Protein AF-A0A6P7KYB2-F1 (afdb_monomer)

Mean predicted aligned error: 14.58 Å

Foldseek 3Di:
DPLQLLLCVLLVNNVCSVVVVVQVDDDLCCLQVRDDPVSCVVSVDDPSSVVSSVVSNVLSVLLAADDPPPDDDDDPPDPPPWFKEWEDEFLRQDTDIDTHDDQQQHFLVSVFSNVCSVVVPHPQKTKWKAFLLQFTQPQFQQRRNGGNVLLVPDGHGYMYIYMAGPLLHDHDDDQDDLPDPPDQAPFWEWEQEFVQGIDIDGDHQVQDAVLNVLSRCCNRVVPHSQFWDWQDDDDPDGGNVSVVHGRHYYTYTYGGNDDPPPPLLLPLLEPPGQEPQAAALLLSQLQSQLLVLQLFPDALQLQLLLLLLLCQAAVQSNLSQLSNCVRNVVDRDGSVSSSSVRHSVLLLLVLQDDDPPPPQPDDHADSRCSSVCVLLVVLVSSVVSVPDDSVQSAWDKAFQAAPVRGGARFWWDAAQDPHTHRLVVVVVCLVVVHDDPRRPDPRDDSVRIHGPSVSSSSSSRDDPSDRIRTGRDRSVPHDHPSNPDDDPDHSVVSVVSSVVPQQSDADQLPLQLDPPPQGKHWYAQAPSHIWIFHHADPPASQWTWIQTSHHRDIDIDGSLVSNVRHVVFVPPLDDDDPDQAQAEEEEEEEQAPQQQDDPDPPPPDRNLNVVLVVLVVVLVVCVRVVHRYWYWYWYDAVHIGGPGATDPNSVVVSVSSVPRHHHHAGAPVVNVVVLVVSVVVSCVVRVNHHYYYHYDDPPDHPDDDDDD

Structure (mmCIF, N/CA/C/O backbone):
data_AF-A0A6P7KYB2-F1
#
_entry.id   AF-A0A6P7KYB2-F1
#
loop_
_atom_site.group_PDB
_atom_site.id
_atom_site.type_symbol
_atom_site.label_atom_id
_atom_site.label_alt_id
_atom_site.label_comp_id
_atom_site.label_asym_id
_atom_site.label_entity_id
_atom_site.label_seq_id
_atom_site.pdbx_PDB_ins_code
_atom_site.Cartn_x
_atom_site.Cartn_y
_atom_site.Cartn_z
_atom_site.occupancy
_atom_site.B_iso_or_equiv
_atom_site.auth_seq_id
_atom_site.auth_comp_id
_atom_site.auth_asym_id
_atom_site.auth_atom_id
_atom_site.pdbx_PDB_model_num
ATOM 1 N N . MET A 1 1 ? 13.653 31.242 23.064 1.00 48.50 1 MET A N 1
ATOM 2 C CA . MET A 1 1 ? 13.164 32.145 22.000 1.00 48.50 1 MET A CA 1
ATOM 3 C C . MET A 1 1 ? 12.998 31.349 20.702 1.00 48.50 1 MET A C 1
ATOM 5 O O . MET A 1 1 ? 13.745 31.553 19.761 1.00 48.50 1 MET A O 1
ATOM 9 N N . GLY A 1 2 ? 12.095 30.361 20.674 1.00 64.75 2 GLY A N 1
ATOM 10 C CA . GLY A 1 2 ? 12.049 29.424 19.543 1.00 64.75 2 GLY A CA 1
ATOM 11 C C . GLY A 1 2 ? 10.769 28.605 19.387 1.00 64.75 2 GLY A C 1
ATOM 12 O O . GLY A 1 2 ? 10.452 28.268 18.260 1.00 64.75 2 GLY A O 1
ATOM 13 N N . GLU A 1 3 ? 10.014 28.311 20.450 1.00 71.81 3 GLU A N 1
ATOM 14 C CA . GLU A 1 3 ? 8.760 27.534 20.333 1.00 71.81 3 GLU A CA 1
ATOM 15 C C . GLU A 1 3 ? 7.553 28.432 20.030 1.00 71.81 3 GLU A C 1
ATOM 17 O O . GLU A 1 3 ? 6.882 28.224 19.025 1.00 71.81 3 GLU A O 1
ATOM 22 N N . VAL A 1 4 ? 7.379 29.525 20.785 1.00 82.19 4 VAL A N 1
ATOM 23 C CA . VAL A 1 4 ? 6.331 30.542 20.550 1.00 82.19 4 VAL A CA 1
ATOM 24 C C . VAL A 1 4 ? 6.372 31.106 19.123 1.00 82.19 4 VAL A C 1
ATOM 26 O O . VAL A 1 4 ? 5.339 31.199 18.467 1.00 82.19 4 VAL A O 1
ATOM 29 N N . LEU A 1 5 ? 7.562 31.445 18.609 1.00 82.12 5 LEU A N 1
ATOM 30 C CA . LEU A 1 5 ? 7.705 31.971 17.246 1.00 82.12 5 LEU A CA 1
ATOM 31 C C . LEU A 1 5 ? 7.325 30.920 16.191 1.00 82.12 5 LEU A C 1
ATOM 33 O O . LEU A 1 5 ? 6.531 31.215 15.305 1.00 82.12 5 LEU A O 1
ATOM 37 N N . LYS A 1 6 ? 7.808 29.676 16.323 1.00 80.88 6 LYS A N 1
ATOM 38 C CA . LYS A 1 6 ? 7.452 28.572 15.412 1.00 80.88 6 LYS A CA 1
ATOM 39 C C . LYS A 1 6 ? 5.954 28.268 15.418 1.00 80.88 6 LYS A C 1
ATOM 41 O O . LYS A 1 6 ? 5.384 27.937 14.378 1.00 80.88 6 LYS A O 1
ATOM 46 N N . LEU A 1 7 ? 5.315 28.355 16.585 1.00 83.12 7 LEU A N 1
ATOM 47 C CA . LEU A 1 7 ? 3.875 28.174 16.728 1.00 83.12 7 LEU A CA 1
ATOM 48 C C . LEU A 1 7 ? 3.109 29.262 15.961 1.00 83.12 7 LEU A C 1
ATOM 50 O O . LEU A 1 7 ? 2.205 28.948 15.186 1.00 83.12 7 LEU A O 1
ATOM 54 N N . LEU A 1 8 ? 3.511 30.526 16.110 1.00 85.50 8 LEU A N 1
ATOM 55 C CA . LEU A 1 8 ? 2.918 31.641 15.372 1.00 85.50 8 LEU A CA 1
ATOM 56 C C . LEU A 1 8 ? 3.157 31.533 13.858 1.00 85.50 8 LEU A C 1
ATOM 58 O O . LEU A 1 8 ? 2.211 31.707 13.089 1.00 85.50 8 LEU A O 1
ATOM 62 N N . GLU A 1 9 ? 4.366 31.174 13.416 1.00 84.31 9 GLU A N 1
ATOM 63 C CA . GLU A 1 9 ? 4.691 30.931 11.999 1.00 84.31 9 GLU A CA 1
ATOM 64 C C . GLU A 1 9 ? 3.794 29.840 11.395 1.00 84.31 9 GLU A C 1
ATOM 66 O O . GLU A 1 9 ? 3.234 30.007 10.308 1.00 84.31 9 GLU A O 1
ATOM 71 N N . ARG A 1 10 ? 3.576 28.735 12.125 1.00 80.50 10 ARG A N 1
ATOM 72 C CA . ARG A 1 10 ? 2.696 27.635 11.694 1.00 80.50 10 ARG A CA 1
ATOM 73 C C . ARG A 1 10 ? 1.270 28.106 11.413 1.00 80.50 10 ARG A C 1
ATOM 75 O O . ARG A 1 10 ? 0.632 27.599 10.489 1.00 80.50 10 ARG A O 1
ATOM 82 N N . HIS A 1 11 ? 0.779 29.061 12.195 1.00 85.94 11 HIS A N 1
ATOM 83 C CA . HIS A 1 11 ? -0.564 29.618 12.062 1.00 85.94 11 HIS A CA 1
ATOM 84 C C . HIS A 1 11 ? -0.608 30.930 11.264 1.00 85.94 11 HIS A C 1
ATOM 86 O O . HIS A 1 11 ? -1.689 31.501 11.120 1.00 85.94 11 HIS A O 1
ATOM 92 N N . ARG A 1 12 ? 0.517 31.368 10.673 1.00 85.44 12 ARG A N 1
ATOM 93 C CA . ARG A 1 12 ? 0.649 32.630 9.917 1.00 85.44 12 ARG A CA 1
ATOM 94 C C . ARG A 1 12 ? 0.234 33.851 10.748 1.00 85.44 12 ARG A C 1
ATOM 96 O O . ARG A 1 12 ? -0.585 34.660 10.301 1.00 85.44 12 ARG A O 1
ATOM 103 N N . LEU A 1 13 ? 0.746 33.907 11.976 1.00 89.00 13 LEU A N 1
ATOM 104 C CA . LEU A 1 13 ? 0.563 34.974 12.968 1.00 89.00 13 LEU A CA 1
ATOM 105 C C . LEU A 1 13 ? 1.914 35.518 13.478 1.00 89.00 13 LEU A C 1
ATOM 107 O O . LEU A 1 13 ? 1.961 36.254 14.460 1.00 89.00 13 LEU A O 1
ATOM 111 N N . ASP A 1 14 ? 3.014 35.162 12.820 1.00 88.69 14 ASP A N 1
ATOM 112 C CA . ASP A 1 14 ? 4.394 35.530 13.153 1.00 88.69 14 ASP A CA 1
ATOM 113 C C . ASP A 1 14 ? 4.634 37.044 13.167 1.00 88.69 14 ASP A C 1
ATOM 115 O O . ASP A 1 14 ? 5.345 37.542 14.037 1.00 88.69 14 ASP A O 1
ATOM 119 N N . ASN A 1 15 ? 3.931 37.794 12.313 1.00 88.88 15 ASN A N 1
ATOM 120 C CA . ASN A 1 15 ? 3.949 39.262 12.311 1.00 88.88 15 ASN A CA 1
ATOM 121 C C . ASN A 1 15 ? 3.529 39.893 13.657 1.00 88.88 15 ASN A C 1
ATOM 123 O O . ASN A 1 15 ? 3.835 41.055 13.914 1.00 88.88 15 ASN A O 1
ATOM 127 N N . TYR A 1 16 ? 2.834 39.144 14.520 1.00 88.75 16 TYR A N 1
ATOM 128 C CA . TYR A 1 16 ? 2.371 39.604 15.831 1.00 88.75 16 TYR A CA 1
ATOM 129 C C . TYR A 1 16 ? 3.270 39.144 16.989 1.00 88.75 16 TYR A C 1
ATOM 131 O O . TYR A 1 16 ? 2.943 39.408 18.145 1.00 88.75 16 TYR A O 1
ATOM 139 N N . TYR A 1 17 ? 4.398 38.477 16.717 1.00 88.81 17 TYR A N 1
ATOM 140 C CA . TYR A 1 17 ? 5.265 37.899 17.751 1.00 88.81 17 TYR A CA 1
ATOM 141 C C . TYR A 1 17 ? 5.683 38.914 18.822 1.00 88.81 17 TYR A C 1
ATOM 143 O O . TYR A 1 17 ? 5.450 38.678 20.008 1.00 88.81 17 TYR A O 1
ATOM 151 N N . ASP A 1 18 ? 6.217 40.069 18.418 1.00 86.44 18 ASP A N 1
ATOM 152 C CA . ASP A 1 18 ? 6.671 41.093 19.368 1.00 86.44 18 ASP A CA 1
ATOM 153 C C . ASP A 1 18 ? 5.524 41.628 20.235 1.00 86.44 18 ASP A C 1
ATOM 155 O O . ASP A 1 18 ? 5.715 41.917 21.416 1.00 86.44 18 ASP A O 1
ATOM 159 N N . HIS A 1 19 ? 4.314 41.702 19.677 1.00 88.12 19 HIS A N 1
ATOM 160 C CA . HIS A 1 19 ? 3.132 4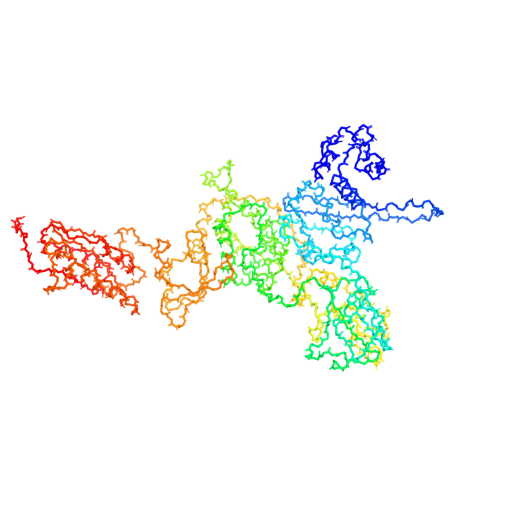2.158 20.397 1.00 88.12 19 HIS A CA 1
ATOM 161 C C . HIS A 1 19 ? 2.667 41.131 21.438 1.00 88.12 19 HIS A C 1
ATOM 163 O O . HIS A 1 19 ? 2.340 41.500 22.563 1.00 88.12 19 HIS A O 1
ATOM 169 N N . PHE A 1 20 ? 2.695 39.835 21.113 1.00 88.81 20 PHE A N 1
ATOM 170 C CA . PHE A 1 20 ? 2.373 38.786 22.084 1.00 88.81 20 PHE A CA 1
ATOM 171 C C . PHE A 1 20 ? 3.405 38.705 23.215 1.00 88.81 20 PHE A C 1
ATOM 173 O O . PHE A 1 20 ? 3.033 38.528 24.374 1.00 88.81 20 PHE A O 1
ATOM 180 N N . VAL A 1 21 ? 4.689 38.919 22.916 1.00 86.12 21 VAL A N 1
ATOM 181 C CA . VAL A 1 21 ? 5.733 39.019 23.949 1.00 86.12 21 VAL A CA 1
ATOM 182 C C . VAL A 1 21 ? 5.485 40.224 24.867 1.00 86.12 21 VAL A C 1
ATOM 184 O O . VAL A 1 21 ? 5.644 40.106 26.083 1.00 86.12 21 VAL A O 1
ATOM 187 N N . GLN A 1 22 ? 5.041 41.364 24.322 1.00 86.62 22 GLN A N 1
ATOM 188 C CA . GLN A 1 22 ? 4.652 42.539 25.116 1.00 86.62 22 GLN A CA 1
ATOM 189 C C . GLN A 1 22 ? 3.418 42.286 25.997 1.00 86.62 22 GLN A C 1
ATOM 191 O O . GLN A 1 22 ? 3.357 42.814 27.106 1.00 86.62 22 GLN A O 1
ATOM 196 N N . LEU A 1 23 ? 2.486 41.436 25.554 1.00 84.88 23 LEU A N 1
ATOM 197 C CA . LEU A 1 23 ? 1.347 40.957 26.352 1.00 84.88 23 LEU A CA 1
ATOM 198 C C . LEU A 1 23 ? 1.738 39.925 27.428 1.00 84.88 23 LEU A C 1
ATOM 200 O O . LEU A 1 23 ? 0.885 39.455 28.175 1.00 84.88 23 LEU A O 1
ATOM 204 N N . GLY A 1 24 ? 3.024 39.586 27.545 1.00 83.94 24 GLY A N 1
ATOM 205 C CA . GLY A 1 24 ? 3.538 38.710 28.594 1.00 83.94 24 GLY A CA 1
ATOM 206 C C . GLY A 1 24 ? 3.529 37.221 28.250 1.00 83.94 24 GLY A C 1
ATOM 207 O O . GLY A 1 24 ? 3.796 36.420 29.144 1.00 83.94 24 GLY A O 1
ATOM 208 N N . VAL A 1 25 ? 3.285 36.853 26.986 1.00 85.94 25 VAL A N 1
ATOM 209 C CA . VAL A 1 25 ? 3.372 35.465 26.505 1.00 85.94 25 VAL A CA 1
ATOM 210 C C . VAL A 1 25 ? 4.829 34.999 26.546 1.00 85.94 25 VAL A C 1
ATOM 212 O O . VAL A 1 25 ? 5.697 35.543 25.857 1.00 85.94 25 VAL A O 1
ATOM 215 N N . LYS A 1 26 ? 5.106 33.980 27.360 1.00 82.38 26 LYS A N 1
ATOM 216 C CA . LYS A 1 26 ? 6.426 33.362 27.544 1.00 82.38 26 LYS A CA 1
ATOM 217 C C . LYS A 1 26 ? 6.470 31.946 26.984 1.00 82.38 26 LYS A C 1
ATOM 219 O O . LYS A 1 26 ? 7.512 31.552 26.453 1.00 82.38 26 LYS A O 1
ATOM 224 N N . ASP A 1 27 ? 5.368 31.209 27.077 1.00 83.19 27 ASP A N 1
ATOM 225 C CA . ASP A 1 27 ? 5.225 29.860 26.534 1.00 83.19 27 ASP A CA 1
ATOM 226 C C . ASP A 1 27 ? 3.886 29.650 25.803 1.00 83.19 27 ASP A C 1
ATOM 228 O O . ASP A 1 27 ? 3.055 30.551 25.702 1.00 83.19 27 ASP A O 1
ATOM 232 N N . GLU A 1 28 ? 3.699 28.467 25.208 1.00 82.75 28 GLU A N 1
ATOM 233 C CA . GLU A 1 28 ? 2.516 28.169 24.394 1.00 82.75 28 GLU A CA 1
ATOM 234 C C . GLU A 1 28 ? 1.206 28.194 25.202 1.00 82.75 28 GLU A C 1
ATOM 236 O O . GLU A 1 28 ? 0.157 28.508 24.642 1.00 82.75 28 GLU A O 1
ATOM 241 N N . ARG A 1 29 ? 1.238 27.894 26.509 1.00 80.38 29 ARG A N 1
ATOM 242 C CA . ARG A 1 29 ? 0.029 27.867 27.350 1.00 80.38 29 ARG A CA 1
ATOM 243 C C . ARG A 1 29 ? -0.488 29.264 27.654 1.00 80.38 29 ARG A C 1
ATOM 245 O O . ARG A 1 29 ? -1.700 29.441 27.762 1.00 80.38 29 ARG A O 1
ATOM 252 N N . ASP A 1 30 ? 0.389 30.264 27.680 1.00 82.69 30 ASP A N 1
ATOM 253 C CA . ASP A 1 30 ? -0.009 31.658 27.890 1.00 82.69 30 ASP A CA 1
ATOM 254 C C . ASP A 1 30 ? -1.004 32.154 26.819 1.00 82.69 30 ASP A C 1
ATOM 256 O O . ASP A 1 30 ? -1.856 32.992 27.109 1.00 82.69 30 ASP A O 1
ATOM 260 N N . PHE A 1 31 ? -0.985 31.601 25.598 1.00 84.88 31 PHE A N 1
ATOM 261 C CA . PHE A 1 31 ? -2.000 31.913 24.577 1.00 84.88 31 PHE A CA 1
ATOM 262 C C . PHE A 1 31 ? -3.407 31.416 24.939 1.00 84.88 31 PHE A C 1
ATOM 264 O O . PHE A 1 31 ? -4.409 31.969 24.476 1.00 84.88 31 PHE A O 1
ATOM 271 N N . VAL A 1 32 ? -3.501 30.343 25.725 1.00 82.31 32 VAL A N 1
ATOM 272 C CA . VAL A 1 32 ? -4.777 29.780 26.176 1.00 82.31 32 VAL A CA 1
ATOM 273 C C . VAL A 1 32 ? -5.265 30.516 27.418 1.00 82.31 32 VAL A C 1
ATOM 275 O O . VAL A 1 32 ? -6.440 30.894 27.461 1.00 82.31 32 VAL A O 1
ATOM 278 N N . ASP A 1 33 ? -4.364 30.743 28.371 1.00 80.75 33 ASP A N 1
ATOM 279 C CA . ASP A 1 33 ? -4.704 31.196 29.720 1.00 80.75 33 ASP A CA 1
ATOM 280 C C . ASP A 1 33 ? -4.743 32.726 29.852 1.00 80.75 33 ASP A C 1
ATOM 282 O O . ASP A 1 33 ? -5.553 33.251 30.616 1.00 80.75 33 ASP A O 1
ATOM 286 N N . SER A 1 34 ? -3.908 33.443 29.092 1.00 81.50 34 SER A N 1
ATOM 287 C CA . SER A 1 34 ? -3.636 34.871 29.318 1.00 81.50 34 SER A CA 1
ATOM 288 C C . SER A 1 34 ? -4.122 35.792 28.195 1.00 81.50 34 SER A C 1
ATOM 290 O O . SER A 1 34 ? -4.308 36.978 28.439 1.00 81.50 34 SER A O 1
ATOM 292 N N . VAL A 1 35 ? -4.342 35.279 26.977 1.00 84.62 35 VAL A N 1
ATOM 293 C CA . VAL A 1 35 ? -4.788 36.093 25.829 1.00 84.62 35 VAL A CA 1
ATOM 294 C C . VAL A 1 35 ? -6.308 36.020 25.665 1.00 84.62 35 VAL A C 1
ATOM 296 O O . VAL A 1 35 ? -6.878 34.954 25.393 1.00 84.62 35 VAL A O 1
ATOM 299 N N . THR A 1 36 ? -6.965 37.172 25.802 1.00 85.00 36 THR A N 1
ATOM 300 C CA . THR A 1 36 ? -8.421 37.341 25.707 1.00 85.00 36 THR A CA 1
ATOM 301 C C . THR A 1 36 ? -8.862 37.855 24.334 1.00 85.00 36 THR A C 1
ATOM 303 O O . THR A 1 36 ? -8.058 38.305 23.520 1.00 85.00 36 THR A O 1
ATOM 306 N N . GLU A 1 37 ? -10.167 37.809 24.049 1.00 82.31 37 GLU A N 1
ATOM 307 C CA . GLU A 1 37 ? -10.718 38.367 22.805 1.00 82.31 37 GLU A CA 1
ATOM 308 C C . GLU A 1 37 ? -10.528 39.894 22.713 1.00 82.31 37 GLU A C 1
ATOM 310 O O . GLU A 1 37 ? -10.336 40.435 21.623 1.00 82.31 37 GLU A O 1
ATOM 315 N N . GLU A 1 38 ? -10.506 40.587 23.855 1.00 83.38 38 GLU A N 1
ATOM 316 C CA . GLU A 1 38 ? -10.223 42.023 23.949 1.00 83.38 38 GLU A CA 1
ATOM 317 C C . GLU A 1 38 ? -8.779 42.342 23.539 1.00 83.38 38 GLU A C 1
ATOM 319 O O . GLU A 1 38 ? -8.549 43.297 22.792 1.00 83.38 38 GLU A O 1
ATOM 324 N N . ASP A 1 39 ? -7.820 41.491 23.915 1.00 85.88 39 ASP A N 1
ATOM 325 C CA . ASP A 1 39 ? -6.424 41.611 23.483 1.00 85.88 39 ASP A CA 1
ATOM 326 C C . ASP A 1 39 ? -6.296 41.428 21.965 1.00 85.88 39 ASP A C 1
ATOM 328 O O . ASP A 1 39 ? -5.641 42.214 21.287 1.00 85.88 39 ASP A O 1
ATOM 332 N N . LEU A 1 40 ? -6.997 40.451 21.380 1.00 86.62 40 LEU A N 1
ATOM 333 C CA . LEU A 1 40 ? -6.993 40.247 19.923 1.00 86.62 40 LEU A CA 1
ATOM 334 C C . LEU A 1 40 ? -7.617 41.427 19.164 1.00 86.62 40 LEU A C 1
ATOM 336 O O . LEU A 1 40 ? -7.211 41.731 18.039 1.00 86.62 40 LEU A O 1
ATOM 340 N N . ASN A 1 41 ? -8.616 42.083 19.761 1.00 84.75 41 ASN A N 1
ATOM 341 C CA . ASN A 1 41 ? -9.220 43.296 19.217 1.00 84.75 41 ASN A CA 1
ATOM 342 C C . ASN A 1 41 ? -8.251 44.487 19.289 1.00 84.75 41 ASN A C 1
ATOM 344 O O . ASN A 1 41 ? -8.150 45.231 18.314 1.00 84.75 41 ASN A O 1
ATOM 348 N N . SER A 1 42 ? -7.524 44.650 20.400 1.00 85.50 42 SER A N 1
ATOM 349 C CA . SER A 1 42 ? -6.571 45.754 20.592 1.00 85.50 42 SER A CA 1
ATOM 350 C C . SER A 1 42 ? -5.334 45.639 19.694 1.00 85.50 42 SER A C 1
ATOM 352 O O . SER A 1 42 ? -4.823 46.650 19.216 1.00 85.50 42 SER A O 1
ATOM 354 N N . LEU A 1 43 ? -4.924 44.411 19.367 1.00 85.75 43 LEU A N 1
ATOM 355 C CA . LEU A 1 43 ? -3.872 44.107 18.393 1.00 85.75 43 LEU A CA 1
ATOM 356 C C . LEU A 1 43 ? -4.284 44.342 16.927 1.00 85.75 43 LEU A C 1
ATOM 358 O O . LEU A 1 43 ? -3.453 44.224 16.026 1.00 85.75 43 LEU A O 1
ATOM 362 N N . GLY A 1 44 ? -5.558 44.649 16.662 1.00 85.31 44 GLY A N 1
ATOM 363 C CA . GLY A 1 44 ? -6.052 44.948 15.318 1.00 85.31 44 GLY A CA 1
ATOM 364 C C . GLY A 1 44 ? -6.134 43.739 14.381 1.00 85.31 44 GLY A C 1
ATOM 365 O O . GLY A 1 44 ? -6.113 43.924 13.164 1.00 85.31 44 GLY A O 1
ATOM 366 N N . LEU A 1 45 ? -6.230 42.510 14.908 1.00 87.81 45 LEU A N 1
ATOM 367 C CA . LEU A 1 45 ? -6.356 41.311 14.071 1.00 87.81 45 LEU A CA 1
ATOM 368 C C . LEU A 1 45 ? -7.651 41.360 13.246 1.00 87.81 45 LEU A C 1
ATOM 370 O O . LEU A 1 45 ? -8.746 41.618 13.762 1.00 87.81 45 LEU A O 1
ATOM 374 N N . SER A 1 46 ? -7.543 41.030 11.961 1.00 88.19 46 SER A N 1
ATOM 375 C CA . SER A 1 46 ? -8.696 40.815 11.090 1.00 88.19 46 SER A CA 1
ATOM 376 C C . SER A 1 46 ? -9.522 39.606 11.540 1.00 88.19 46 SER A C 1
ATOM 378 O O . SER A 1 46 ? -9.067 38.746 12.296 1.00 88.19 46 SER A O 1
ATOM 380 N N . HIS A 1 47 ? -10.745 39.479 11.021 1.00 84.12 47 HIS A N 1
ATOM 381 C CA . HIS A 1 47 ? -11.581 38.304 11.288 1.00 84.12 47 HIS A CA 1
ATOM 382 C C . HIS A 1 47 ? -10.893 36.985 10.879 1.00 84.12 47 HIS A C 1
ATOM 384 O O . HIS A 1 47 ? -10.991 35.982 11.582 1.00 84.12 47 HIS A O 1
ATOM 390 N N . VAL A 1 48 ? -10.127 36.994 9.782 1.00 84.50 48 VAL A N 1
ATOM 391 C CA . VAL A 1 48 ? -9.368 35.822 9.317 1.00 84.50 48 VAL A CA 1
ATOM 392 C C . VAL A 1 48 ? -8.232 35.476 10.282 1.00 84.50 48 VAL A C 1
ATOM 394 O O . VAL A 1 48 ? -8.010 34.302 10.569 1.00 84.50 48 VAL A O 1
ATOM 397 N N . GLU A 1 49 ? -7.525 36.473 10.808 1.00 88.50 49 GLU A N 1
ATOM 398 C CA . GLU A 1 49 ? -6.438 36.264 11.774 1.00 88.50 49 GLU A CA 1
ATOM 399 C C . GLU A 1 49 ? -6.961 35.822 13.139 1.00 88.50 49 GLU A C 1
ATOM 401 O O . GLU A 1 49 ? -6.365 34.940 13.751 1.00 88.50 49 GLU A O 1
ATOM 406 N N . LYS A 1 50 ? -8.121 36.323 13.575 1.00 85.81 50 LYS A N 1
ATOM 407 C CA . LYS A 1 50 ? -8.808 35.808 14.770 1.00 85.81 50 LYS A CA 1
ATOM 408 C C . LYS A 1 50 ? -9.197 34.345 14.609 1.00 85.81 50 LYS A C 1
ATOM 410 O O . LYS A 1 50 ? -8.941 33.556 15.508 1.00 85.81 50 LYS A O 1
ATOM 415 N N . ASN A 1 51 ? -9.701 33.947 13.440 1.00 83.69 51 ASN A N 1
ATOM 416 C CA . ASN A 1 51 ? -9.982 32.537 13.160 1.00 83.69 51 ASN A CA 1
ATOM 417 C C . ASN A 1 51 ? -8.701 31.679 13.192 1.00 83.69 51 ASN A C 1
ATOM 419 O O . ASN A 1 51 ? -8.719 30.568 13.723 1.00 83.69 51 ASN A O 1
ATOM 423 N N . ARG A 1 52 ? -7.567 32.194 12.687 1.00 87.81 52 ARG A N 1
ATOM 424 C CA . ARG A 1 52 ? -6.253 31.527 12.811 1.00 87.81 52 ARG A CA 1
ATOM 425 C C . ARG A 1 52 ? -5.806 31.418 14.268 1.00 87.81 52 ARG A C 1
ATOM 427 O O . ARG A 1 52 ? -5.297 30.368 14.653 1.00 87.81 52 ARG A O 1
ATOM 434 N N . PHE A 1 53 ? -6.032 32.456 15.073 1.00 88.25 53 PHE A N 1
ATOM 435 C CA . PHE A 1 53 ? -5.724 32.455 16.501 1.00 88.25 53 PHE A CA 1
ATOM 436 C C . PHE A 1 53 ? -6.597 31.450 17.261 1.00 88.25 53 PHE A C 1
ATOM 438 O O . PHE A 1 53 ? -6.078 30.653 18.034 1.00 88.25 53 PHE A O 1
ATOM 445 N N . SER A 1 54 ? -7.904 31.398 16.992 1.00 85.12 54 SER A N 1
ATOM 446 C CA . SER A 1 54 ? -8.798 30.380 17.556 1.00 85.12 54 SER A CA 1
ATOM 447 C C . SER A 1 54 ? -8.366 28.964 17.168 1.00 85.12 54 SER A C 1
ATOM 449 O O . SER A 1 54 ? -8.359 28.073 18.016 1.00 85.12 54 SER A O 1
ATOM 451 N N . ALA A 1 55 ? -7.941 28.754 15.916 1.00 82.88 55 ALA A N 1
ATOM 452 C CA . ALA A 1 55 ? -7.384 27.477 15.474 1.00 82.88 55 ALA A CA 1
ATOM 453 C C . ALA A 1 55 ? -6.075 27.130 16.208 1.00 82.88 55 ALA A C 1
ATOM 455 O O . ALA A 1 55 ? -5.874 25.976 16.580 1.00 82.88 55 ALA A O 1
ATOM 456 N N . MET A 1 56 ? -5.211 28.117 16.463 1.00 87.38 56 MET A N 1
ATOM 457 C CA . MET A 1 56 ? -3.992 27.953 17.262 1.00 87.38 56 MET A CA 1
ATOM 458 C C . MET A 1 56 ? -4.310 27.616 18.725 1.00 87.38 56 MET A C 1
ATOM 460 O O . MET A 1 56 ? -3.739 26.679 19.273 1.00 87.38 56 MET A O 1
ATOM 464 N N . LYS A 1 57 ? -5.272 28.308 19.347 1.00 85.25 57 LYS A N 1
ATOM 465 C CA . LYS A 1 57 ? -5.723 28.037 20.722 1.00 85.25 57 LYS A CA 1
ATOM 466 C C . LYS A 1 57 ? -6.295 26.625 20.854 1.00 85.25 57 LYS A C 1
ATOM 468 O O . LYS A 1 57 ? -5.938 25.896 21.774 1.00 85.25 57 LYS A O 1
ATOM 473 N N . SER A 1 58 ? -7.127 26.207 19.897 1.00 82.69 58 SER A N 1
ATOM 474 C CA . SER A 1 58 ? -7.635 24.832 19.817 1.00 82.69 58 SER A CA 1
ATOM 475 C C . SER A 1 58 ? -6.502 23.815 19.648 1.00 82.69 58 SER A C 1
ATOM 477 O O . SER A 1 58 ? -6.504 22.783 20.315 1.00 82.69 58 SER A O 1
ATOM 479 N N . PHE A 1 59 ? -5.503 24.118 18.817 1.00 82.62 59 PHE A N 1
ATOM 480 C CA . PHE A 1 59 ? -4.323 23.275 18.640 1.00 82.62 59 PHE A CA 1
ATOM 481 C C . PHE A 1 59 ? -3.531 23.101 19.947 1.00 82.62 59 PHE A C 1
ATOM 483 O O . PHE A 1 59 ? -3.232 21.968 20.312 1.00 82.62 59 PHE A O 1
ATOM 490 N N . ILE A 1 60 ? -3.262 24.180 20.688 1.00 82.38 60 ILE A N 1
ATOM 491 C CA . ILE A 1 60 ? -2.552 24.122 21.979 1.00 82.38 60 ILE A CA 1
ATOM 492 C C . ILE A 1 60 ? -3.343 23.299 23.001 1.00 82.38 60 ILE A C 1
ATOM 494 O O . ILE A 1 60 ? -2.775 22.441 23.676 1.00 82.38 60 ILE A O 1
ATOM 498 N N . LEU A 1 61 ? -4.663 23.500 23.074 1.00 80.69 61 LEU A N 1
ATOM 499 C CA . LEU A 1 61 ? -5.539 22.714 23.947 1.00 80.69 61 LEU A CA 1
ATOM 500 C C . LEU A 1 61 ? -5.460 21.213 23.639 1.00 80.69 61 LEU A C 1
ATOM 502 O O . LEU A 1 61 ? -5.395 20.407 24.561 1.00 80.69 61 LEU A O 1
ATOM 506 N N . ARG A 1 62 ? -5.401 20.833 22.355 1.00 78.38 62 ARG A N 1
ATOM 507 C CA . ARG A 1 62 ? -5.248 19.431 21.925 1.00 78.38 62 ARG A CA 1
ATOM 508 C C . ARG A 1 62 ? -3.864 18.841 22.235 1.00 78.38 62 ARG A C 1
ATOM 510 O O . ARG A 1 62 ? -3.739 17.622 22.319 1.00 78.38 62 ARG A O 1
ATOM 517 N N . LEU A 1 63 ? -2.826 19.667 22.405 1.00 78.56 63 LEU A N 1
ATOM 518 C CA . LEU A 1 63 ? -1.484 19.207 22.789 1.00 78.56 63 LEU A CA 1
ATOM 519 C C . LEU A 1 63 ? -1.353 18.906 24.292 1.00 78.56 63 LEU A C 1
ATOM 521 O O . LEU A 1 63 ? -0.444 18.165 24.671 1.00 78.56 63 LEU A O 1
ATOM 525 N N . GLY A 1 64 ? -2.216 19.472 25.141 1.00 65.25 64 GLY A N 1
ATOM 526 C CA . GLY A 1 64 ? -2.195 19.292 26.595 1.00 65.25 64 GLY A CA 1
ATOM 527 C C . GLY A 1 64 ? -3.206 18.263 27.115 1.00 65.25 64 GLY A C 1
ATOM 528 O O . GLY A 1 64 ? -4.178 17.920 26.445 1.00 65.25 64 GLY A O 1
ATOM 529 N N . ALA A 1 65 ? -3.000 17.790 28.348 1.00 54.84 65 ALA A N 1
ATOM 530 C CA . ALA A 1 65 ? -4.068 17.159 29.122 1.00 54.84 65 ALA A CA 1
ATOM 531 C C . ALA A 1 65 ? -5.015 18.261 29.641 1.00 54.84 65 ALA A C 1
ATOM 533 O O . ALA A 1 65 ? -4.517 19.274 30.142 1.00 54.84 65 ALA A O 1
ATOM 534 N N . PRO A 1 66 ? -6.349 18.111 29.543 1.00 48.72 66 PRO A N 1
ATOM 535 C CA . PRO A 1 66 ? -7.265 19.064 30.153 1.00 48.72 66 PRO A CA 1
ATOM 536 C C . PRO A 1 66 ? -7.113 19.011 31.679 1.00 48.72 66 PRO A C 1
ATOM 538 O O . PRO A 1 66 ? -7.414 17.995 32.305 1.00 48.72 66 PRO A O 1
ATOM 541 N N . ASP A 1 67 ? -6.646 20.100 32.290 1.00 44.47 67 ASP A N 1
ATOM 542 C CA . ASP A 1 67 ? -6.605 20.204 33.747 1.00 44.47 67 ASP A CA 1
ATOM 543 C C . ASP A 1 67 ? -8.040 20.356 34.275 1.00 44.47 67 ASP A C 1
ATOM 545 O O . ASP A 1 67 ? -8.739 21.336 33.999 1.00 44.47 67 ASP A O 1
ATOM 549 N N . GLN A 1 68 ? -8.477 19.391 35.088 1.00 39.97 68 GLN A N 1
ATOM 550 C CA . GLN A 1 68 ? -9.586 19.570 36.020 1.00 39.97 68 GLN A CA 1
ATOM 551 C C . GLN A 1 68 ? -9.197 20.643 37.044 1.00 39.97 68 GLN A C 1
ATOM 553 O O . GLN A 1 68 ? -8.732 20.353 38.145 1.00 39.97 68 GLN A O 1
ATOM 558 N N . ARG A 1 69 ? -9.417 21.908 36.696 1.00 36.00 69 ARG A N 1
ATOM 559 C CA . ARG A 1 69 ? -9.524 23.003 37.663 1.00 36.00 69 ARG A CA 1
ATOM 560 C C . ARG A 1 69 ? -10.806 23.782 37.430 1.00 36.00 69 ARG A C 1
ATOM 562 O O . ARG A 1 69 ? -10.799 24.987 37.220 1.00 36.00 69 ARG A O 1
ATOM 569 N N . VAL A 1 70 ? -11.932 23.083 37.550 1.00 32.28 70 VAL A N 1
ATOM 570 C CA . VAL A 1 70 ? -13.132 23.734 38.073 1.00 32.28 70 VAL A CA 1
ATOM 571 C C . VAL A 1 70 ? -13.024 23.642 39.588 1.00 32.28 70 VAL A C 1
ATOM 573 O O . VAL A 1 70 ? -13.099 22.563 40.173 1.00 32.28 70 VAL A O 1
ATOM 576 N N . HIS A 1 71 ? -12.764 24.780 40.223 1.00 36.16 71 HIS A N 1
ATOM 577 C CA . HIS A 1 71 ? -12.848 24.933 41.667 1.00 36.16 71 HIS A CA 1
ATOM 578 C C . HIS A 1 71 ? -14.214 24.442 42.160 1.00 36.16 71 HIS A C 1
ATOM 580 O O . HIS A 1 71 ? -15.201 25.140 41.961 1.00 36.16 71 HIS A O 1
ATOM 586 N N . THR A 1 72 ? -14.284 23.271 42.803 1.00 31.80 72 THR A N 1
ATOM 587 C CA . THR A 1 72 ? -14.908 23.056 44.126 1.00 31.80 72 THR A CA 1
ATOM 588 C C . THR A 1 72 ? -14.907 21.569 44.535 1.00 31.80 72 THR A C 1
ATOM 590 O O . THR A 1 72 ? -15.313 20.694 43.785 1.00 31.80 72 THR A O 1
ATOM 593 N N . VAL A 1 73 ? -14.509 21.343 45.796 1.00 32.41 73 VAL A N 1
ATOM 594 C CA . VAL A 1 73 ? -14.647 20.135 46.647 1.00 32.41 73 VAL A CA 1
ATOM 595 C C . VAL A 1 73 ? -13.580 19.018 46.545 1.00 32.41 73 VAL A C 1
ATOM 597 O O . VAL A 1 73 ? -13.639 18.128 45.712 1.00 32.41 73 VAL A O 1
ATOM 600 N N . MET A 1 74 ? -12.677 19.073 47.539 1.00 31.19 74 MET A N 1
ATOM 601 C CA . MET A 1 74 ? -11.853 18.045 48.215 1.00 31.19 74 MET A CA 1
ATOM 602 C C . MET A 1 74 ? -10.995 17.039 47.407 1.00 31.19 74 MET A C 1
ATOM 604 O O . MET A 1 74 ? -11.503 16.296 46.573 1.00 31.19 74 MET A O 1
ATOM 608 N N . PRO A 1 75 ? -9.691 16.900 47.741 1.00 33.38 75 PRO A N 1
ATOM 609 C CA . PRO A 1 75 ? -8.787 16.002 47.036 1.00 33.38 75 PRO A CA 1
ATOM 610 C C . PRO A 1 75 ? -8.955 14.562 47.535 1.00 33.38 75 PRO A C 1
ATOM 612 O O . PRO A 1 75 ? -8.500 14.206 48.622 1.00 33.38 75 PRO A O 1
ATOM 615 N N . VAL A 1 76 ? -9.558 13.700 46.717 1.00 32.12 76 VAL A N 1
ATOM 616 C CA . VAL A 1 76 ? -9.308 12.260 46.827 1.00 32.12 76 VAL A CA 1
ATOM 617 C C . VAL A 1 76 ? -7.968 11.997 46.156 1.00 32.12 76 VAL A C 1
ATOM 619 O O . VAL A 1 76 ? -7.811 12.151 44.948 1.00 32.12 76 VAL A O 1
ATOM 622 N N . GLN A 1 77 ? -6.996 11.618 46.976 1.00 36.69 77 GLN A N 1
ATOM 623 C CA . GLN A 1 77 ? -5.638 11.246 46.608 1.00 36.69 77 GLN A CA 1
ATOM 624 C C . GLN A 1 77 ? -5.655 9.940 45.788 1.00 36.69 77 GLN A C 1
ATOM 626 O O . GLN A 1 77 ? -5.315 8.872 46.285 1.00 36.69 77 GLN A O 1
ATOM 631 N N . LYS A 1 78 ? -6.095 9.995 44.525 1.00 36.47 78 LYS A N 1
ATOM 632 C CA . LYS A 1 78 ? -5.801 8.949 43.540 1.00 36.47 78 LYS A CA 1
ATOM 633 C C . LYS A 1 78 ? -4.439 9.263 42.942 1.00 36.47 78 LYS A C 1
ATOM 635 O O . LYS A 1 78 ? -4.259 10.304 42.317 1.00 36.47 78 LYS A O 1
ATOM 640 N N . SER A 1 79 ? -3.480 8.365 43.145 1.00 36.47 79 SER A N 1
ATOM 641 C CA . SER A 1 79 ? -2.236 8.344 42.385 1.00 36.47 79 SER A CA 1
ATOM 642 C C . SER A 1 79 ? -2.586 8.235 40.897 1.00 36.47 79 SER A C 1
ATOM 644 O O . SER A 1 79 ? -2.934 7.155 40.422 1.00 36.47 79 SER A O 1
ATOM 646 N N . LEU A 1 80 ? -2.573 9.359 40.180 1.00 48.72 80 LEU A N 1
ATOM 647 C CA . LEU A 1 80 ? -2.674 9.381 38.725 1.00 48.72 80 LEU A CA 1
ATOM 648 C C . LEU A 1 80 ? -1.421 8.689 38.188 1.00 48.72 80 LEU A C 1
ATOM 650 O O . LEU A 1 80 ? -0.336 9.267 38.185 1.00 48.72 80 LEU A O 1
ATOM 654 N N . GLU A 1 81 ? -1.547 7.420 37.802 1.00 55.75 81 GLU A N 1
ATOM 655 C CA . GLU A 1 81 ? -0.539 6.776 36.968 1.00 55.75 81 GLU A CA 1
ATOM 656 C C . GLU A 1 81 ? -0.362 7.644 35.720 1.00 55.75 81 GLU A C 1
ATOM 658 O O . GLU A 1 81 ? -1.285 7.799 34.921 1.00 55.75 81 GLU A O 1
ATOM 663 N N . PHE A 1 82 ? 0.809 8.266 35.580 1.00 76.94 82 PHE A N 1
ATOM 664 C CA . PHE A 1 82 ? 1.116 9.081 34.414 1.00 76.94 82 PHE A CA 1
ATOM 665 C C . PHE A 1 82 ? 1.092 8.188 33.170 1.00 76.94 82 PHE A C 1
ATOM 667 O O . PHE A 1 82 ? 1.917 7.281 33.022 1.00 76.94 82 PHE A O 1
ATOM 674 N N . PHE A 1 83 ? 0.138 8.440 32.277 1.00 85.62 83 PHE A N 1
ATOM 675 C CA . PHE A 1 83 ? 0.086 7.772 30.988 1.00 85.62 83 PHE A CA 1
ATOM 676 C C . PHE A 1 83 ? 1.216 8.300 30.098 1.00 85.62 83 PHE A C 1
ATOM 678 O O . PHE A 1 83 ? 1.447 9.506 29.982 1.00 85.62 83 PHE A O 1
ATOM 685 N N . SER A 1 84 ? 1.953 7.382 29.486 1.00 90.00 84 SER A N 1
ATOM 686 C CA . SER A 1 84 ? 3.086 7.688 28.625 1.00 90.00 84 SER A CA 1
ATOM 687 C C . SER A 1 84 ? 3.144 6.723 27.452 1.00 90.00 84 SER A C 1
ATOM 689 O O . SER A 1 84 ? 2.798 5.549 27.568 1.00 90.00 84 SER A O 1
ATOM 691 N N . LEU A 1 85 ? 3.603 7.214 26.309 1.00 93.31 85 LEU A N 1
ATOM 692 C CA . LEU A 1 85 ? 3.782 6.425 25.096 1.00 93.31 85 LEU A CA 1
ATOM 693 C C . LEU A 1 85 ? 5.166 6.682 24.534 1.00 93.31 85 LEU A C 1
ATOM 695 O O . LEU A 1 85 ? 5.726 7.762 24.705 1.00 93.31 85 LEU A O 1
ATOM 699 N N . LYS A 1 86 ? 5.718 5.708 23.824 1.00 95.06 86 LYS A N 1
ATOM 700 C CA . LYS A 1 86 ? 6.922 5.913 23.025 1.00 95.06 86 LYS A CA 1
ATOM 701 C C . LYS A 1 86 ? 6.559 5.846 21.555 1.00 95.06 86 LYS A C 1
ATOM 703 O O . LYS A 1 86 ? 5.710 5.051 21.165 1.00 95.06 86 LYS A O 1
ATOM 708 N N . TYR A 1 87 ? 7.240 6.624 20.732 1.00 95.31 87 TYR A N 1
ATOM 709 C CA . TYR A 1 87 ? 7.184 6.453 19.289 1.00 95.31 87 TYR A CA 1
ATOM 710 C C . TYR A 1 87 ? 8.578 6.408 18.683 1.00 95.31 87 TYR A C 1
ATOM 712 O O . TYR A 1 87 ? 9.535 6.970 19.210 1.00 95.31 87 TYR A O 1
ATOM 720 N N . THR A 1 88 ? 8.693 5.710 17.568 1.00 93.94 88 THR A N 1
ATOM 721 C CA . THR A 1 88 ? 9.872 5.708 16.705 1.00 93.94 88 THR A CA 1
ATOM 722 C C . THR A 1 88 ? 9.416 5.935 15.269 1.00 93.94 88 THR A C 1
ATOM 724 O O . THR A 1 88 ? 8.229 5.859 14.966 1.00 93.94 88 THR A O 1
ATOM 727 N N . TYR A 1 89 ? 10.347 6.247 14.388 1.00 93.50 89 TYR A N 1
ATOM 728 C CA . TYR A 1 89 ? 10.111 6.466 12.970 1.00 93.50 89 TYR A CA 1
ATOM 729 C C . TYR A 1 89 ? 11.389 6.096 12.207 1.00 93.50 89 TYR A C 1
ATOM 731 O O . TYR A 1 89 ? 12.448 5.938 12.830 1.00 93.50 89 TYR A O 1
ATOM 739 N N . PRO A 1 90 ? 11.337 5.937 10.875 1.00 92.00 90 PRO A N 1
ATOM 740 C CA . PRO A 1 90 ? 12.518 5.591 10.097 1.00 92.00 90 PRO A CA 1
ATOM 741 C C . PRO A 1 90 ? 13.692 6.540 10.374 1.00 92.00 90 PRO A C 1
ATOM 743 O O . PRO A 1 90 ? 13.516 7.757 10.381 1.00 92.00 90 PRO A O 1
ATOM 746 N N . LYS A 1 91 ? 14.890 5.987 10.604 1.00 88.56 91 LYS A N 1
ATOM 747 C CA . LYS A 1 91 ? 16.110 6.724 10.997 1.00 88.56 91 LYS A CA 1
ATOM 748 C C . LYS A 1 91 ? 16.064 7.372 12.393 1.00 88.56 91 LYS A C 1
ATOM 750 O O . LYS A 1 91 ? 16.956 8.145 12.729 1.00 88.56 91 LYS A O 1
ATOM 755 N N . CYS A 1 92 ? 15.112 6.999 13.257 1.00 88.69 92 CYS A N 1
ATOM 756 C CA . CYS A 1 92 ? 15.078 7.387 14.675 1.00 88.69 92 CYS A CA 1
ATOM 757 C C . CYS A 1 92 ? 15.581 6.252 15.596 1.00 88.69 92 CYS A C 1
ATOM 759 O O . CYS A 1 92 ? 14.809 5.355 15.938 1.00 88.69 92 CYS A O 1
ATOM 761 N N . PRO A 1 93 ? 16.877 6.213 15.967 1.00 75.19 93 PRO A N 1
ATOM 762 C CA . PRO A 1 93 ? 17.471 5.044 16.628 1.00 75.19 93 PRO A CA 1
ATOM 763 C C . PRO A 1 93 ? 16.976 4.823 18.059 1.00 75.19 93 PRO A C 1
ATOM 765 O O . PRO A 1 93 ? 16.997 3.694 18.542 1.00 75.19 93 PRO A O 1
ATOM 768 N N . GLN A 1 94 ? 16.532 5.880 18.741 1.00 86.56 94 GLN A N 1
ATOM 769 C CA . GLN A 1 94 ? 15.991 5.801 20.093 1.00 86.56 94 GLN A CA 1
ATOM 770 C C . GLN A 1 94 ? 14.530 6.253 20.083 1.00 86.56 94 GLN A C 1
ATOM 772 O O . GLN A 1 94 ? 14.264 7.378 19.656 1.00 86.56 94 GLN A O 1
ATOM 777 N N . PRO A 1 95 ? 13.584 5.417 20.554 1.00 90.94 95 PRO A N 1
ATOM 778 C CA . PRO A 1 95 ? 12.193 5.824 20.678 1.00 90.94 95 PRO A CA 1
ATOM 779 C C . PRO A 1 95 ? 12.055 7.069 21.558 1.00 90.94 95 PRO A C 1
ATOM 781 O O . PRO A 1 95 ? 12.610 7.133 22.657 1.00 90.94 95 PRO A O 1
ATOM 784 N N . LYS A 1 96 ? 11.287 8.044 21.081 1.00 94.06 96 LYS A N 1
ATOM 785 C CA . LYS A 1 96 ? 10.988 9.292 21.779 1.00 94.06 96 LYS A CA 1
ATOM 786 C C . LYS A 1 96 ? 9.750 9.128 22.648 1.00 94.06 96 LYS A C 1
ATOM 788 O O . LYS A 1 96 ? 8.856 8.351 22.328 1.00 94.06 96 LYS A O 1
ATOM 793 N N . LEU A 1 97 ? 9.716 9.847 23.764 1.00 93.12 97 LEU A N 1
ATOM 794 C CA . LEU A 1 97 ? 8.668 9.741 24.775 1.00 93.12 97 LEU A CA 1
ATOM 795 C C . LEU A 1 97 ? 7.613 10.836 24.578 1.00 93.12 97 LEU A C 1
ATOM 797 O O . LEU A 1 97 ? 7.956 12.007 24.446 1.00 93.12 97 LEU A O 1
ATOM 801 N N . VAL A 1 98 ? 6.341 10.450 24.618 1.00 91.00 98 VAL A N 1
ATOM 802 C CA . VAL A 1 98 ? 5.175 11.335 24.705 1.00 91.00 98 VAL A CA 1
ATOM 803 C C . VAL A 1 98 ? 4.604 11.198 26.111 1.00 91.00 98 VAL A C 1
ATOM 805 O O . VAL A 1 98 ? 4.311 10.090 26.566 1.00 91.00 98 VAL A O 1
ATOM 808 N N . LYS A 1 99 ? 4.494 12.326 26.808 1.00 86.38 99 LYS A N 1
ATOM 809 C CA . LYS A 1 99 ? 3.915 12.446 28.153 1.00 86.38 99 LYS A CA 1
ATOM 810 C C . LYS A 1 99 ? 2.666 13.322 28.101 1.00 86.38 99 LYS A C 1
ATOM 812 O O . LYS A 1 99 ? 2.339 13.838 27.042 1.00 86.38 99 LYS A O 1
ATOM 817 N N . ASP A 1 100 ? 2.014 13.508 29.244 1.00 82.38 100 ASP A N 1
ATOM 818 C CA . ASP A 1 100 ? 0.918 14.464 29.451 1.00 82.38 100 ASP A CA 1
ATOM 819 C C . ASP A 1 100 ? -0.256 14.264 28.486 1.00 82.38 100 ASP A C 1
ATOM 821 O O . ASP A 1 100 ? -0.769 15.224 27.913 1.00 82.38 100 ASP A O 1
ATOM 825 N N . MET A 1 101 ? -0.639 13.007 28.260 1.00 83.75 101 MET A N 1
ATOM 826 C CA . MET A 1 101 ? -1.871 12.653 27.560 1.00 83.75 101 MET A CA 1
ATOM 827 C C . MET A 1 101 ? -2.829 11.986 28.542 1.00 83.75 101 MET A C 1
ATOM 829 O O . MET A 1 101 ? -2.419 11.110 29.301 1.00 83.75 101 MET A O 1
ATOM 833 N N . ASP A 1 102 ? -4.099 12.368 28.504 1.00 86.62 102 ASP A N 1
ATOM 834 C CA . ASP A 1 102 ? -5.181 11.630 29.141 1.00 86.62 102 ASP A CA 1
ATOM 835 C C . ASP A 1 102 ? -5.714 10.593 28.139 1.00 86.62 102 ASP A C 1
ATOM 837 O O . ASP A 1 102 ? -6.323 10.974 27.136 1.00 86.62 102 ASP A O 1
ATOM 841 N N . PRO A 1 103 ? -5.524 9.282 28.373 1.00 90.06 103 PRO A N 1
ATOM 842 C CA . PRO A 1 103 ? -5.960 8.262 27.429 1.00 90.06 103 PRO A CA 1
ATOM 843 C C . PRO A 1 103 ? -7.484 8.194 27.255 1.00 90.06 103 PRO A C 1
ATOM 845 O O . PRO A 1 103 ? -7.941 7.608 26.279 1.00 90.06 103 PRO A O 1
ATOM 848 N N . GLY A 1 104 ? -8.275 8.740 28.185 1.00 87.69 104 GLY A N 1
ATOM 849 C CA . GLY A 1 104 ? -9.732 8.803 28.078 1.00 87.69 104 GLY A CA 1
ATOM 850 C C . GLY A 1 104 ? -10.257 10.012 27.300 1.00 87.69 104 GLY A C 1
ATOM 851 O O . GLY A 1 104 ? -11.404 9.972 26.868 1.00 87.69 104 GLY A O 1
ATOM 852 N N . GLN A 1 105 ? -9.447 11.059 27.122 1.00 87.38 105 GLN A N 1
ATOM 853 C CA . GLN A 1 105 ? -9.844 12.296 26.433 1.00 87.38 105 GLN A CA 1
ATOM 854 C C . GLN A 1 105 ? -9.087 12.495 25.124 1.00 87.38 105 GLN A C 1
ATOM 856 O O . GLN A 1 105 ? -9.689 12.810 24.102 1.00 87.38 105 GLN A O 1
ATOM 861 N N . ASN A 1 106 ? -7.768 12.301 25.136 1.00 91.56 106 ASN A N 1
ATOM 862 C CA . ASN A 1 106 ? -6.963 12.473 23.942 1.00 91.56 106 ASN A CA 1
ATOM 863 C C . ASN A 1 106 ? -7.211 11.336 22.953 1.00 91.56 106 ASN A C 1
ATOM 865 O O . ASN A 1 106 ? -7.262 10.155 23.309 1.00 91.56 106 ASN A O 1
ATOM 869 N N . THR A 1 107 ? -7.328 11.728 21.695 1.00 93.50 107 THR A N 1
ATOM 870 C CA . THR A 1 107 ? -7.659 10.876 20.558 1.00 93.50 107 THR A CA 1
ATOM 871 C C . THR A 1 107 ? -6.410 10.410 19.812 1.00 93.50 107 THR A C 1
ATOM 873 O O . THR A 1 107 ? -5.291 10.877 20.057 1.00 93.50 107 THR A O 1
ATOM 876 N N . MET A 1 108 ? -6.583 9.489 18.863 1.00 93.69 108 MET A N 1
ATOM 877 C CA . MET A 1 108 ? -5.497 9.113 17.951 1.00 93.69 108 MET A CA 1
ATOM 878 C C . MET A 1 108 ? -5.054 10.289 17.071 1.00 93.69 108 MET A C 1
ATOM 880 O O . MET A 1 108 ? -3.859 10.424 16.808 1.00 93.69 108 MET A O 1
ATOM 884 N N . GLU A 1 109 ? -5.967 11.179 16.672 1.00 92.38 109 GLU A N 1
ATOM 885 C CA . GLU A 1 109 ? -5.601 12.424 15.988 1.00 92.38 109 GLU A CA 1
ATOM 886 C C . GLU A 1 109 ? -4.754 13.349 16.865 1.00 92.38 109 GLU A C 1
ATOM 888 O O . GLU A 1 109 ? -3.791 13.938 16.377 1.00 92.38 109 GLU A O 1
ATOM 893 N N . ASP A 1 110 ? -5.064 13.465 18.160 1.00 91.25 110 ASP A N 1
ATOM 894 C CA . ASP A 1 110 ? -4.262 14.283 19.080 1.00 91.25 110 ASP A CA 1
ATOM 895 C C . ASP A 1 110 ? -2.843 13.730 19.200 1.00 91.25 110 ASP A C 1
ATOM 897 O O . ASP A 1 110 ? -1.869 14.485 19.178 1.00 91.25 110 ASP A O 1
ATOM 901 N N . LEU A 1 111 ? -2.704 12.400 19.240 1.00 93.81 111 LEU A N 1
ATOM 902 C CA . LEU A 1 111 ? -1.401 11.744 19.203 1.00 93.81 111 LEU A CA 1
ATOM 903 C C . LEU A 1 111 ? -0.648 12.045 17.896 1.00 93.81 111 LEU A C 1
ATOM 905 O O . LEU A 1 111 ? 0.540 12.373 17.941 1.00 93.81 111 LEU A O 1
ATOM 909 N N . MET A 1 112 ? -1.319 11.970 16.741 1.00 93.56 112 MET A N 1
ATOM 910 C CA . MET A 1 112 ? -0.730 12.326 15.441 1.00 93.56 112 MET A CA 1
ATOM 911 C C . MET A 1 112 ? -0.262 13.788 15.423 1.00 93.56 112 MET A C 1
ATOM 913 O O . MET A 1 112 ? 0.876 14.070 15.043 1.00 93.56 112 MET A O 1
ATOM 917 N N . LEU A 1 113 ? -1.110 14.718 15.874 1.00 90.06 113 LEU A N 1
ATOM 918 C CA . LEU A 1 113 ? -0.796 16.146 15.960 1.00 90.06 113 LEU A CA 1
ATOM 919 C C . LEU A 1 113 ? 0.403 16.407 16.867 1.00 90.06 113 LEU A C 1
ATOM 921 O O . LEU A 1 113 ? 1.280 17.198 16.509 1.00 90.06 113 LEU A O 1
ATOM 925 N N . ARG A 1 114 ? 0.465 15.715 18.006 1.00 90.94 114 ARG A N 1
ATOM 926 C CA . ARG A 1 114 ? 1.548 15.849 18.974 1.00 90.94 114 ARG A CA 1
ATOM 927 C C . ARG A 1 114 ? 2.868 15.310 18.446 1.00 90.94 114 ARG A C 1
ATOM 929 O O . ARG A 1 114 ? 3.884 15.980 18.595 1.00 90.94 114 ARG A O 1
ATOM 936 N N . ILE A 1 115 ? 2.865 14.160 17.773 1.00 93.44 115 ILE A N 1
ATOM 937 C CA . ILE A 1 115 ? 4.062 13.628 17.103 1.00 93.44 115 ILE A CA 1
ATOM 938 C C . ILE A 1 115 ? 4.544 14.606 16.022 1.00 93.44 115 ILE A C 1
ATOM 940 O O . ILE A 1 115 ? 5.724 14.948 15.991 1.00 93.44 115 ILE A O 1
ATOM 944 N N . CYS A 1 116 ? 3.641 15.127 15.186 1.00 90.69 116 CYS A N 1
ATOM 945 C CA . CYS A 1 116 ? 3.994 16.133 14.181 1.00 90.69 116 CYS A CA 1
ATOM 946 C C . CYS A 1 116 ? 4.570 17.412 14.807 1.00 90.69 116 CYS A C 1
ATOM 948 O O . CYS A 1 116 ? 5.518 17.982 14.272 1.00 90.69 116 CYS A O 1
ATOM 950 N N . HIS A 1 117 ? 4.017 17.866 15.935 1.00 87.12 117 HIS A N 1
ATOM 951 C CA . HIS A 1 117 ? 4.524 19.026 16.666 1.00 87.12 117 HIS A CA 1
ATOM 952 C C . HIS A 1 117 ? 5.931 18.776 17.233 1.00 87.12 117 HIS A C 1
ATOM 954 O O . HIS A 1 117 ? 6.839 19.559 16.960 1.00 87.12 117 HIS A O 1
ATOM 960 N N . LEU A 1 118 ? 6.140 17.653 17.931 1.00 89.19 118 LEU A N 1
ATOM 961 C CA . LEU A 1 118 ? 7.437 17.278 18.514 1.00 89.19 118 LEU A CA 1
ATOM 962 C C . LEU A 1 118 ? 8.545 17.140 17.457 1.00 89.19 118 LEU A C 1
ATOM 964 O O . LEU A 1 118 ? 9.698 17.482 17.716 1.00 89.19 118 LEU A O 1
ATOM 968 N N . GLU A 1 119 ? 8.199 16.676 16.257 1.00 90.56 119 GLU A N 1
ATOM 969 C CA . GLU A 1 119 ? 9.136 16.537 15.138 1.00 90.56 119 GLU A CA 1
ATOM 970 C C . GLU A 1 119 ? 9.257 17.795 14.260 1.00 90.56 119 GLU A C 1
ATOM 972 O O . GLU A 1 119 ? 9.955 17.766 13.249 1.00 90.56 119 GLU A O 1
ATOM 977 N N . ASN A 1 120 ? 8.622 18.915 14.636 1.00 85.50 120 ASN A N 1
ATOM 978 C CA . ASN A 1 120 ? 8.581 20.156 13.848 1.00 85.50 120 ASN A CA 1
ATOM 979 C C . ASN A 1 120 ? 8.162 19.915 12.379 1.00 85.50 120 ASN A C 1
ATOM 981 O O . ASN A 1 120 ? 8.722 20.488 11.441 1.00 85.50 120 ASN A O 1
ATOM 985 N N . VAL A 1 121 ? 7.183 19.036 12.167 1.00 83.75 121 VAL A N 1
ATOM 986 C CA . VAL A 1 121 ? 6.694 18.674 10.834 1.00 83.75 121 VAL A CA 1
ATOM 987 C C . VAL A 1 121 ? 5.839 19.814 10.284 1.00 83.75 121 VAL A C 1
ATOM 989 O O . VAL A 1 121 ? 4.873 20.247 10.914 1.00 83.75 121 VAL A O 1
ATOM 992 N N . GLY A 1 122 ? 6.201 20.316 9.101 1.00 75.75 122 GLY A N 1
ATOM 993 C CA . GLY A 1 122 ? 5.476 21.400 8.436 1.00 75.75 122 GLY A CA 1
ATOM 994 C C . GLY A 1 122 ? 4.029 21.033 8.076 1.00 75.75 122 GLY A C 1
ATOM 995 O O . GLY A 1 122 ? 3.686 19.864 7.933 1.00 75.75 122 GLY A O 1
ATOM 996 N N . HIS A 1 123 ? 3.188 22.048 7.858 1.00 78.38 123 HIS A N 1
ATOM 997 C CA . HIS A 1 123 ? 1.738 21.907 7.628 1.00 78.38 123 HIS A CA 1
ATOM 998 C C . HIS A 1 123 ? 1.332 21.052 6.408 1.00 78.38 123 HIS A C 1
ATOM 1000 O O . HIS A 1 123 ? 0.196 20.588 6.343 1.00 78.38 123 HIS A O 1
ATOM 1006 N N . MET A 1 124 ? 2.244 20.835 5.455 1.00 85.19 124 MET A N 1
ATOM 1007 C CA . MET A 1 124 ? 2.023 20.019 4.251 1.00 85.19 124 MET A CA 1
ATOM 1008 C C . MET A 1 124 ? 2.267 18.518 4.471 1.00 85.19 124 MET A C 1
ATOM 1010 O O . MET A 1 124 ? 2.046 17.716 3.565 1.00 85.19 124 MET A O 1
ATOM 1014 N N . LYS A 1 125 ? 2.744 18.119 5.654 1.00 89.81 125 LYS A N 1
ATOM 1015 C CA . LYS A 1 125 ? 3.021 16.727 6.011 1.00 89.81 125 LYS A CA 1
ATOM 1016 C C . LYS A 1 125 ? 2.178 16.313 7.212 1.00 89.81 125 LYS A C 1
ATOM 1018 O O . LYS A 1 125 ? 1.858 17.119 8.081 1.00 89.81 125 LYS A O 1
ATOM 1023 N N . GLY A 1 126 ? 1.834 15.036 7.254 1.00 93.06 126 GLY A N 1
ATOM 1024 C CA . GLY A 1 126 ? 1.215 14.388 8.400 1.00 93.06 126 GLY A CA 1
ATOM 1025 C C . GLY A 1 126 ? 1.936 13.091 8.737 1.00 93.06 126 GLY A C 1
ATOM 1026 O O . GLY A 1 126 ? 3.063 12.856 8.294 1.00 93.06 126 GLY A O 1
ATOM 1027 N N . VAL A 1 127 ? 1.287 12.247 9.533 1.00 96.00 127 VAL A N 1
ATOM 1028 C CA . VAL A 1 127 ? 1.875 11.009 10.042 1.00 96.00 127 VAL A CA 1
ATOM 1029 C C . VAL A 1 127 ? 0.849 9.883 10.032 1.00 96.00 127 VAL A C 1
ATOM 1031 O O . VAL A 1 127 ? -0.282 10.075 10.457 1.00 96.00 127 VAL A O 1
ATOM 1034 N N . CYS A 1 128 ? 1.253 8.707 9.560 1.00 96.31 128 CYS A N 1
ATOM 1035 C CA . CYS A 1 128 ? 0.526 7.456 9.757 1.00 96.31 128 CYS A CA 1
ATOM 1036 C C . CYS A 1 128 ? 1.108 6.729 10.967 1.00 96.31 128 CYS A C 1
ATOM 1038 O O . CYS A 1 128 ? 2.335 6.656 11.106 1.00 96.31 128 CYS A O 1
ATOM 1040 N N . LEU A 1 129 ? 0.250 6.166 11.815 1.00 97.06 129 LEU A N 1
ATOM 1041 C CA . LEU A 1 129 ? 0.676 5.430 13.002 1.00 97.06 129 LEU A CA 1
ATOM 1042 C C . LEU A 1 129 ? 0.450 3.932 12.823 1.00 97.06 129 LEU A C 1
ATOM 1044 O O . LEU A 1 129 ? -0.532 3.500 12.221 1.00 97.06 129 LEU A O 1
ATOM 1048 N N . TYR A 1 130 ? 1.361 3.146 13.384 1.00 96.50 130 TYR A N 1
ATOM 1049 C CA . TYR A 1 130 ? 1.344 1.691 13.345 1.00 96.50 130 TYR A CA 1
ATOM 1050 C C . TYR A 1 130 ? 1.749 1.131 14.703 1.00 96.50 130 TYR A C 1
ATOM 1052 O O . TYR A 1 130 ? 2.463 1.770 15.479 1.00 96.50 130 TYR A O 1
ATOM 1060 N N . THR A 1 131 ? 1.337 -0.092 14.990 1.00 94.00 131 THR A N 1
ATOM 1061 C CA . THR A 1 131 ? 1.853 -0.841 16.133 1.00 94.00 131 THR A CA 1
ATOM 1062 C C . THR A 1 131 ? 3.304 -1.271 15.907 1.00 94.00 131 THR A C 1
ATOM 1064 O O . THR A 1 131 ? 3.829 -1.235 14.789 1.00 94.00 131 THR A O 1
ATOM 1067 N N . VAL A 1 132 ? 3.962 -1.726 16.976 1.00 90.50 132 VAL A N 1
ATOM 1068 C CA . VAL A 1 132 ? 5.334 -2.249 16.907 1.00 90.50 132 VAL A CA 1
ATOM 1069 C C . VAL A 1 132 ? 5.463 -3.457 15.975 1.00 90.50 132 VAL A C 1
ATOM 1071 O O . VAL A 1 132 ? 6.504 -3.630 15.354 1.00 90.50 132 VAL A O 1
ATOM 1074 N N . ASP A 1 133 ? 4.423 -4.274 15.829 1.00 90.81 133 ASP A N 1
ATOM 1075 C CA . ASP A 1 133 ? 4.382 -5.432 14.931 1.00 90.81 133 ASP A CA 1
ATOM 1076 C C . ASP A 1 133 ? 4.079 -5.061 13.466 1.00 90.81 133 ASP A C 1
ATOM 1078 O O . ASP A 1 133 ? 4.303 -5.876 12.571 1.00 90.81 133 ASP A O 1
ATOM 1082 N N . GLY A 1 134 ? 3.686 -3.810 13.200 1.00 92.75 134 GLY A N 1
ATOM 1083 C CA . GLY A 1 134 ? 3.493 -3.267 11.854 1.00 92.75 134 GLY A CA 1
ATOM 1084 C C . GLY A 1 134 ? 2.039 -3.143 11.397 1.00 92.75 134 GLY A C 1
ATOM 1085 O O . GLY A 1 134 ? 1.811 -2.859 10.223 1.00 92.75 134 GLY A O 1
ATOM 1086 N N . MET A 1 135 ? 1.064 -3.335 12.290 1.00 93.25 135 MET A N 1
ATOM 1087 C CA . MET A 1 135 ? -0.358 -3.138 12.000 1.00 93.25 135 MET A CA 1
ATOM 1088 C C . MET A 1 135 ? -0.700 -1.646 11.916 1.00 93.25 135 MET A C 1
ATOM 1090 O O . MET A 1 135 ? -0.319 -0.897 12.819 1.00 93.25 135 MET A O 1
ATOM 1094 N N . PRO A 1 136 ? -1.433 -1.188 10.886 1.00 94.00 136 PRO A N 1
ATOM 1095 C CA . PRO A 1 136 ? -1.873 0.201 10.809 1.00 94.00 136 PRO A CA 1
ATOM 1096 C C . PRO A 1 136 ? -2.837 0.548 11.953 1.00 94.00 136 PRO A C 1
ATOM 1098 O O . PRO A 1 136 ? -3.677 -0.251 12.364 1.00 94.00 136 PRO A O 1
ATOM 1101 N N . LEU A 1 137 ? -2.705 1.760 12.490 1.00 94.62 137 LEU A N 1
ATOM 1102 C CA . LEU A 1 137 ? -3.589 2.319 13.516 1.00 94.62 137 LEU A CA 1
ATOM 1103 C C . LEU A 1 137 ? -4.458 3.457 12.984 1.00 94.62 137 LEU A C 1
ATOM 1105 O O . LEU A 1 137 ? -5.437 3.804 13.623 1.00 94.62 137 LEU A O 1
ATOM 1109 N N . THR A 1 138 ? -4.125 4.062 11.849 1.00 92.19 138 THR A N 1
ATOM 1110 C CA . THR A 1 138 ? -4.780 5.304 11.405 1.00 92.19 138 THR A CA 1
ATOM 1111 C C . THR A 1 138 ? -5.418 5.196 10.025 1.00 92.19 138 THR A C 1
ATOM 1113 O O . THR A 1 138 ? -5.470 6.193 9.313 1.00 92.19 138 THR A O 1
ATOM 1116 N N . ASP A 1 139 ? -5.814 3.992 9.595 1.00 87.69 139 ASP A N 1
ATOM 1117 C CA . ASP A 1 139 ? -6.405 3.777 8.260 1.00 87.69 139 ASP A CA 1
ATOM 1118 C C . ASP A 1 139 ? -7.814 4.362 8.141 1.00 87.69 139 ASP A C 1
ATOM 1120 O O . ASP A 1 139 ? -8.123 4.995 7.136 1.00 87.69 139 ASP A O 1
ATOM 1124 N N . ASP A 1 140 ? -8.655 4.182 9.162 1.00 88.06 140 ASP A N 1
ATOM 1125 C CA . ASP A 1 140 ? -9.998 4.757 9.178 1.00 88.06 140 ASP A CA 1
ATOM 1126 C C . ASP A 1 140 ? -9.991 6.096 9.937 1.00 88.06 140 ASP A C 1
ATOM 1128 O O . ASP A 1 140 ? -9.715 6.122 11.145 1.00 88.06 140 ASP A O 1
ATOM 1132 N N . PRO A 1 141 ? -10.280 7.223 9.263 1.00 87.81 141 PRO A N 1
ATOM 1133 C CA . PRO A 1 141 ? -10.210 8.530 9.891 1.00 87.81 141 PRO A CA 1
ATOM 1134 C C . PRO A 1 141 ? -11.320 8.752 10.929 1.00 87.81 141 PRO A C 1
ATOM 1136 O O . PRO A 1 141 ? -11.091 9.483 11.889 1.00 87.81 141 PRO A O 1
ATOM 1139 N N . PHE A 1 142 ? -12.473 8.077 10.834 1.00 89.56 142 PHE A N 1
ATOM 1140 C CA . PHE A 1 142 ? -13.504 8.154 11.873 1.00 89.56 142 PHE A CA 1
ATOM 1141 C C . PHE A 1 142 ? -12.993 7.597 13.201 1.00 89.56 142 PHE A C 1
ATOM 1143 O O . PHE A 1 142 ? -13.095 8.263 14.232 1.00 89.56 142 PHE A O 1
ATOM 1150 N N . PHE A 1 143 ? -12.360 6.421 13.193 1.00 91.62 143 PHE A N 1
ATOM 1151 C CA . PHE A 1 143 ? -11.798 5.858 14.421 1.00 91.62 143 PHE A CA 1
ATOM 1152 C C . PHE A 1 143 ? -10.606 6.661 14.952 1.00 91.62 143 PHE A C 1
ATOM 1154 O O . PHE A 1 143 ? -10.253 6.520 16.124 1.00 91.62 143 PHE A O 1
ATOM 1161 N N . ASN A 1 144 ? -9.981 7.532 14.154 1.00 91.81 144 ASN A N 1
ATOM 1162 C CA . ASN A 1 144 ? -8.915 8.403 14.656 1.00 91.81 144 ASN A CA 1
ATOM 1163 C C . ASN A 1 144 ? -9.429 9.455 15.654 1.00 91.81 144 ASN A C 1
ATOM 1165 O O . ASN A 1 144 ? -8.667 9.902 16.513 1.00 91.81 144 ASN A O 1
ATOM 1169 N N . THR A 1 145 ? -10.726 9.772 15.605 1.00 90.19 145 THR A N 1
ATOM 1170 C CA . THR A 1 145 ? -11.406 10.663 16.561 1.00 90.19 145 THR A CA 1
ATOM 1171 C C . THR A 1 145 ? -11.706 10.003 17.910 1.00 90.19 145 THR A C 1
ATOM 1173 O O . THR A 1 145 ? -12.146 10.674 18.838 1.00 90.19 145 THR A O 1
ATOM 1176 N N . TRP A 1 146 ? -11.482 8.692 18.047 1.00 92.06 146 TRP A N 1
ATOM 1177 C CA . TRP A 1 146 ? -11.714 7.979 19.303 1.00 92.06 146 TRP A CA 1
ATOM 1178 C C . TRP A 1 146 ? -10.522 8.121 20.245 1.00 92.06 146 TRP A C 1
ATOM 1180 O O . TRP A 1 146 ? -9.369 8.241 19.812 1.00 92.06 146 TRP A O 1
ATOM 1190 N N . SER A 1 147 ? -10.808 8.072 21.546 1.00 93.44 147 SER A N 1
ATOM 1191 C CA . SER A 1 147 ? -9.802 8.186 22.601 1.00 93.44 147 SER A CA 1
ATOM 1192 C C . SER A 1 147 ? -8.792 7.034 22.556 1.00 93.44 147 SER A C 1
ATOM 1194 O O . SER A 1 147 ? -9.098 5.922 22.113 1.00 93.44 147 SER A O 1
ATOM 1196 N N . LEU A 1 148 ? -7.580 7.256 23.067 1.00 93.69 148 LEU A N 1
ATOM 1197 C CA . LEU A 1 148 ? -6.548 6.211 23.139 1.00 93.69 148 LEU A CA 1
ATOM 1198 C C . LEU A 1 148 ? -7.024 4.965 23.911 1.00 93.69 148 LEU A C 1
ATOM 1200 O O . LEU A 1 148 ? -6.651 3.840 23.569 1.00 93.69 148 LEU A O 1
ATOM 1204 N N . LYS A 1 149 ? -7.872 5.156 24.928 1.00 92.75 149 LYS A N 1
ATOM 1205 C CA . LYS A 1 149 ? -8.484 4.083 25.715 1.00 92.75 149 LYS A CA 1
ATOM 1206 C C . LYS A 1 149 ? -9.470 3.264 24.885 1.00 92.75 149 LYS A C 1
ATOM 1208 O O . LYS A 1 149 ? -9.398 2.040 24.922 1.00 92.75 149 LYS A O 1
ATOM 1213 N N . GLU A 1 150 ? -10.356 3.911 24.130 1.00 92.44 150 GLU A N 1
ATOM 1214 C CA . GLU A 1 150 ? -11.294 3.224 23.226 1.00 92.44 150 GLU A CA 1
ATOM 1215 C C . GLU A 1 150 ? -10.573 2.511 22.078 1.00 92.44 150 GLU A C 1
ATOM 1217 O O . GLU A 1 150 ? -11.038 1.488 21.586 1.00 92.44 150 GLU A O 1
ATOM 1222 N N . ARG A 1 151 ? -9.404 3.020 21.676 1.00 93.81 151 ARG A N 1
ATOM 1223 C CA . ARG A 1 151 ? -8.533 2.418 20.658 1.00 93.81 151 ARG A CA 1
ATOM 1224 C C . ARG A 1 151 ? -7.611 1.322 21.201 1.00 93.81 151 ARG A C 1
ATOM 1226 O O . ARG A 1 151 ? -6.748 0.837 20.466 1.00 93.81 151 ARG A O 1
ATOM 1233 N N . HIS A 1 152 ? -7.776 0.916 22.464 1.00 94.06 152 HIS A N 1
ATOM 1234 C CA . HIS A 1 152 ? -6.975 -0.128 23.115 1.00 94.06 152 HIS A CA 1
ATOM 1235 C C . HIS A 1 152 ? -5.462 0.131 22.997 1.00 94.06 152 HIS A C 1
ATOM 1237 O O . HIS A 1 152 ? -4.671 -0.746 22.616 1.00 94.06 152 HIS A O 1
ATOM 1243 N N . ILE A 1 153 ? -5.048 1.370 23.281 1.00 93.81 153 ILE A N 1
ATOM 1244 C CA . ILE A 1 153 ? -3.640 1.775 23.345 1.00 93.81 153 ILE A CA 1
ATOM 1245 C C . ILE A 1 153 ? -3.178 1.748 24.812 1.00 93.81 153 ILE A C 1
ATOM 1247 O O . ILE A 1 153 ? -3.502 2.661 25.574 1.00 93.81 153 ILE A O 1
ATOM 1251 N N . PRO A 1 154 ? -2.433 0.711 25.247 1.00 91.69 154 PRO A N 1
ATOM 1252 C CA . PRO A 1 154 ? -2.002 0.607 26.636 1.00 91.69 154 PRO A CA 1
ATOM 1253 C C . PRO A 1 154 ? -0.893 1.608 26.983 1.00 91.69 154 PRO A C 1
ATOM 1255 O O . PRO A 1 154 ? -0.105 2.021 26.125 1.00 91.69 154 PRO A O 1
ATOM 1258 N N . ASN A 1 155 ? -0.798 1.948 28.271 1.00 92.44 155 ASN A N 1
ATOM 1259 C CA . ASN A 1 155 ? 0.305 2.741 28.811 1.00 92.44 155 ASN A CA 1
ATOM 1260 C C . ASN A 1 155 ? 1.652 2.055 28.518 1.00 92.44 155 ASN A C 1
ATOM 1262 O O . ASN A 1 155 ? 1.778 0.837 28.634 1.00 92.44 155 ASN A O 1
ATOM 1266 N N . GLY A 1 156 ? 2.658 2.833 28.130 1.00 90.94 156 GLY A N 1
ATOM 1267 C CA . GLY A 1 156 ? 3.993 2.349 27.783 1.00 90.94 156 GLY A CA 1
ATOM 1268 C C . GLY A 1 156 ? 4.125 1.760 26.375 1.00 90.94 156 GLY A C 1
ATOM 1269 O O . GLY A 1 156 ? 5.216 1.303 26.029 1.00 90.94 156 GLY A O 1
ATOM 1270 N N . SER A 1 157 ? 3.065 1.781 25.554 1.00 92.31 157 SER A N 1
ATOM 1271 C CA . SER A 1 157 ? 3.123 1.277 24.174 1.00 92.31 157 SER A CA 1
ATOM 1272 C C . SER A 1 157 ? 4.205 1.968 23.349 1.00 92.31 157 SER A C 1
ATOM 1274 O O . SER A 1 157 ? 4.445 3.170 23.490 1.00 92.31 157 SER A O 1
ATOM 1276 N N . VAL A 1 158 ? 4.804 1.207 22.431 1.00 92.94 158 VAL A N 1
ATOM 1277 C CA . VAL A 1 158 ? 5.693 1.727 21.389 1.00 92.94 158 VAL A CA 1
ATOM 1278 C C . VAL A 1 158 ? 4.935 1.766 20.065 1.00 92.94 158 VAL A C 1
ATOM 1280 O O . VAL A 1 158 ? 4.427 0.744 19.603 1.00 92.94 158 VAL A O 1
ATOM 1283 N N . ILE A 1 159 ? 4.869 2.947 19.462 1.00 94.81 159 ILE A N 1
ATOM 1284 C CA . ILE A 1 159 ? 4.170 3.212 18.204 1.00 94.81 159 ILE A CA 1
ATOM 1285 C C . ILE A 1 159 ? 5.198 3.516 17.115 1.00 94.81 159 ILE A C 1
ATOM 1287 O O . ILE A 1 159 ? 6.201 4.190 17.348 1.00 94.81 159 ILE A O 1
ATOM 1291 N N . TYR A 1 160 ? 4.960 3.013 15.913 1.00 95.06 160 TYR A N 1
ATOM 1292 C CA . TYR A 1 160 ? 5.745 3.375 14.744 1.00 95.06 160 TYR A CA 1
ATOM 1293 C C . TYR A 1 160 ? 5.046 4.515 14.002 1.00 95.06 160 TYR A C 1
ATOM 1295 O O . TYR A 1 160 ? 3.855 4.431 13.718 1.00 95.06 160 TYR A O 1
ATOM 1303 N N . ALA A 1 161 ? 5.783 5.569 13.681 1.00 96.62 161 ALA A N 1
ATOM 1304 C CA . ALA A 1 161 ? 5.313 6.726 12.936 1.00 96.62 161 ALA A CA 1
ATOM 1305 C C . ALA A 1 161 ? 5.980 6.756 11.556 1.00 96.62 161 ALA A C 1
ATOM 1307 O O . ALA A 1 161 ? 7.195 6.591 11.439 1.00 96.62 161 ALA A O 1
ATOM 1308 N N . ILE A 1 162 ? 5.193 6.970 10.503 1.00 97.06 162 ILE A N 1
ATOM 1309 C CA . ILE A 1 162 ? 5.701 7.198 9.144 1.00 97.06 162 ILE A CA 1
ATOM 1310 C C . ILE A 1 162 ? 5.128 8.518 8.649 1.00 97.06 162 ILE A C 1
ATOM 1312 O O . ILE A 1 162 ? 3.913 8.661 8.511 1.00 97.06 162 ILE A O 1
ATOM 1316 N N . PHE A 1 163 ? 6.009 9.489 8.417 1.00 96.25 163 PHE A N 1
ATOM 1317 C CA . PHE A 1 163 ? 5.634 10.794 7.886 1.00 96.25 163 PHE A CA 1
ATOM 1318 C C . PHE A 1 163 ? 5.359 10.705 6.388 1.00 96.25 163 PHE A C 1
ATOM 1320 O O . PHE A 1 163 ? 6.037 9.974 5.674 1.00 96.25 163 PHE A O 1
ATOM 1327 N N . THR A 1 164 ? 4.362 11.454 5.934 1.00 96.06 164 THR A N 1
ATOM 1328 C CA . THR A 1 164 ? 3.860 11.416 4.556 1.00 96.06 164 THR A CA 1
ATOM 1329 C C . THR A 1 164 ? 3.268 12.778 4.184 1.00 96.06 164 THR A C 1
ATOM 1331 O O . THR A 1 164 ? 2.832 13.504 5.087 1.00 96.06 164 THR A O 1
ATOM 1334 N N . PRO A 1 165 ? 3.203 13.164 2.896 1.00 95.38 165 PRO A N 1
ATOM 1335 C CA . PRO A 1 165 ? 2.412 14.313 2.464 1.00 95.38 165 PRO A CA 1
ATOM 1336 C C . PRO A 1 165 ? 0.967 14.225 2.963 1.00 95.38 165 PRO A C 1
ATOM 1338 O O . PRO A 1 165 ? 0.378 13.140 2.987 1.00 95.38 165 PRO A O 1
ATOM 1341 N N . LYS A 1 166 ? 0.396 15.368 3.361 1.00 91.00 166 LYS A N 1
ATOM 1342 C CA . LYS A 1 166 ? -0.967 15.444 3.908 1.00 91.00 166 LYS A CA 1
ATOM 1343 C C . LYS A 1 166 ? -2.022 14.993 2.890 1.00 91.00 166 LYS A C 1
ATOM 1345 O O . LYS A 1 166 ? -3.015 14.403 3.282 1.00 91.00 166 LYS A O 1
ATOM 1350 N N . GLU A 1 167 ? -1.759 15.182 1.599 1.00 91.19 167 GLU A N 1
ATOM 1351 C CA . GLU A 1 167 ? -2.600 14.726 0.477 1.00 91.19 167 GLU A CA 1
ATOM 1352 C C . GLU A 1 167 ? -2.810 13.202 0.449 1.00 91.19 167 GLU A C 1
ATOM 1354 O O . GLU A 1 167 ? -3.785 12.711 -0.117 1.00 91.19 167 GLU A O 1
ATOM 1359 N N . ASN A 1 168 ? -1.916 12.432 1.078 1.00 91.31 168 ASN A N 1
ATOM 1360 C CA . ASN A 1 168 ? -2.095 10.989 1.200 1.00 91.31 168 ASN A CA 1
ATOM 1361 C C . ASN A 1 168 ? -3.050 10.597 2.334 1.00 91.31 168 ASN A C 1
ATOM 1363 O O . ASN A 1 168 ? -3.482 9.447 2.361 1.00 91.31 168 ASN A O 1
ATOM 1367 N N . LEU A 1 169 ? -3.354 11.499 3.268 1.00 89.12 169 LEU A N 1
ATOM 1368 C CA . LEU A 1 169 ? -4.175 11.216 4.441 1.00 89.12 169 LEU A CA 1
ATOM 1369 C C . LEU A 1 169 ? -5.635 11.573 4.164 1.00 89.12 169 LEU A C 1
ATOM 1371 O O . LEU A 1 169 ? -5.934 12.665 3.686 1.00 89.12 169 LEU A O 1
ATOM 1375 N N . ALA A 1 170 ? -6.546 10.662 4.503 1.00 78.69 170 ALA A N 1
ATOM 1376 C CA . ALA A 1 170 ? -7.969 10.965 4.528 1.00 78.69 170 ALA A CA 1
ATOM 1377 C C . ALA A 1 170 ? -8.297 11.763 5.798 1.00 78.69 170 ALA A C 1
ATOM 1379 O O . ALA A 1 170 ? -7.851 11.408 6.891 1.00 78.69 170 ALA A O 1
ATOM 1380 N N . GLU A 1 171 ? -9.066 12.839 5.658 1.00 73.06 171 GLU A N 1
ATOM 1381 C CA . GLU A 1 171 ? -9.581 13.584 6.808 1.00 73.06 171 GLU A CA 1
ATOM 1382 C C . GLU A 1 171 ? -10.867 12.935 7.323 1.00 73.06 171 GLU A C 1
ATOM 1384 O O . GLU A 1 171 ? -11.629 12.338 6.555 1.00 73.06 171 GLU A O 1
ATOM 1389 N N . ALA A 1 172 ? -11.100 13.041 8.633 1.00 67.44 172 ALA A N 1
ATOM 1390 C CA . ALA A 1 172 ? -12.343 12.575 9.216 1.00 67.44 172 ALA A CA 1
ATOM 1391 C C . ALA A 1 172 ? -13.499 13.378 8.610 1.00 67.44 172 ALA A C 1
ATOM 1393 O O . ALA A 1 172 ? -13.444 14.613 8.571 1.00 67.44 172 ALA A O 1
ATOM 1394 N N . PRO A 1 173 ? -14.539 12.704 8.111 1.00 64.69 173 PRO A N 1
ATOM 1395 C CA . PRO A 1 173 ? -15.701 13.395 7.589 1.00 64.69 173 PRO A CA 1
ATOM 1396 C C . PRO A 1 173 ? -16.332 14.264 8.690 1.00 64.69 173 PRO A C 1
ATOM 1398 O O . PRO A 1 173 ? -16.381 13.857 9.856 1.00 64.69 173 PRO A O 1
ATOM 1401 N N . PRO A 1 174 ? -16.799 15.479 8.353 1.00 60.53 174 PRO A N 1
ATOM 1402 C CA . PRO A 1 174 ? -17.340 16.393 9.345 1.00 60.53 174 PRO A CA 1
ATOM 1403 C C . PRO A 1 174 ? -18.564 15.774 10.019 1.00 60.53 174 PRO A C 1
ATOM 1405 O O . PRO A 1 174 ? -19.363 15.084 9.377 1.00 60.53 174 PRO A O 1
ATOM 1408 N N . ALA A 1 175 ? -18.737 16.060 11.311 1.00 58.44 175 ALA A N 1
ATOM 1409 C CA . ALA A 1 175 ? -19.961 15.710 12.016 1.00 58.44 175 ALA A CA 1
ATOM 1410 C C . ALA A 1 175 ? -21.157 16.281 11.237 1.00 58.44 175 ALA A C 1
ATOM 1412 O O . ALA A 1 175 ? -21.229 17.488 10.984 1.00 58.44 175 ALA A O 1
ATOM 1413 N N . SER A 1 176 ? -22.070 15.409 10.808 1.00 54.75 176 SER A N 1
ATOM 1414 C CA . SER A 1 176 ? -23.269 15.820 10.081 1.00 54.75 176 SER A CA 1
ATOM 1415 C C . SER A 1 176 ? -24.072 16.803 10.933 1.00 54.75 176 SER A C 1
ATOM 1417 O O . SER A 1 176 ? -24.260 16.583 12.133 1.00 54.75 176 SER A O 1
ATOM 1419 N N . ARG A 1 177 ? -24.565 17.887 10.316 1.00 50.59 177 ARG A N 1
ATOM 1420 C CA . ARG A 1 177 ? -25.575 18.741 10.958 1.00 50.59 177 ARG A CA 1
ATOM 1421 C C . ARG A 1 177 ? -26.751 17.849 11.351 1.00 50.59 177 ARG A C 1
ATOM 1423 O O . ARG A 1 177 ? -27.150 16.995 10.566 1.00 50.59 177 ARG A O 1
ATOM 1430 N N . ARG A 1 178 ? -27.264 18.026 12.572 1.00 53.50 178 ARG A N 1
ATOM 1431 C CA . ARG A 1 178 ? -28.439 17.299 13.066 1.00 53.50 178 ARG A CA 1
ATOM 1432 C C . ARG A 1 178 ? -29.631 17.624 12.164 1.00 53.50 178 ARG A C 1
ATOM 1434 O O . ARG A 1 178 ? -30.271 18.653 12.347 1.00 53.50 178 ARG A O 1
ATOM 1441 N N . GLU A 1 179 ? -29.896 16.774 11.182 1.00 49.75 179 GLU A N 1
ATOM 1442 C CA . GLU A 1 179 ? -31.159 16.765 10.454 1.00 49.75 179 GLU A CA 1
ATOM 1443 C C . GLU A 1 179 ? -32.119 15.887 11.254 1.00 49.75 179 GLU A C 1
ATOM 1445 O O . GLU A 1 179 ? -31.962 14.670 11.351 1.00 49.75 179 GLU A O 1
ATOM 1450 N N . SER A 1 180 ? -33.069 16.529 11.930 1.00 49.41 180 SER A N 1
ATOM 1451 C CA . SER A 1 180 ? -34.104 15.851 12.698 1.00 49.41 180 SER A CA 1
ATOM 1452 C C . SER A 1 180 ? -35.150 15.286 11.738 1.00 49.41 180 SER A C 1
ATOM 1454 O O . SER A 1 180 ? -36.085 15.984 11.345 1.00 49.41 180 SER A O 1
ATOM 1456 N N . ALA A 1 181 ? -35.006 14.019 11.357 1.00 51.38 181 ALA A N 1
ATOM 1457 C CA . ALA A 1 181 ? -36.112 13.253 10.797 1.00 51.38 181 ALA A CA 1
ATOM 1458 C C . ALA A 1 181 ? -37.051 12.837 11.945 1.00 51.38 181 ALA A C 1
ATOM 1460 O O . ALA A 1 181 ? -36.987 11.718 12.450 1.00 51.38 181 ALA A O 1
ATOM 1461 N N . GLU A 1 182 ? -37.885 13.768 12.411 1.00 53.69 182 GLU A N 1
ATOM 1462 C CA . GLU A 1 182 ? -38.975 13.474 13.347 1.00 53.69 182 GLU A CA 1
ATOM 1463 C C . GLU A 1 182 ? -40.143 12.830 12.584 1.00 53.69 182 GLU A C 1
ATOM 1465 O O . GLU A 1 182 ? -41.146 13.472 12.286 1.00 53.69 182 GLU A O 1
ATOM 1470 N N . THR A 1 183 ? -40.019 11.549 12.231 1.00 56.34 183 THR A N 1
ATOM 1471 C CA . THR A 1 183 ? -41.202 10.719 11.963 1.00 56.34 183 THR A CA 1
ATOM 1472 C C . THR A 1 183 ? -41.651 10.076 13.273 1.00 56.34 183 THR A C 1
ATOM 1474 O O . THR A 1 183 ? -40.906 9.301 13.878 1.00 56.34 183 THR A O 1
ATOM 1477 N N . LEU A 1 184 ? -42.864 10.424 13.721 1.00 63.03 184 LEU A N 1
ATOM 1478 C CA . LEU A 1 184 ? -43.562 9.804 14.852 1.00 63.03 184 LEU A CA 1
ATOM 1479 C C . LEU A 1 184 ? -43.894 8.349 14.490 1.00 63.03 184 LEU A C 1
ATOM 1481 O O . LEU A 1 184 ? -44.856 8.085 13.774 1.00 63.03 184 LEU A O 1
ATOM 1485 N N . GLY A 1 185 ? -43.044 7.427 14.930 1.00 69.50 185 GLY A N 1
ATOM 1486 C CA . GLY A 1 185 ? -43.298 5.990 14.890 1.00 69.50 185 GLY A CA 1
ATOM 1487 C C . GLY A 1 185 ? -43.866 5.499 16.218 1.00 69.50 185 GLY A C 1
ATOM 1488 O O . GLY A 1 185 ? -43.548 6.075 17.259 1.00 69.50 185 GLY A O 1
ATOM 1489 N N . GLU A 1 186 ? -44.687 4.450 16.184 1.00 82.75 186 GLU A N 1
ATOM 1490 C CA . GLU A 1 186 ? -45.229 3.789 17.383 1.00 82.75 186 GLU A CA 1
ATOM 1491 C C . GLU A 1 186 ? -44.519 2.459 17.685 1.00 82.75 186 GLU A C 1
ATOM 1493 O O . GLU A 1 186 ? -44.556 2.000 18.824 1.00 82.75 186 GLU A O 1
ATOM 1498 N N . ASP A 1 187 ? -43.800 1.892 16.711 1.00 89.31 187 ASP A N 1
ATOM 1499 C CA . ASP A 1 187 ? -43.107 0.615 16.859 1.00 89.31 187 ASP A CA 1
ATOM 1500 C C . ASP A 1 187 ? -41.697 0.815 17.427 1.00 89.31 187 ASP A C 1
ATOM 1502 O O . ASP A 1 187 ? -40.905 1.618 16.918 1.00 89.31 187 ASP A O 1
ATOM 1506 N N . LEU A 1 188 ? -41.350 0.049 18.463 1.00 91.38 188 LEU A N 1
ATOM 1507 C CA . LEU A 1 188 ? -40.019 0.069 19.065 1.00 91.38 188 LEU A CA 1
ATOM 1508 C C . LEU A 1 188 ? -39.115 -0.982 18.414 1.00 91.38 188 LEU A C 1
ATOM 1510 O O . LEU A 1 188 ? -39.391 -2.182 18.477 1.00 91.38 188 LEU A O 1
ATOM 1514 N N . ILE A 1 189 ? -37.986 -0.550 17.855 1.00 92.88 189 ILE A N 1
ATOM 1515 C CA . ILE A 1 189 ? -36.914 -1.446 17.400 1.00 92.88 189 ILE A CA 1
ATOM 1516 C C . ILE A 1 189 ? -35.627 -1.205 18.188 1.00 92.88 189 ILE A C 1
ATOM 1518 O O . ILE A 1 189 ? -35.374 -0.109 18.697 1.00 92.88 189 ILE A O 1
ATOM 1522 N N . ARG A 1 190 ? -34.774 -2.229 18.249 1.00 92.12 190 ARG A N 1
ATOM 1523 C CA . ARG A 1 190 ? -33.444 -2.145 18.852 1.00 92.12 190 ARG A CA 1
ATOM 1524 C C . ARG A 1 190 ? -32.382 -2.056 17.764 1.00 92.12 190 ARG A C 1
ATOM 1526 O O . ARG A 1 190 ? -32.363 -2.851 16.835 1.00 92.12 190 ARG A O 1
ATOM 1533 N N . CYS A 1 191 ? -31.469 -1.107 17.885 1.00 91.38 191 CYS A N 1
ATOM 1534 C CA . CYS A 1 191 ? -30.340 -0.923 16.985 1.00 91.38 191 CYS A CA 1
ATOM 1535 C C . CYS A 1 191 ? -29.039 -1.155 17.751 1.00 91.38 191 CYS A C 1
ATOM 1537 O O . CYS A 1 191 ? -28.657 -0.342 18.588 1.00 91.38 191 CYS A O 1
ATOM 1539 N N . HIS A 1 192 ? -28.355 -2.257 17.462 1.00 91.12 192 HIS A N 1
ATOM 1540 C CA . HIS A 1 192 ? -27.036 -2.545 18.007 1.00 91.12 192 HIS A CA 1
ATOM 1541 C C . HIS A 1 192 ? -25.960 -1.879 17.148 1.00 91.12 192 HIS A C 1
ATOM 1543 O O . HIS A 1 192 ? -25.833 -2.192 15.964 1.00 91.12 192 HIS A O 1
ATOM 1549 N N . ILE A 1 193 ? -25.168 -0.986 17.734 1.00 90.56 193 ILE A N 1
ATOM 1550 C CA . ILE A 1 193 ? -24.017 -0.369 17.075 1.00 90.56 193 ILE A CA 1
ATOM 1551 C C . ILE A 1 193 ? -22.741 -1.057 17.555 1.00 90.56 193 ILE A C 1
ATOM 1553 O O . ILE A 1 193 ? -22.455 -1.090 18.755 1.00 90.56 193 ILE A O 1
ATOM 1557 N N . MET A 1 194 ? -21.938 -1.528 16.599 1.00 89.69 194 MET A N 1
ATOM 1558 C CA . MET A 1 194 ? -20.604 -2.093 16.808 1.00 89.69 194 MET A CA 1
ATOM 1559 C C . MET A 1 194 ? -19.815 -1.323 17.882 1.00 89.69 194 MET A C 1
ATOM 1561 O O . MET A 1 194 ? -19.553 -0.127 17.742 1.00 89.69 194 MET A O 1
ATOM 1565 N N . LEU A 1 195 ? -19.432 -2.028 18.953 1.00 85.69 195 LEU A N 1
ATOM 1566 C CA . LEU A 1 195 ? -18.643 -1.529 20.095 1.00 85.69 195 LEU A CA 1
ATOM 1567 C C . LEU A 1 195 ? -19.255 -0.351 20.886 1.00 85.69 195 LEU A C 1
ATOM 1569 O O . LEU A 1 195 ? -18.616 0.171 21.804 1.00 85.69 195 LEU A O 1
ATOM 1573 N N . ARG A 1 196 ? -20.483 0.069 20.562 1.00 86.31 196 ARG A N 1
ATOM 1574 C CA . ARG A 1 196 ? -21.223 1.154 21.230 1.00 86.31 196 ARG A CA 1
ATOM 1575 C C . ARG A 1 196 ? -22.484 0.664 21.946 1.00 86.31 196 ARG A C 1
ATOM 1577 O O . ARG A 1 196 ? -22.943 1.348 22.854 1.00 86.31 196 ARG A O 1
ATOM 1584 N N . GLY A 1 197 ? -22.964 -0.536 21.618 1.00 86.62 197 GLY A N 1
ATOM 1585 C CA . GLY A 1 197 ? -24.076 -1.195 22.299 1.00 86.62 197 GLY A CA 1
ATOM 1586 C C . GLY A 1 197 ? -25.434 -0.898 21.667 1.00 86.62 197 GLY A C 1
ATOM 1587 O O . GLY A 1 197 ? -25.520 -0.496 20.506 1.00 86.62 197 GLY A O 1
ATOM 1588 N N . ASP A 1 198 ? -26.494 -1.136 22.436 1.00 90.38 198 ASP A N 1
ATOM 1589 C CA . ASP A 1 198 ? -27.876 -1.082 21.961 1.00 90.38 198 ASP A CA 1
ATOM 1590 C C . ASP A 1 198 ? -28.498 0.311 22.135 1.00 90.38 198 ASP A C 1
ATOM 1592 O O . ASP A 1 198 ? -28.355 0.950 23.177 1.00 90.38 198 ASP A O 1
ATOM 1596 N N . TYR A 1 199 ? -29.250 0.737 21.124 1.00 91.19 199 TYR A N 1
ATOM 1597 C CA . TYR A 1 199 ? -30.070 1.945 21.110 1.00 91.19 199 TYR A CA 1
ATOM 1598 C C . TYR A 1 199 ? -31.508 1.569 20.776 1.00 91.19 199 TYR A C 1
ATOM 1600 O O . TYR A 1 199 ? -31.752 0.742 19.901 1.00 91.19 199 TYR A O 1
ATOM 1608 N N . GLU A 1 200 ? -32.469 2.186 21.447 1.00 92.19 200 GLU A N 1
ATOM 1609 C CA . GLU A 1 200 ? -33.889 1.960 21.185 1.00 92.19 200 GLU A CA 1
ATOM 1610 C C . GLU A 1 200 ? -34.438 3.117 20.345 1.00 92.19 200 GLU A C 1
ATOM 1612 O O . GLU A 1 200 ? -34.211 4.285 20.668 1.00 92.19 200 GLU A O 1
ATOM 1617 N N . LEU A 1 201 ? -35.105 2.794 19.233 1.00 89.94 201 LEU A N 1
ATOM 1618 C CA . LEU A 1 201 ? -35.634 3.772 18.282 1.00 89.94 201 LEU A CA 1
ATOM 1619 C C . LEU A 1 201 ? -37.111 3.516 17.995 1.00 89.94 201 LEU A C 1
ATOM 1621 O O . LEU A 1 201 ? -37.516 2.377 17.771 1.00 89.94 201 LEU A O 1
ATOM 1625 N N . MET A 1 202 ? -37.875 4.606 17.922 1.00 89.50 202 MET A N 1
ATOM 1626 C CA . MET A 1 202 ? -39.264 4.597 17.465 1.00 89.50 202 MET A CA 1
ATOM 1627 C C . MET A 1 202 ? -39.314 4.721 15.939 1.00 89.50 202 MET A C 1
ATOM 1629 O O . MET A 1 202 ? -38.773 5.674 15.356 1.00 89.50 202 MET A O 1
ATOM 1633 N N . VAL A 1 203 ? -39.972 3.769 15.285 1.00 89.88 203 VAL A N 1
ATOM 1634 C CA . VAL A 1 203 ? -40.095 3.688 13.825 1.00 89.88 203 VAL A CA 1
ATOM 1635 C C . VAL A 1 203 ? -41.534 3.431 13.401 1.00 89.88 203 VAL A C 1
ATOM 1637 O O . VAL A 1 203 ? -42.372 3.027 14.200 1.00 89.88 203 VAL A O 1
ATOM 1640 N N . ASN A 1 204 ? -41.833 3.727 12.143 1.00 90.56 204 ASN A N 1
ATOM 1641 C CA . ASN A 1 204 ? -43.077 3.331 11.499 1.00 90.56 204 ASN A CA 1
ATOM 1642 C C . ASN A 1 204 ? -42.747 2.228 10.487 1.00 90.56 204 ASN A C 1
ATOM 1644 O O . ASN A 1 204 ? -42.127 2.513 9.465 1.00 90.56 204 ASN A O 1
ATOM 1648 N N . LEU A 1 205 ? -43.133 0.981 10.769 1.00 89.94 205 LEU A N 1
ATOM 1649 C CA . LEU A 1 205 ? -42.711 -0.170 9.959 1.00 89.94 205 LEU A CA 1
ATOM 1650 C C . LEU A 1 205 ? -43.151 -0.095 8.482 1.00 89.94 205 LEU A C 1
ATOM 1652 O O . LEU A 1 205 ? -42.441 -0.606 7.618 1.00 89.94 205 LEU A O 1
ATOM 1656 N N . GLU A 1 206 ? -44.274 0.568 8.189 1.00 88.75 206 GLU A N 1
ATOM 1657 C CA . GLU A 1 206 ? -44.859 0.676 6.841 1.00 88.75 206 GLU A CA 1
ATOM 1658 C C . GLU A 1 206 ? -44.223 1.777 5.976 1.00 88.75 206 GLU A C 1
ATOM 1660 O O . GLU A 1 206 ? -44.373 1.771 4.757 1.00 88.75 206 GLU A O 1
ATOM 1665 N N . SER A 1 207 ? -43.555 2.760 6.586 1.00 87.94 207 SER A N 1
ATOM 1666 C CA . SER A 1 207 ? -43.056 3.954 5.881 1.00 87.94 207 SER A CA 1
ATOM 1667 C C . SER A 1 207 ? -41.566 4.214 6.073 1.00 87.94 207 SER A C 1
ATOM 1669 O O . SER A 1 207 ? -40.920 4.770 5.181 1.00 87.94 207 SER A O 1
ATOM 1671 N N . ASP A 1 208 ? -41.002 3.821 7.218 1.00 89.75 208 ASP A N 1
ATOM 1672 C CA . ASP A 1 208 ? -39.573 3.937 7.451 1.00 89.75 208 ASP A CA 1
ATOM 1673 C C . ASP A 1 208 ? -38.811 2.934 6.577 1.00 89.75 208 ASP A C 1
ATOM 1675 O O . ASP A 1 208 ? -39.283 1.848 6.243 1.00 89.75 208 ASP A O 1
ATOM 1679 N N . THR A 1 209 ? -37.592 3.316 6.217 1.00 90.06 209 THR A N 1
ATOM 1680 C CA . THR A 1 209 ? -36.652 2.520 5.431 1.00 90.06 209 THR A CA 1
ATOM 1681 C C . THR A 1 209 ? -35.388 2.307 6.258 1.00 90.06 209 THR A C 1
ATOM 1683 O O . THR A 1 209 ? -35.148 3.004 7.248 1.00 90.06 209 THR A O 1
ATOM 1686 N N . ILE A 1 210 ? -34.492 1.415 5.831 1.00 89.50 210 ILE A N 1
ATOM 1687 C CA . ILE A 1 210 ? -33.173 1.284 6.477 1.00 89.50 210 ILE A CA 1
ATOM 1688 C C . ILE A 1 210 ? -32.426 2.629 6.503 1.00 89.50 210 ILE A C 1
ATOM 1690 O O . ILE A 1 210 ? -31.718 2.933 7.463 1.00 89.50 210 ILE A O 1
ATOM 1694 N N . ASN A 1 211 ? -32.611 3.479 5.489 1.00 88.69 211 ASN A N 1
ATOM 1695 C CA . ASN A 1 211 ? -31.990 4.797 5.460 1.00 88.69 211 ASN A CA 1
ATOM 1696 C C . ASN A 1 211 ? -32.601 5.762 6.492 1.00 88.69 211 ASN A C 1
ATOM 1698 O O . ASN A 1 211 ? -31.860 6.514 7.127 1.00 88.69 211 ASN A O 1
ATOM 1702 N N . SER A 1 212 ? -33.922 5.726 6.714 1.00 89.75 212 SER A N 1
ATOM 1703 C CA . SER A 1 212 ? -34.542 6.555 7.758 1.00 89.75 212 SER A CA 1
ATOM 1704 C C . SER A 1 212 ? -34.151 6.076 9.158 1.00 89.75 212 SER A C 1
ATOM 1706 O O . SER A 1 212 ? -33.859 6.904 10.022 1.00 89.75 212 SER A O 1
ATOM 1708 N N . VAL A 1 213 ? -33.999 4.761 9.362 1.00 90.44 213 VAL A N 1
ATOM 1709 C CA . VAL A 1 213 ? -33.430 4.204 10.601 1.00 90.44 213 VAL A CA 1
ATOM 1710 C C . VAL A 1 213 ? -32.000 4.689 10.819 1.00 90.44 213 VAL A C 1
ATOM 1712 O O . VAL A 1 213 ? -31.680 5.143 11.914 1.00 90.44 213 VAL A O 1
ATOM 1715 N N . ARG A 1 214 ? -31.140 4.665 9.791 1.00 90.88 214 ARG A N 1
ATOM 1716 C CA . ARG A 1 214 ? -29.766 5.189 9.889 1.00 90.88 214 ARG A CA 1
ATOM 1717 C C . ARG A 1 214 ? -29.740 6.672 10.274 1.00 90.88 214 ARG A C 1
ATOM 1719 O O . ARG A 1 214 ? -28.926 7.053 11.109 1.00 90.88 214 ARG A O 1
ATOM 1726 N N . LEU A 1 215 ? -30.636 7.494 9.719 1.00 88.62 215 LEU A N 1
ATOM 1727 C CA . LEU A 1 215 ? -30.777 8.917 10.069 1.00 88.62 215 LEU A CA 1
ATOM 1728 C C . LEU A 1 215 ? -31.197 9.116 11.531 1.00 88.62 215 LEU A C 1
ATOM 1730 O O . LEU A 1 215 ? -30.558 9.877 12.261 1.00 88.62 215 LEU A O 1
ATOM 1734 N N . LYS A 1 216 ? -32.227 8.391 11.981 1.00 89.75 216 LYS A N 1
ATOM 1735 C CA . LYS A 1 216 ? -32.682 8.410 13.380 1.00 89.75 216 LYS A CA 1
ATOM 1736 C C . LYS A 1 216 ? -31.582 7.944 14.335 1.00 89.75 216 LYS A C 1
ATOM 1738 O O . LYS A 1 216 ? -31.324 8.599 15.344 1.00 89.75 216 LYS A O 1
ATOM 1743 N N . LEU A 1 217 ? -30.886 6.863 13.985 1.00 90.62 217 LEU A N 1
ATOM 1744 C CA . LEU A 1 217 ? -29.789 6.304 14.768 1.00 90.62 217 LEU A CA 1
ATOM 1745 C C . LEU A 1 217 ? -28.600 7.261 14.847 1.00 90.62 217 LEU A C 1
ATOM 1747 O O . LEU A 1 217 ? -28.029 7.425 15.921 1.00 90.62 217 LEU A O 1
ATOM 1751 N N . ALA A 1 218 ? -28.249 7.931 13.748 1.00 88.75 218 ALA A N 1
ATOM 1752 C CA . ALA A 1 218 ? -27.207 8.954 13.729 1.00 88.75 218 ALA A CA 1
ATOM 1753 C C . ALA A 1 218 ? -27.538 10.116 14.680 1.00 88.75 218 ALA A C 1
ATOM 1755 O O . ALA A 1 218 ? -26.689 10.549 15.461 1.00 88.75 218 ALA A O 1
ATOM 1756 N N . SER A 1 219 ? -28.795 10.575 14.672 1.00 85.81 219 SER A N 1
ATOM 1757 C CA . SER A 1 219 ? -29.276 11.617 15.587 1.00 85.81 219 SER A CA 1
ATOM 1758 C C . SER A 1 219 ? -29.210 11.170 17.056 1.00 85.81 219 SER A C 1
ATOM 1760 O O . SER A 1 219 ? -28.678 11.896 17.897 1.00 85.81 219 SER A O 1
ATOM 1762 N N . ALA A 1 220 ? -29.683 9.955 17.358 1.00 87.25 220 ALA A N 1
ATOM 1763 C CA . ALA A 1 220 ? -29.750 9.420 18.719 1.00 87.25 220 ALA A CA 1
ATOM 1764 C C . ALA A 1 220 ? -28.374 9.061 19.311 1.00 87.25 220 ALA A C 1
ATOM 1766 O O . ALA A 1 220 ? -28.120 9.301 20.490 1.00 87.25 220 ALA A O 1
ATOM 1767 N N . SER A 1 221 ? -27.478 8.493 18.500 1.00 87.06 221 SER A N 1
ATOM 1768 C CA . SER A 1 221 ? -26.146 8.047 18.935 1.00 87.06 221 SER A CA 1
ATOM 1769 C C . SER A 1 221 ? -25.073 9.136 18.852 1.00 87.06 221 SER A C 1
ATOM 1771 O O . SER A 1 221 ? -24.029 9.016 19.491 1.00 87.06 221 SER A O 1
ATOM 1773 N N . GLY A 1 222 ? -25.298 10.188 18.057 1.00 83.88 222 GLY A N 1
ATOM 1774 C CA . GLY A 1 222 ? -24.284 11.194 17.733 1.00 83.88 222 GLY A CA 1
ATOM 1775 C C . GLY A 1 222 ? -23.221 10.711 16.739 1.00 83.88 222 GLY A C 1
ATOM 1776 O O . GLY A 1 222 ? -22.259 11.435 16.481 1.00 83.88 222 GLY A O 1
ATOM 1777 N N . ILE A 1 223 ? -23.374 9.507 16.181 1.00 87.25 223 ILE A N 1
ATOM 1778 C CA . ILE A 1 223 ? -22.459 8.942 15.190 1.00 87.25 223 ILE A CA 1
ATOM 1779 C C . ILE A 1 223 ? -22.848 9.447 13.793 1.00 87.25 223 ILE A C 1
ATOM 1781 O O . ILE A 1 223 ? -24.030 9.430 13.450 1.00 87.25 223 ILE A O 1
ATOM 1785 N N . PRO A 1 224 ? -21.889 9.878 12.953 1.00 86.62 224 PRO A N 1
ATOM 1786 C CA . PRO A 1 224 ? -22.203 10.364 11.616 1.00 86.62 224 PRO A CA 1
ATOM 1787 C C . PRO A 1 224 ? -22.907 9.321 10.736 1.00 86.62 224 PRO A C 1
ATOM 1789 O O . PRO A 1 224 ? -22.522 8.155 10.686 1.00 86.62 224 PRO A O 1
ATOM 1792 N N . LEU A 1 225 ? -23.905 9.761 9.965 1.00 86.38 225 LEU A N 1
ATOM 1793 C CA . LEU A 1 225 ? -24.720 8.881 9.116 1.00 86.38 225 LEU A CA 1
ATOM 1794 C C . LEU A 1 225 ? -23.894 8.011 8.155 1.00 86.38 225 LEU A C 1
ATOM 1796 O O . LEU A 1 225 ? -24.169 6.825 7.983 1.00 86.38 225 LEU A O 1
ATOM 1800 N N . HIS A 1 226 ? -22.889 8.606 7.513 1.00 84.69 226 HIS A N 1
ATOM 1801 C CA . HIS A 1 226 ? -22.096 7.950 6.473 1.00 84.69 226 HIS A CA 1
ATOM 1802 C C . HIS A 1 226 ? -21.156 6.867 7.023 1.00 84.69 226 HIS A C 1
ATOM 1804 O O . HIS A 1 226 ? -20.670 6.071 6.227 1.00 84.69 226 HIS A O 1
ATOM 1810 N N . VAL A 1 227 ? -20.911 6.819 8.344 1.00 87.56 227 VAL A N 1
ATOM 1811 C CA . VAL A 1 227 ? -20.139 5.727 8.960 1.00 87.56 227 VAL A CA 1
ATOM 1812 C C . VAL A 1 227 ? -21.004 4.597 9.500 1.00 87.56 227 VAL A C 1
ATOM 1814 O O . VAL A 1 227 ? -20.474 3.543 9.826 1.00 87.56 227 VAL A O 1
ATOM 1817 N N . LEU A 1 228 ? -22.314 4.813 9.633 1.00 88.81 228 LEU A N 1
ATOM 1818 C CA . LEU A 1 228 ? -23.261 3.809 10.106 1.00 88.81 228 LEU A CA 1
ATOM 1819 C C . LEU A 1 228 ? -23.731 2.966 8.934 1.00 88.81 228 LEU A C 1
ATOM 1821 O O . LEU A 1 228 ? -24.416 3.483 8.052 1.00 88.81 228 LEU A O 1
ATOM 1825 N N . HIS A 1 229 ? -23.455 1.669 8.960 1.00 87.75 229 HIS A N 1
ATOM 1826 C CA . HIS A 1 229 ? -23.856 0.760 7.890 1.00 87.75 229 HIS A CA 1
ATOM 1827 C C . HIS A 1 229 ? -24.593 -0.448 8.448 1.00 87.75 229 HIS A C 1
ATOM 1829 O O . HIS A 1 229 ? -24.160 -1.075 9.416 1.00 87.75 229 HIS A O 1
ATOM 1835 N N . TYR A 1 230 ? -25.730 -0.759 7.837 1.00 87.19 230 TYR A N 1
ATOM 1836 C CA . TYR A 1 230 ? -26.578 -1.876 8.230 1.00 87.19 230 TYR A CA 1
ATOM 1837 C C . TYR A 1 230 ? -25.963 -3.207 7.784 1.00 87.19 230 TYR A C 1
ATOM 1839 O O . TYR A 1 230 ? -25.516 -3.329 6.650 1.00 87.19 230 TYR A O 1
ATOM 1847 N N . THR A 1 231 ? -25.950 -4.201 8.673 1.00 81.50 231 THR A N 1
ATOM 1848 C CA . THR A 1 231 ? -25.300 -5.509 8.435 1.00 81.50 231 THR A CA 1
ATOM 1849 C C . THR A 1 231 ? -26.253 -6.626 8.013 1.00 81.50 231 THR A C 1
ATOM 1851 O O . THR A 1 231 ? -25.808 -7.751 7.778 1.00 81.50 231 THR A O 1
ATOM 1854 N N . GLY A 1 232 ? -27.559 -6.353 7.955 1.00 76.56 232 GLY A N 1
ATOM 1855 C CA . GLY A 1 232 ? -28.538 -7.331 7.489 1.00 76.56 232 GLY A CA 1
ATOM 1856 C C . GLY A 1 232 ? -28.511 -7.511 5.972 1.00 76.56 232 GLY A C 1
ATOM 1857 O O . GLY A 1 232 ? -27.862 -6.762 5.246 1.00 76.56 232 GLY A O 1
ATOM 1858 N N . GLU A 1 233 ? -29.225 -8.524 5.487 1.00 69.38 233 GLU A N 1
ATOM 1859 C CA . GLU A 1 233 ? -29.308 -8.803 4.053 1.00 69.38 233 GLU A CA 1
ATOM 1860 C C . GLU A 1 233 ? -30.004 -7.654 3.313 1.00 69.38 233 GLU A C 1
ATOM 1862 O O . GLU A 1 233 ? -31.071 -7.189 3.716 1.00 69.38 233 GLU A O 1
ATOM 1867 N N . HIS A 1 234 ? -29.394 -7.191 2.221 1.00 64.75 234 HIS A N 1
ATOM 1868 C CA . HIS A 1 234 ? -30.002 -6.216 1.322 1.00 64.75 234 HIS A CA 1
ATOM 1869 C C . HIS A 1 234 ? -31.050 -6.914 0.447 1.00 64.75 234 HIS A C 1
ATOM 1871 O O . HIS A 1 234 ? -30.729 -7.459 -0.609 1.00 64.75 234 HIS A O 1
ATOM 1877 N N . SER A 1 235 ? -32.311 -6.909 0.875 1.00 58.03 235 SER A N 1
ATOM 1878 C CA . SER A 1 235 ? -33.441 -7.143 -0.025 1.00 58.03 235 SER A CA 1
ATOM 1879 C C . SER A 1 235 ? -33.748 -5.855 -0.787 1.00 58.03 235 SER A C 1
ATOM 1881 O O . SER A 1 235 ? -33.665 -4.775 -0.218 1.00 58.03 235 SER A O 1
ATOM 1883 N N . GLY A 1 236 ? -34.148 -5.928 -2.059 1.00 61.59 236 GLY A N 1
ATOM 1884 C CA . GLY A 1 236 ? -34.644 -4.765 -2.825 1.00 61.59 236 GLY A CA 1
ATOM 1885 C C . GLY A 1 236 ? -36.002 -4.230 -2.338 1.00 61.59 236 GLY A C 1
ATOM 1886 O O . GLY A 1 236 ? -36.803 -3.785 -3.148 1.00 61.59 236 GLY A O 1
ATOM 1887 N N . ALA A 1 237 ? -36.275 -4.384 -1.046 1.00 70.06 237 ALA A N 1
ATOM 1888 C CA . ALA A 1 237 ? -37.442 -3.924 -0.322 1.00 70.06 237 ALA A CA 1
ATOM 1889 C C . ALA A 1 237 ? -37.313 -2.425 -0.027 1.00 70.06 237 ALA A C 1
ATOM 1891 O O . ALA A 1 237 ? -36.206 -1.935 0.213 1.00 70.06 237 ALA A O 1
ATOM 1892 N N . ASP A 1 238 ? -38.437 -1.713 -0.019 1.00 80.69 238 ASP A N 1
ATOM 1893 C CA . ASP A 1 238 ? -38.448 -0.265 0.193 1.00 80.69 238 ASP A CA 1
ATOM 1894 C C . ASP A 1 238 ? -38.673 0.091 1.672 1.00 80.69 238 ASP A C 1
ATOM 1896 O O . ASP A 1 238 ? -38.045 1.025 2.167 1.00 80.69 238 ASP A O 1
ATOM 1900 N N . THR A 1 239 ? -39.490 -0.675 2.408 1.00 88.56 239 THR A N 1
ATOM 1901 C CA . THR A 1 239 ? -39.906 -0.368 3.795 1.00 88.56 239 THR A CA 1
ATOM 1902 C C . THR A 1 239 ? -39.374 -1.377 4.820 1.00 88.56 239 THR A C 1
ATOM 1904 O O . THR A 1 239 ? -39.016 -2.500 4.468 1.00 88.56 239 THR A O 1
ATOM 1907 N N . LEU A 1 240 ? -39.324 -1.023 6.111 1.00 86.69 240 LEU A N 1
ATOM 1908 C CA . LEU A 1 240 ? -38.891 -1.952 7.171 1.00 86.69 240 LEU A CA 1
ATOM 1909 C C . LEU A 1 240 ? -39.748 -3.229 7.215 1.00 86.69 240 LEU A C 1
ATOM 1911 O O . LEU A 1 240 ? -39.205 -4.323 7.384 1.00 86.69 240 LEU A O 1
ATOM 1915 N N . GLN A 1 241 ? -41.062 -3.106 7.018 1.00 86.69 241 GLN A N 1
ATOM 1916 C CA . GLN A 1 241 ? -41.972 -4.249 6.967 1.00 86.69 241 GLN A CA 1
ATOM 1917 C C . GLN A 1 241 ? -41.657 -5.178 5.785 1.00 86.69 241 GLN A C 1
ATOM 1919 O O . GLN A 1 241 ? -41.638 -6.397 5.959 1.00 86.69 241 GLN A O 1
ATOM 1924 N N . ASP A 1 242 ? -41.327 -4.622 4.615 1.00 85.50 242 ASP A N 1
ATOM 1925 C CA . ASP A 1 242 ? -40.909 -5.401 3.439 1.00 85.50 242 ASP A CA 1
ATOM 1926 C C . ASP A 1 242 ? -39.570 -6.127 3.665 1.00 85.50 242 ASP A C 1
ATOM 1928 O O . ASP A 1 242 ? -39.326 -7.190 3.095 1.00 85.50 242 ASP A O 1
ATOM 1932 N N . TYR A 1 243 ? -38.716 -5.584 4.540 1.00 82.44 243 TYR A N 1
ATOM 1933 C CA . TYR A 1 243 ? -37.496 -6.238 5.028 1.00 82.44 243 TYR A CA 1
ATOM 1934 C C . TYR A 1 243 ? -37.764 -7.334 6.079 1.00 82.44 243 TYR A C 1
ATOM 1936 O O . TYR A 1 243 ? -36.820 -7.947 6.580 1.00 82.44 243 TYR A O 1
ATOM 1944 N N . GLY A 1 244 ? -39.027 -7.588 6.440 1.00 84.69 244 GLY A N 1
ATOM 1945 C CA . GLY A 1 244 ? -39.403 -8.551 7.476 1.00 84.69 244 GLY A CA 1
ATOM 1946 C C . GLY A 1 244 ? -39.056 -8.097 8.896 1.00 84.69 244 GLY A C 1
ATOM 1947 O O . GLY A 1 244 ? -38.971 -8.928 9.800 1.00 84.69 244 GLY A O 1
ATOM 1948 N N . ILE A 1 245 ? -38.829 -6.797 9.100 1.00 88.00 245 ILE A N 1
ATOM 1949 C CA . ILE A 1 245 ? -38.540 -6.219 10.413 1.00 88.00 24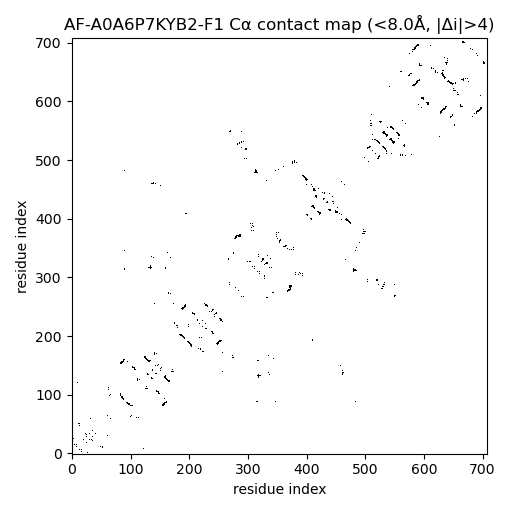5 ILE A CA 1
ATOM 1950 C C . ILE A 1 245 ? -39.870 -5.995 11.132 1.00 88.00 245 ILE A C 1
ATOM 1952 O O . ILE A 1 245 ? -40.780 -5.364 10.599 1.00 88.00 245 ILE A O 1
ATOM 1956 N N . SER A 1 246 ? -39.975 -6.508 12.354 1.00 90.25 246 SER A N 1
ATOM 1957 C CA . SER A 1 246 ? -41.131 -6.322 13.234 1.00 90.25 246 SER A CA 1
ATOM 1958 C C . SER A 1 246 ? -40.767 -5.525 14.484 1.00 90.25 246 SER A C 1
ATOM 1960 O O . SER A 1 246 ? -39.586 -5.363 14.808 1.00 90.25 246 SER A O 1
ATOM 1962 N N . GLU A 1 247 ? -41.774 -5.107 15.248 1.00 89.62 247 GLU A N 1
ATOM 1963 C CA . GLU A 1 247 ? -41.582 -4.592 16.605 1.00 89.62 247 GLU A CA 1
ATOM 1964 C C . GLU A 1 247 ? -40.697 -5.548 17.434 1.00 89.62 247 GLU A C 1
ATOM 1966 O O . GLU A 1 247 ? -40.797 -6.777 17.327 1.00 89.62 247 GLU A O 1
ATOM 1971 N N . GLY A 1 248 ? -39.770 -4.984 18.210 1.00 85.44 248 GLY A N 1
ATOM 1972 C CA . GLY A 1 248 ? -38.804 -5.722 19.026 1.00 85.44 248 GLY A CA 1
ATOM 1973 C C . GLY A 1 248 ? -37.627 -6.333 18.257 1.00 85.44 248 GLY A C 1
ATOM 1974 O O . GLY A 1 248 ? -36.756 -6.945 18.879 1.00 85.44 248 GLY A O 1
ATOM 1975 N N . SER A 1 249 ? -37.562 -6.169 16.932 1.00 88.69 249 SER A N 1
ATOM 1976 C CA . SER A 1 249 ? -36.422 -6.636 16.134 1.00 88.69 249 SER A CA 1
ATOM 1977 C C . SER A 1 249 ? -35.130 -5.914 16.510 1.00 88.69 249 SER A C 1
ATOM 1979 O O . SER A 1 249 ? -35.133 -4.711 16.785 1.00 88.69 249 SER A O 1
ATOM 1981 N N . THR A 1 250 ? -34.011 -6.642 16.448 1.00 88.75 250 THR A N 1
ATOM 1982 C CA . THR A 1 250 ? -32.669 -6.079 16.632 1.00 88.75 250 THR A CA 1
ATOM 1983 C C . THR A 1 250 ? -31.957 -5.947 15.291 1.00 88.75 250 THR A C 1
ATOM 1985 O O . THR A 1 250 ? -31.639 -6.946 14.648 1.00 88.75 250 THR A O 1
ATOM 1988 N N . LEU A 1 251 ? -31.660 -4.713 14.896 1.00 89.81 251 LEU A N 1
ATOM 1989 C CA . LEU A 1 251 ? -30.873 -4.376 13.715 1.00 89.81 251 LEU A CA 1
ATOM 1990 C C . LEU A 1 251 ? -29.424 -4.114 14.123 1.00 89.81 251 LEU A C 1
ATOM 1992 O O . LEU A 1 251 ? -29.170 -3.324 15.027 1.00 89.81 251 LEU A O 1
ATOM 1996 N N . ALA A 1 252 ? -28.465 -4.755 13.458 1.00 89.00 252 ALA A N 1
ATOM 1997 C CA . ALA A 1 252 ? -27.045 -4.575 13.748 1.00 89.00 252 ALA A CA 1
ATOM 1998 C C . ALA A 1 252 ? -26.376 -3.641 12.730 1.00 89.00 252 ALA A C 1
ATOM 2000 O O . ALA A 1 252 ? -26.548 -3.794 11.515 1.00 89.00 252 ALA A O 1
ATOM 2001 N N . PHE A 1 253 ? -25.576 -2.704 13.232 1.00 89.38 253 PHE A N 1
ATOM 2002 C CA . PHE A 1 253 ? -24.847 -1.710 12.455 1.00 89.38 253 PHE A CA 1
ATOM 2003 C C . PHE A 1 253 ? -23.349 -1.803 12.741 1.00 89.38 253 PHE A C 1
ATOM 2005 O O . PHE A 1 253 ? -22.937 -1.802 13.903 1.00 89.38 253 PHE A O 1
ATOM 2012 N N . SER A 1 254 ? -22.528 -1.838 11.692 1.00 89.00 254 SER A N 1
ATOM 2013 C CA . SER A 1 254 ? -21.073 -1.686 11.820 1.00 89.00 254 SER A CA 1
ATOM 2014 C C . SER A 1 254 ? -20.613 -0.295 11.388 1.00 89.00 254 SER A C 1
ATOM 2016 O O . SER A 1 254 ? -21.361 0.466 10.770 1.00 89.00 254 SER A O 1
ATOM 2018 N N . LEU A 1 255 ? -19.401 0.056 11.821 1.00 89.00 255 LEU A N 1
ATOM 2019 C CA . LEU A 1 255 ? -18.841 1.400 11.720 1.00 89.00 255 LEU A CA 1
ATOM 2020 C C . LEU A 1 255 ? -17.607 1.412 10.817 1.00 89.00 255 LEU A C 1
ATOM 2022 O O . LEU A 1 255 ? -16.665 0.670 11.093 1.00 89.00 255 LEU A O 1
ATOM 2026 N N . TRP A 1 256 ? -17.609 2.236 9.764 1.00 85.00 256 TRP A N 1
ATOM 2027 C CA . TRP A 1 256 ? -16.425 2.525 8.937 1.00 85.00 256 TRP A CA 1
ATOM 2028 C C . TRP A 1 256 ? -16.655 3.709 7.983 1.00 85.00 256 TRP A C 1
ATOM 2030 O O . TRP A 1 256 ? -17.781 3.968 7.566 1.00 85.00 256 TRP A O 1
ATOM 2040 N N . THR A 1 257 ? -15.592 4.421 7.597 1.00 81.81 257 THR A N 1
ATOM 2041 C CA . THR A 1 257 ? -15.703 5.666 6.801 1.00 81.81 257 THR A CA 1
ATOM 2042 C C . THR A 1 257 ? -16.001 5.462 5.304 1.00 81.81 257 THR A C 1
ATOM 2044 O O . THR A 1 257 ? -16.593 6.333 4.669 1.00 81.81 257 THR A O 1
ATOM 2047 N N . LEU A 1 258 ? -15.579 4.349 4.701 1.00 65.19 258 LEU A N 1
ATOM 2048 C CA . LEU A 1 258 ? -15.615 4.146 3.240 1.00 65.19 258 LEU A CA 1
ATOM 2049 C C . LEU A 1 258 ? -16.919 3.472 2.771 1.00 65.19 258 LEU A C 1
ATOM 2051 O O . LEU A 1 258 ? -17.375 2.536 3.395 1.00 65.19 258 LEU A O 1
ATOM 2055 N N . SER A 1 259 ? -17.538 3.880 1.664 1.00 51.94 259 SER A N 1
ATOM 2056 C CA . SER A 1 259 ? -18.737 3.189 1.144 1.00 51.94 259 SER A CA 1
ATOM 2057 C C . SER A 1 259 ? -18.405 1.805 0.566 1.00 51.94 259 SER A C 1
ATOM 2059 O O . SER A 1 259 ? -17.389 1.676 -0.114 1.00 51.94 259 SER A O 1
ATOM 2061 N N . ASP A 1 260 ? -19.296 0.818 0.714 1.00 46.50 260 ASP A N 1
ATOM 2062 C CA . ASP A 1 260 ? -19.198 -0.485 0.020 1.00 46.50 260 ASP A CA 1
ATOM 2063 C C . ASP A 1 260 ? -19.230 -0.361 -1.523 1.00 46.50 260 ASP A C 1
ATOM 2065 O O . ASP A 1 260 ? -18.764 -1.254 -2.234 1.00 46.50 260 ASP A O 1
ATOM 2069 N N . ASP A 1 261 ? -19.726 0.770 -2.043 1.00 39.84 261 ASP A N 1
ATOM 2070 C CA . ASP A 1 261 ? -19.924 1.041 -3.475 1.00 39.84 261 ASP A CA 1
ATOM 2071 C C . ASP A 1 261 ? -18.665 1.460 -4.242 1.00 39.84 261 ASP A C 1
ATOM 2073 O O . ASP A 1 261 ? -18.687 1.518 -5.475 1.00 39.84 261 ASP A O 1
ATOM 2077 N N . THR A 1 262 ? -17.545 1.748 -3.572 1.00 41.34 262 THR A N 1
ATOM 2078 C CA . THR A 1 262 ? -16.281 1.843 -4.302 1.00 41.34 262 THR A CA 1
ATOM 2079 C C . THR A 1 262 ? -15.862 0.416 -4.616 1.00 41.34 262 THR A C 1
ATOM 2081 O O . THR A 1 262 ? -15.521 -0.331 -3.695 1.00 41.34 262 THR A O 1
ATOM 2084 N N . PRO A 1 263 ? -15.850 -0.021 -5.895 1.00 40.47 263 PRO A N 1
ATOM 2085 C CA . PRO A 1 263 ? -15.240 -1.295 -6.210 1.00 40.47 263 PRO A CA 1
ATOM 2086 C C . PRO A 1 263 ? -13.802 -1.157 -5.732 1.00 40.47 263 PRO A C 1
ATOM 2088 O O . PRO A 1 263 ? -13.043 -0.391 -6.321 1.00 40.47 263 PRO A O 1
ATOM 2091 N N . TYR A 1 264 ? -13.461 -1.834 -4.630 1.00 45.44 264 TYR A N 1
ATOM 2092 C CA . TYR A 1 264 ? -12.123 -1.914 -4.054 1.00 45.44 264 TYR A CA 1
ATOM 2093 C C . TYR A 1 264 ? -11.217 -2.614 -5.081 1.00 45.44 264 TYR A C 1
ATOM 2095 O O . TYR A 1 264 ? -10.845 -3.784 -4.950 1.00 45.44 264 TYR A O 1
ATOM 2103 N N . LYS A 1 265 ? -10.922 -1.879 -6.150 1.00 45.31 265 LYS A N 1
ATOM 2104 C CA . LYS A 1 265 ? -9.859 -2.023 -7.129 1.00 45.31 265 LYS A CA 1
ATOM 2105 C C . LYS A 1 265 ? -8.666 -1.201 -6.639 1.00 45.31 265 LYS A C 1
ATOM 2107 O O . LYS A 1 265 ? -7.938 -0.646 -7.451 1.00 45.31 265 LYS A O 1
ATOM 2112 N N . GLU A 1 266 ? -8.460 -1.094 -5.323 1.00 51.47 266 GLU A N 1
ATOM 2113 C CA . GLU A 1 266 ? -7.185 -0.640 -4.770 1.00 51.47 266 GLU A CA 1
ATOM 2114 C C . GLU A 1 266 ? -6.145 -1.725 -5.064 1.00 51.47 266 GLU A C 1
ATOM 2116 O O . GLU A 1 266 ? -5.791 -2.585 -4.256 1.00 51.47 266 GLU A O 1
ATOM 2121 N N . THR A 1 267 ? -5.709 -1.750 -6.314 1.00 68.19 267 THR A N 1
ATOM 2122 C CA . THR A 1 267 ? -4.523 -2.455 -6.745 1.00 68.19 267 THR A CA 1
ATOM 2123 C C . THR A 1 267 ? -3.350 -1.666 -6.193 1.00 68.19 267 THR A C 1
ATOM 2125 O O . THR A 1 267 ? -3.143 -0.519 -6.570 1.00 68.19 267 THR A O 1
ATOM 2128 N N . PHE A 1 268 ? -2.556 -2.276 -5.311 1.00 84.62 268 PHE A N 1
ATOM 2129 C CA . PHE A 1 268 ? -1.331 -1.665 -4.779 1.00 84.62 268 PHE A CA 1
ATOM 2130 C C . PHE A 1 268 ? -0.468 -1.028 -5.889 1.00 84.62 268 PHE A C 1
ATOM 2132 O O . PHE A 1 268 ? 0.164 0.002 -5.688 1.00 84.62 268 PHE A O 1
ATOM 2139 N N . PHE A 1 269 ? -0.469 -1.622 -7.080 1.00 89.50 269 PHE A N 1
ATOM 2140 C CA . PHE A 1 269 ? 0.359 -1.256 -8.225 1.00 89.50 269 PHE A CA 1
ATOM 2141 C C . PHE A 1 269 ? -0.232 -0.117 -9.071 1.00 89.50 269 PHE A C 1
ATOM 2143 O O . PHE A 1 269 ? -0.397 -0.276 -10.276 1.00 89.50 269 PHE A O 1
ATOM 2150 N N . ILE A 1 270 ? -0.585 1.002 -8.438 1.00 89.69 270 ILE A N 1
ATOM 2151 C CA . ILE A 1 270 ? -1.067 2.230 -9.102 1.00 89.69 270 ILE A CA 1
ATOM 2152 C C . ILE A 1 270 ? -0.366 3.460 -8.528 1.00 89.69 270 ILE A C 1
ATOM 2154 O O . ILE A 1 270 ? 0.118 3.411 -7.398 1.00 89.69 270 ILE A O 1
ATOM 2158 N N . ASN A 1 271 ? -0.319 4.566 -9.262 1.00 90.81 271 ASN A N 1
ATOM 2159 C CA . ASN A 1 271 ? 0.263 5.814 -8.770 1.00 90.81 271 ASN A CA 1
ATOM 2160 C C . ASN A 1 271 ? -0.792 6.711 -8.092 1.00 90.81 271 ASN A C 1
ATOM 2162 O O . ASN A 1 271 ? -1.306 7.643 -8.702 1.00 90.81 271 ASN A O 1
ATOM 2166 N N . ASP A 1 272 ? -1.133 6.416 -6.838 1.00 89.12 272 ASP A N 1
ATOM 2167 C CA . ASP A 1 272 ? -2.140 7.145 -6.039 1.00 89.12 272 ASP A CA 1
ATOM 2168 C C . ASP A 1 272 ? -1.629 7.591 -4.652 1.00 89.12 272 ASP A C 1
ATOM 2170 O O . ASP A 1 272 ? -2.404 8.098 -3.835 1.00 89.12 272 ASP A O 1
ATOM 2174 N N . VAL A 1 273 ? -0.333 7.390 -4.384 1.00 91.81 273 VAL A N 1
ATOM 2175 C CA . VAL A 1 273 ? 0.370 7.806 -3.164 1.00 91.81 273 VAL A CA 1
ATOM 2176 C C . VAL A 1 273 ? 1.566 8.651 -3.574 1.00 91.81 273 VAL A C 1
ATOM 2178 O O . VAL A 1 273 ? 2.440 8.185 -4.304 1.00 91.81 273 VAL A O 1
ATOM 2181 N N . VAL A 1 274 ? 1.615 9.882 -3.073 1.00 93.50 274 VAL A N 1
ATOM 2182 C CA . VAL A 1 274 ? 2.687 10.842 -3.348 1.00 93.50 274 VAL A CA 1
ATOM 2183 C C . VAL A 1 274 ? 3.842 10.606 -2.366 1.00 93.50 274 VAL A C 1
ATOM 2185 O O . VAL A 1 274 ? 3.629 10.753 -1.164 1.00 93.50 274 VAL A O 1
ATOM 2188 N N . PRO A 1 275 ? 5.061 10.252 -2.804 1.00 95.19 275 PRO A N 1
ATOM 2189 C CA . PRO A 1 275 ? 6.184 10.086 -1.881 1.00 95.19 275 PRO A CA 1
ATOM 2190 C C . PRO A 1 275 ? 6.611 11.416 -1.236 1.00 95.19 275 PRO A C 1
ATOM 2192 O O . PRO A 1 275 ? 6.583 12.464 -1.882 1.00 95.19 275 PRO A O 1
ATOM 2195 N N . SER A 1 276 ? 7.086 11.380 0.015 1.00 94.44 276 SER A N 1
ATOM 2196 C CA . SER A 1 276 ? 7.596 12.563 0.732 1.00 94.44 276 SER A CA 1
ATOM 2197 C C . SER A 1 276 ? 8.779 13.244 0.052 1.00 94.44 276 SER A C 1
ATOM 2199 O O . SER A 1 276 ? 8.975 14.448 0.233 1.00 94.44 276 SER A O 1
ATOM 2201 N N . VAL A 1 277 ? 9.595 12.473 -0.668 1.00 94.94 277 VAL A N 1
ATOM 2202 C CA . VAL A 1 277 ? 10.645 12.997 -1.538 1.00 94.94 277 VAL A CA 1
ATOM 2203 C C . VAL A 1 277 ? 10.206 12.775 -2.970 1.00 94.94 277 VAL A C 1
ATOM 2205 O O . VAL A 1 277 ? 9.995 11.637 -3.380 1.00 94.94 277 VAL A O 1
ATOM 2208 N N . GLN A 1 278 ? 10.064 13.867 -3.718 1.00 95.19 278 GLN A N 1
ATOM 2209 C CA . GLN A 1 278 ? 9.607 13.829 -5.101 1.00 95.19 278 GLN A CA 1
ATOM 2210 C C . GLN A 1 278 ? 10.426 12.824 -5.919 1.00 95.19 278 GLN A C 1
ATOM 2212 O O . GLN A 1 278 ? 11.639 12.737 -5.761 1.00 95.19 278 GLN A O 1
ATOM 2217 N N . GLN A 1 279 ? 9.755 12.061 -6.777 1.00 96.38 279 GLN A N 1
ATOM 2218 C CA . GLN A 1 279 ? 10.372 11.109 -7.702 1.00 96.38 279 GLN A CA 1
ATOM 2219 C C . GLN A 1 279 ? 9.935 11.443 -9.122 1.00 96.38 279 GLN A C 1
ATOM 2221 O O . GLN A 1 279 ? 8.865 12.026 -9.326 1.00 96.38 279 GLN A O 1
ATOM 2226 N N . THR A 1 280 ? 10.738 11.057 -10.109 1.00 94.12 280 THR A N 1
ATOM 2227 C CA . THR A 1 280 ? 10.325 11.156 -11.511 1.00 94.12 280 THR A CA 1
ATOM 2228 C C . THR A 1 280 ? 9.155 10.208 -11.802 1.00 94.12 280 THR A C 1
ATOM 2230 O O . THR A 1 280 ? 8.971 9.179 -11.143 1.00 94.12 280 THR A O 1
ATOM 2233 N N . GLN A 1 281 ? 8.361 10.525 -12.829 1.00 93.88 281 GLN A N 1
ATOM 2234 C CA . GLN A 1 281 ? 7.287 9.642 -13.298 1.00 93.88 281 GLN A CA 1
ATOM 2235 C C . GLN A 1 281 ? 7.834 8.264 -13.705 1.00 93.88 281 GLN A C 1
ATOM 2237 O O . GLN A 1 281 ? 7.259 7.231 -13.353 1.00 93.88 281 GLN A O 1
ATOM 2242 N N . LYS A 1 282 ? 8.995 8.256 -14.366 1.00 93.38 282 LYS A N 1
ATOM 2243 C CA . LYS A 1 282 ? 9.751 7.048 -14.688 1.00 93.38 282 LYS A CA 1
ATOM 2244 C C . LYS A 1 282 ? 10.133 6.261 -13.442 1.00 93.38 282 LYS A C 1
ATOM 2246 O O . LYS A 1 282 ? 9.944 5.049 -13.412 1.00 93.38 282 LYS A O 1
ATOM 2251 N N . GLY A 1 283 ? 10.606 6.933 -12.395 1.00 95.31 283 GLY A N 1
ATOM 2252 C CA . GLY A 1 283 ? 10.956 6.305 -11.127 1.00 95.31 283 GLY A CA 1
ATOM 2253 C C . GLY A 1 283 ? 9.771 5.582 -10.504 1.00 95.31 283 GLY A C 1
ATOM 2254 O O . GLY A 1 283 ? 9.869 4.392 -10.209 1.00 95.31 283 GLY A O 1
ATOM 2255 N N . ILE A 1 284 ? 8.626 6.258 -10.382 1.00 96.75 284 ILE A N 1
ATOM 2256 C CA . ILE A 1 284 ? 7.391 5.655 -9.856 1.00 96.75 284 ILE A CA 1
ATOM 2257 C C . ILE A 1 284 ? 6.981 4.425 -10.672 1.00 96.75 284 ILE A C 1
ATOM 2259 O O . ILE A 1 284 ? 6.680 3.373 -10.104 1.00 96.75 284 ILE A O 1
ATOM 2263 N N . SER A 1 285 ? 7.017 4.542 -12.000 1.00 96.12 285 SER A N 1
ATOM 2264 C CA . SER A 1 285 ? 6.700 3.448 -12.914 1.00 96.12 285 SER A CA 1
ATOM 2265 C C . SER A 1 285 ? 7.631 2.240 -12.711 1.00 96.12 285 SER A C 1
ATOM 2267 O O . SER A 1 285 ? 7.165 1.119 -12.497 1.00 96.12 285 SER A O 1
ATOM 2269 N N . VAL A 1 286 ? 8.950 2.461 -12.661 1.00 96.62 286 VAL A N 1
ATOM 2270 C CA . VAL A 1 286 ? 9.951 1.406 -12.424 1.00 96.62 286 VAL A CA 1
ATOM 2271 C C . VAL A 1 286 ? 9.765 0.754 -11.051 1.00 96.62 286 VAL A C 1
ATOM 2273 O O . VAL A 1 286 ? 9.806 -0.474 -10.935 1.00 96.62 286 VAL A O 1
ATOM 2276 N N . PHE A 1 287 ? 9.526 1.547 -10.007 1.00 97.75 287 PHE A N 1
ATOM 2277 C CA . PHE A 1 287 ? 9.288 1.055 -8.651 1.00 97.75 287 PHE A CA 1
ATOM 2278 C C . PHE A 1 287 ? 8.068 0.129 -8.576 1.00 97.75 287 PHE A C 1
ATOM 2280 O O . PHE A 1 287 ? 8.196 -1.014 -8.127 1.00 97.75 287 PHE A O 1
ATOM 2287 N N . LEU A 1 288 ? 6.908 0.576 -9.062 1.00 95.94 288 LEU A N 1
ATOM 2288 C CA . LEU A 1 288 ? 5.668 -0.201 -9.001 1.00 95.94 288 LEU A CA 1
ATOM 2289 C C . LEU A 1 288 ? 5.738 -1.462 -9.873 1.00 95.94 288 LEU A C 1
ATOM 2291 O O . LEU A 1 288 ? 5.404 -2.551 -9.398 1.00 95.94 288 LEU A O 1
ATOM 2295 N N . SER A 1 289 ? 6.235 -1.342 -11.107 1.00 95.44 289 SER A N 1
ATOM 2296 C CA . SER A 1 289 ? 6.352 -2.469 -12.039 1.00 95.44 289 SER A CA 1
ATOM 2297 C C . SER A 1 289 ? 7.349 -3.515 -11.542 1.00 95.44 289 SER A C 1
ATOM 2299 O O . SER A 1 289 ? 7.065 -4.714 -11.588 1.00 95.44 289 SER A O 1
ATOM 2301 N N . SER A 1 290 ? 8.485 -3.091 -10.975 1.00 95.44 290 SER A N 1
ATOM 2302 C CA . SER A 1 290 ? 9.459 -4.020 -10.386 1.00 95.44 290 SER A CA 1
ATOM 2303 C C . SER A 1 290 ? 8.875 -4.816 -9.217 1.00 95.44 290 SER A C 1
ATOM 2305 O O . SER A 1 290 ? 9.041 -6.035 -9.157 1.00 95.44 290 SER A O 1
ATOM 2307 N N . LEU A 1 291 ? 8.119 -4.169 -8.325 1.00 94.44 291 LEU A N 1
ATOM 2308 C CA . LEU A 1 291 ? 7.457 -4.844 -7.211 1.00 94.44 291 LEU A CA 1
ATOM 2309 C C . LEU A 1 291 ? 6.362 -5.813 -7.693 1.00 94.44 291 LEU A C 1
ATOM 2311 O O . LEU A 1 291 ? 6.226 -6.908 -7.139 1.00 94.44 291 LEU A O 1
ATOM 2315 N N . TYR A 1 292 ? 5.622 -5.457 -8.750 1.00 92.75 292 TYR A N 1
ATOM 2316 C CA . TYR A 1 292 ? 4.654 -6.351 -9.396 1.00 92.75 292 TYR A CA 1
ATOM 2317 C C . TYR A 1 292 ? 5.342 -7.607 -9.949 1.00 92.75 292 TYR A C 1
ATOM 2319 O O . TYR A 1 292 ? 4.869 -8.734 -9.751 1.00 92.75 292 TYR A O 1
ATOM 2327 N N . ALA A 1 293 ? 6.487 -7.438 -10.616 1.00 91.75 293 ALA A N 1
ATOM 2328 C CA . ALA A 1 293 ? 7.259 -8.555 -11.147 1.00 91.75 293 ALA A CA 1
ATOM 2329 C C . ALA A 1 293 ? 7.732 -9.496 -10.026 1.00 91.75 293 ALA A C 1
ATOM 2331 O O . ALA A 1 293 ? 7.587 -10.713 -10.142 1.00 91.75 293 ALA A O 1
ATOM 2332 N N . LEU A 1 294 ? 8.205 -8.964 -8.893 1.00 91.06 294 LEU A N 1
ATOM 2333 C CA . LEU A 1 294 ? 8.605 -9.790 -7.746 1.00 91.06 294 LEU A CA 1
ATOM 2334 C C . LEU A 1 294 ? 7.465 -10.643 -7.193 1.00 91.06 294 LEU A C 1
ATOM 2336 O O . LEU A 1 294 ? 7.674 -11.826 -6.911 1.00 91.06 294 LEU A O 1
ATOM 2340 N N . LYS A 1 295 ? 6.269 -10.057 -7.078 1.00 89.06 295 LYS A N 1
ATOM 2341 C CA . LYS A 1 295 ? 5.061 -10.750 -6.615 1.00 89.06 295 LYS A CA 1
ATOM 2342 C C . LYS A 1 295 ? 4.722 -11.968 -7.478 1.00 89.06 295 LYS A C 1
ATOM 2344 O O . LYS A 1 295 ? 4.269 -12.978 -6.954 1.00 89.06 295 LYS A O 1
ATOM 2349 N N . SER A 1 296 ? 4.947 -11.876 -8.788 1.00 84.00 296 SER A N 1
ATOM 2350 C CA . SER A 1 296 ? 4.536 -12.913 -9.743 1.00 84.00 296 SER A CA 1
ATOM 2351 C C . SER A 1 296 ? 5.550 -14.055 -9.900 1.00 84.00 296 SER A C 1
ATOM 2353 O O . SER A 1 296 ? 5.183 -15.136 -10.347 1.00 84.00 296 SER A O 1
ATOM 2355 N N . HIS A 1 297 ? 6.826 -13.833 -9.563 1.00 83.50 297 HIS A N 1
ATOM 2356 C CA . HIS A 1 297 ? 7.919 -14.748 -9.942 1.00 83.50 297 HIS A CA 1
ATOM 2357 C C . HIS A 1 297 ? 8.485 -15.610 -8.828 1.00 83.50 297 HIS A C 1
ATOM 2359 O O . HIS A 1 297 ? 9.086 -16.651 -9.100 1.00 83.50 297 HIS A O 1
ATOM 2365 N N . TYR A 1 298 ? 8.364 -15.178 -7.577 1.00 85.31 298 TYR A N 1
ATOM 2366 C CA . TYR A 1 298 ? 9.062 -15.831 -6.480 1.00 85.31 298 TYR A CA 1
ATOM 2367 C C . TYR A 1 298 ? 8.133 -16.607 -5.561 1.00 85.31 298 TYR A C 1
ATOM 2369 O O . TYR A 1 298 ? 7.049 -16.167 -5.199 1.00 85.31 298 TYR A O 1
ATOM 2377 N N . SER A 1 299 ? 8.608 -17.776 -5.124 1.00 85.12 299 SER A N 1
ATOM 2378 C CA . SER A 1 299 ? 7.917 -18.553 -4.096 1.00 85.12 299 SER A CA 1
ATOM 2379 C C . SER A 1 299 ? 7.827 -17.775 -2.780 1.00 85.12 299 SER A C 1
ATOM 2381 O O . SER A 1 299 ? 8.766 -17.069 -2.392 1.00 85.12 299 SER A O 1
ATOM 2383 N N . SER A 1 300 ? 6.747 -18.011 -2.030 1.00 85.75 300 SER A N 1
ATOM 2384 C CA . SER A 1 300 ? 6.538 -17.446 -0.688 1.00 85.75 300 SER A CA 1
ATOM 2385 C C . SER A 1 300 ? 7.749 -17.657 0.237 1.00 85.75 300 SER A C 1
ATOM 2387 O O . SER A 1 300 ? 8.109 -16.773 1.009 1.00 85.75 300 SER A O 1
ATOM 2389 N N . ARG A 1 301 ? 8.470 -18.784 0.111 1.00 89.25 301 ARG A N 1
ATOM 2390 C CA . ARG A 1 301 ? 9.680 -19.059 0.905 1.00 89.25 301 ARG A CA 1
ATOM 2391 C C . ARG A 1 301 ? 10.804 -18.054 0.644 1.00 89.25 301 ARG A C 1
ATOM 2393 O O . ARG A 1 301 ? 11.443 -17.608 1.595 1.00 89.25 301 ARG A O 1
ATOM 2400 N N . LEU A 1 302 ? 11.083 -17.719 -0.618 1.00 91.06 302 LEU A N 1
ATOM 2401 C CA . LEU A 1 302 ? 12.132 -16.744 -0.927 1.00 91.06 302 LEU A CA 1
ATOM 2402 C C . LEU A 1 302 ? 11.691 -15.327 -0.555 1.00 91.06 302 LEU A C 1
ATOM 2404 O O . LEU A 1 302 ? 12.487 -14.572 -0.002 1.00 91.06 302 LEU A O 1
ATOM 2408 N N . LEU A 1 303 ? 10.424 -14.994 -0.799 1.00 92.94 303 LEU A N 1
ATOM 2409 C CA . LEU A 1 303 ? 9.856 -13.700 -0.429 1.00 92.94 303 LEU A CA 1
ATOM 2410 C C . LEU A 1 303 ? 9.912 -13.476 1.089 1.00 92.94 303 LEU A C 1
ATOM 2412 O O . LEU A 1 303 ? 10.325 -12.407 1.524 1.00 92.94 303 LEU A O 1
ATOM 2416 N N . LYS A 1 304 ? 9.647 -14.502 1.910 1.00 93.62 304 LYS A N 1
ATOM 2417 C CA . LYS A 1 304 ? 9.859 -14.433 3.367 1.00 93.62 304 LYS A CA 1
ATOM 2418 C C . LYS A 1 304 ? 11.310 -14.133 3.745 1.00 93.62 304 LYS A C 1
ATOM 2420 O O . LYS A 1 304 ? 11.542 -13.312 4.622 1.00 93.62 304 LYS A O 1
ATOM 2425 N N . LYS A 1 305 ? 12.301 -14.737 3.079 1.00 95.19 305 LYS A N 1
ATOM 2426 C CA . LYS A 1 305 ? 13.721 -14.397 3.309 1.00 95.19 305 LYS A CA 1
ATOM 2427 C C . LYS A 1 305 ? 14.036 -12.946 2.945 1.00 95.19 305 LYS A C 1
ATOM 2429 O O . LYS A 1 305 ? 14.782 -12.288 3.667 1.00 95.19 305 LYS A O 1
ATOM 2434 N N . LEU A 1 306 ? 13.470 -12.452 1.843 1.00 95.69 306 LEU A N 1
ATOM 2435 C CA . LEU A 1 306 ? 13.600 -11.055 1.427 1.00 95.69 306 LEU A CA 1
ATOM 2436 C C . LEU A 1 306 ? 13.000 -10.114 2.478 1.00 95.69 306 LEU A C 1
ATOM 2438 O O . LEU A 1 306 ? 13.676 -9.185 2.909 1.00 95.69 306 LEU A O 1
ATOM 2442 N N . ILE A 1 307 ? 11.785 -10.396 2.948 1.00 95.69 307 ILE A N 1
ATOM 2443 C CA . ILE A 1 307 ? 11.104 -9.608 3.984 1.00 95.69 307 ILE A CA 1
ATOM 2444 C C . ILE A 1 307 ? 11.891 -9.631 5.298 1.00 95.69 307 ILE A C 1
ATOM 2446 O O . ILE A 1 307 ? 12.134 -8.569 5.862 1.00 95.69 307 ILE A O 1
ATOM 2450 N N . ALA A 1 308 ? 12.382 -10.799 5.733 1.00 94.44 308 ALA A N 1
ATOM 2451 C CA . ALA A 1 308 ? 13.247 -10.918 6.912 1.00 94.44 308 ALA A CA 1
ATOM 2452 C C . ALA A 1 308 ? 14.481 -10.016 6.800 1.00 94.44 308 ALA A C 1
ATOM 2454 O O . ALA A 1 308 ? 14.893 -9.358 7.759 1.00 94.44 308 ALA A O 1
ATOM 2455 N N . TYR A 1 309 ? 15.089 -9.985 5.611 1.00 94.56 309 TYR A N 1
ATOM 2456 C CA . TYR A 1 309 ? 16.263 -9.167 5.369 1.00 94.56 309 TYR A CA 1
ATOM 2457 C C . TYR A 1 309 ? 15.928 -7.672 5.359 1.00 94.56 309 TYR A C 1
ATOM 2459 O O . TYR A 1 309 ? 16.612 -6.907 6.036 1.00 94.56 309 TYR A O 1
ATOM 2467 N N . ILE A 1 310 ? 14.843 -7.264 4.694 1.00 95.44 310 ILE A N 1
ATOM 2468 C CA . ILE A 1 310 ? 14.341 -5.881 4.714 1.00 95.44 310 ILE A CA 1
ATOM 2469 C C . ILE A 1 310 ? 14.032 -5.443 6.145 1.00 95.44 310 ILE A C 1
ATOM 2471 O O . ILE A 1 310 ? 14.462 -4.369 6.559 1.00 95.44 310 ILE A O 1
ATOM 2475 N N . ARG A 1 311 ? 13.358 -6.280 6.938 1.00 93.88 311 ARG A N 1
ATOM 2476 C CA . ARG A 1 311 ? 13.060 -6.006 8.348 1.00 93.88 311 ARG A CA 1
ATOM 2477 C C . ARG A 1 311 ? 14.337 -5.803 9.159 1.00 93.88 311 ARG A C 1
ATOM 2479 O O . ARG A 1 311 ? 14.435 -4.844 9.918 1.00 93.88 311 ARG A O 1
ATOM 2486 N N . LYS A 1 312 ? 15.350 -6.649 8.948 1.00 92.69 312 LYS A N 1
ATOM 2487 C CA . LYS A 1 312 ? 16.663 -6.502 9.591 1.00 92.69 312 LYS A CA 1
ATOM 2488 C C . LYS A 1 312 ? 17.355 -5.188 9.217 1.00 92.69 312 LYS A C 1
ATOM 2490 O O . LYS A 1 312 ? 17.924 -4.553 10.097 1.00 92.69 312 LYS A O 1
ATOM 2495 N N . LEU A 1 313 ? 17.338 -4.782 7.948 1.00 93.69 313 LEU A N 1
ATOM 2496 C CA . LEU A 1 313 ? 17.990 -3.541 7.503 1.00 93.69 313 LEU A CA 1
ATOM 2497 C C . LEU A 1 313 ? 17.249 -2.295 8.005 1.00 93.69 313 LEU A C 1
ATOM 2499 O O . LEU A 1 313 ? 17.846 -1.358 8.530 1.00 93.69 313 LEU A O 1
ATOM 2503 N N . THR A 1 314 ? 15.931 -2.288 7.854 1.00 93.50 314 THR A N 1
ATOM 2504 C CA . THR A 1 314 ? 15.107 -1.104 8.113 1.00 93.50 314 THR A CA 1
ATOM 2505 C C . THR A 1 314 ? 14.745 -0.951 9.583 1.00 93.50 314 THR A C 1
ATOM 2507 O O . THR A 1 314 ? 14.594 0.167 10.050 1.00 93.50 314 THR A O 1
ATOM 2510 N N . GLY A 1 315 ? 14.547 -2.046 10.325 1.00 91.12 315 GLY A N 1
ATOM 2511 C CA . GLY A 1 315 ? 13.851 -2.006 11.617 1.00 91.12 315 GLY A CA 1
ATOM 2512 C C . GLY A 1 315 ? 12.424 -1.452 11.538 1.00 91.12 315 GLY A C 1
ATOM 2513 O O . GLY A 1 315 ? 11.816 -1.189 12.571 1.00 91.12 315 GLY A O 1
ATOM 2514 N N . CYS A 1 316 ? 11.892 -1.260 10.328 1.00 93.19 316 CYS A N 1
ATOM 2515 C CA . CYS A 1 316 ? 10.576 -0.702 10.081 1.00 93.19 316 CYS A CA 1
ATOM 2516 C C . CYS A 1 316 ? 9.590 -1.847 9.878 1.00 93.19 316 CYS A C 1
ATOM 2518 O O . CYS A 1 316 ? 9.392 -2.355 8.772 1.00 93.19 316 CYS A O 1
ATOM 2520 N N . ASN A 1 317 ? 8.989 -2.284 10.982 1.00 93.62 317 ASN A N 1
ATOM 2521 C CA . ASN A 1 317 ? 8.044 -3.394 10.974 1.00 93.62 317 ASN A CA 1
ATOM 2522 C C . ASN A 1 317 ? 6.807 -3.161 10.086 1.00 93.62 317 ASN A C 1
ATOM 2524 O O . ASN A 1 317 ? 6.416 -4.121 9.420 1.00 93.62 317 ASN A O 1
ATOM 2528 N N . PRO A 1 318 ? 6.251 -1.934 9.967 1.00 95.62 318 PRO A N 1
ATOM 2529 C CA . PRO A 1 318 ? 5.166 -1.651 9.023 1.00 95.62 318 PRO A CA 1
ATOM 2530 C C . PRO A 1 318 ? 5.498 -1.984 7.562 1.00 95.62 318 PRO A C 1
ATOM 2532 O O . PRO A 1 318 ? 4.666 -2.553 6.855 1.00 95.62 318 PRO A O 1
ATOM 2535 N N . VAL A 1 319 ? 6.727 -1.696 7.111 1.00 96.50 319 VAL A N 1
ATOM 2536 C CA . VAL A 1 319 ? 7.186 -2.010 5.743 1.00 96.50 319 VAL A CA 1
ATOM 2537 C C . VAL A 1 319 ? 7.176 -3.515 5.522 1.00 96.50 319 VAL A C 1
ATOM 2539 O O . VAL A 1 319 ? 6.611 -4.009 4.551 1.00 96.50 319 VAL A O 1
ATOM 2542 N N . ALA A 1 320 ? 7.794 -4.258 6.439 1.00 95.75 320 ALA A N 1
ATOM 2543 C CA . ALA A 1 320 ? 7.933 -5.701 6.317 1.00 95.75 320 ALA A CA 1
ATOM 2544 C C . ALA A 1 320 ? 6.582 -6.432 6.439 1.00 95.75 320 ALA A C 1
ATOM 2546 O O . ALA A 1 320 ? 6.315 -7.345 5.658 1.00 95.75 320 ALA A O 1
ATOM 2547 N N . GLN A 1 321 ? 5.710 -5.991 7.353 1.00 95.44 321 GLN A N 1
ATOM 2548 C CA . GLN A 1 321 ? 4.338 -6.490 7.497 1.00 95.44 321 GLN A CA 1
ATOM 2549 C C . GLN A 1 321 ? 3.533 -6.290 6.204 1.00 95.44 321 GLN A C 1
ATOM 2551 O O . GLN A 1 321 ? 2.956 -7.242 5.676 1.00 95.44 321 GLN A O 1
ATOM 2556 N N . SER A 1 322 ? 3.560 -5.076 5.650 1.00 95.75 322 SER A N 1
ATOM 2557 C CA . SER A 1 322 ? 2.836 -4.739 4.417 1.00 95.75 322 SER A CA 1
ATOM 2558 C C . SER A 1 322 ? 3.368 -5.529 3.214 1.00 95.75 322 SER A C 1
ATOM 2560 O O . SER A 1 322 ? 2.596 -6.100 2.445 1.00 95.75 322 SER A O 1
ATOM 2562 N N . LEU A 1 323 ? 4.694 -5.669 3.085 1.00 96.12 323 LEU A N 1
ATOM 2563 C CA . LEU A 1 323 ? 5.306 -6.491 2.034 1.00 96.12 323 LEU A CA 1
ATOM 2564 C C . LEU A 1 323 ? 4.956 -7.977 2.165 1.00 96.12 323 LEU A C 1
ATOM 2566 O O . LEU A 1 323 ? 4.766 -8.641 1.147 1.00 96.12 323 LEU A O 1
ATOM 2570 N N . HIS A 1 324 ? 4.843 -8.516 3.382 1.00 94.94 324 HIS A N 1
ATOM 2571 C CA . HIS A 1 324 ? 4.407 -9.898 3.587 1.00 94.94 324 HIS A CA 1
ATOM 2572 C C . HIS A 1 324 ? 2.989 -10.131 3.068 1.00 94.94 324 HIS A C 1
ATOM 2574 O O . HIS A 1 324 ? 2.750 -11.089 2.329 1.00 94.94 324 HIS A O 1
ATOM 2580 N N . GLN A 1 325 ? 2.058 -9.247 3.406 1.00 92.56 325 GLN A N 1
ATOM 2581 C CA . GLN A 1 325 ? 0.680 -9.363 2.943 1.00 92.56 325 GLN A CA 1
ATOM 2582 C C . GLN A 1 325 ? 0.572 -9.202 1.418 1.00 92.56 325 GLN A C 1
ATOM 2584 O O . GLN A 1 325 ? -0.069 -10.022 0.754 1.00 92.56 325 GLN A O 1
ATOM 2589 N N . LEU A 1 326 ? 1.286 -8.225 0.848 1.00 92.44 326 LEU A N 1
ATOM 2590 C CA . LEU A 1 326 ? 1.306 -7.973 -0.593 1.00 92.44 326 LEU A CA 1
ATOM 2591 C C . LEU A 1 326 ? 1.939 -9.121 -1.397 1.00 92.44 326 LEU A C 1
ATOM 2593 O O . LEU A 1 326 ? 1.353 -9.594 -2.374 1.00 92.44 326 LEU A O 1
ATOM 2597 N N . LEU A 1 327 ? 3.149 -9.547 -1.018 1.00 92.06 327 LEU A N 1
ATOM 2598 C CA . LEU A 1 327 ? 3.977 -10.452 -1.823 1.00 92.06 327 LEU A CA 1
ATOM 2599 C C . LEU A 1 327 ? 3.717 -11.928 -1.510 1.00 92.06 327 LEU A C 1
ATOM 2601 O O . LEU A 1 327 ? 3.698 -12.747 -2.421 1.00 92.06 327 LEU A O 1
ATOM 2605 N N . CYS A 1 328 ? 3.515 -12.290 -0.239 1.00 90.69 328 CYS A N 1
ATOM 2606 C CA . CYS A 1 328 ? 3.374 -13.694 0.161 1.00 90.69 328 CYS A CA 1
ATOM 2607 C C . CYS A 1 328 ? 1.922 -14.173 0.206 1.00 90.69 328 CYS A C 1
ATOM 2609 O O . CYS A 1 328 ? 1.702 -15.377 0.070 1.00 90.69 328 CYS A O 1
ATOM 2611 N N . ARG A 1 329 ? 0.957 -13.276 0.450 1.00 88.00 329 ARG A N 1
ATOM 2612 C CA . ARG A 1 329 ? -0.461 -13.636 0.643 1.00 88.00 329 ARG A CA 1
ATOM 2613 C C . ARG A 1 329 ? -1.391 -13.117 -0.448 1.00 88.00 329 ARG A C 1
ATOM 2615 O O . ARG A 1 329 ? -2.534 -13.554 -0.496 1.00 88.00 329 ARG A O 1
ATOM 2622 N N . ASN A 1 330 ? -0.894 -12.257 -1.343 1.00 85.00 330 ASN A N 1
ATOM 2623 C CA . ASN A 1 330 ? -1.686 -11.655 -2.416 1.00 85.00 330 ASN A CA 1
ATOM 2624 C C . ASN A 1 330 ? -2.947 -10.941 -1.879 1.00 85.00 330 ASN A C 1
ATOM 2626 O O . ASN A 1 330 ? -4.008 -10.978 -2.499 1.00 85.00 330 ASN A O 1
ATOM 2630 N N . GLU A 1 331 ? -2.837 -10.325 -0.700 1.00 84.94 331 GLU A N 1
ATOM 2631 C CA . GLU A 1 331 ? -3.946 -9.617 -0.057 1.00 84.94 331 GLU A CA 1
ATOM 2632 C C . GLU A 1 331 ? -4.107 -8.202 -0.621 1.00 84.94 331 GLU A C 1
ATOM 2634 O O . GLU A 1 331 ? -3.153 -7.593 -1.119 1.00 84.94 331 GLU A O 1
ATOM 2639 N N . LYS A 1 332 ? -5.329 -7.667 -0.522 1.00 80.19 332 LYS A N 1
ATOM 2640 C CA . LYS A 1 332 ? -5.575 -6.239 -0.741 1.00 80.19 332 LYS A CA 1
ATOM 2641 C C . LYS A 1 332 ? -4.905 -5.444 0.379 1.00 80.19 332 LYS A C 1
ATOM 2643 O O . LYS A 1 332 ? -4.904 -5.882 1.528 1.00 80.19 332 LYS A O 1
ATOM 2648 N N . MET A 1 333 ? -4.337 -4.300 0.022 1.00 84.81 333 MET A N 1
ATOM 2649 C CA . MET A 1 333 ? -3.618 -3.427 0.946 1.00 84.81 333 MET A CA 1
ATOM 2650 C C . MET A 1 333 ? -4.404 -2.160 1.200 1.00 84.81 333 MET A C 1
ATOM 2652 O O . MET A 1 333 ? -5.059 -1.662 0.292 1.00 84.81 333 MET A O 1
ATOM 2656 N N . THR A 1 334 ? -4.304 -1.648 2.420 1.00 87.56 334 THR A N 1
ATOM 2657 C CA . THR A 1 334 ? -4.830 -0.337 2.776 1.00 87.56 334 THR A CA 1
ATOM 2658 C C . THR A 1 334 ? -3.902 0.773 2.292 1.00 87.56 334 THR A C 1
ATOM 2660 O O . THR A 1 334 ? -2.720 0.553 1.983 1.00 87.56 334 THR A O 1
ATOM 2663 N N . ARG A 1 335 ? -4.424 2.002 2.266 1.00 89.25 335 ARG A N 1
ATOM 2664 C CA . ARG A 1 335 ? -3.648 3.191 1.910 1.00 89.25 335 ARG A CA 1
ATOM 2665 C C . ARG A 1 335 ? -2.443 3.382 2.833 1.00 89.25 335 ARG A C 1
ATOM 2667 O O . ARG A 1 335 ? -1.346 3.610 2.323 1.00 89.25 335 ARG A O 1
ATOM 2674 N N . ASN A 1 336 ? -2.579 3.197 4.151 1.00 92.19 336 ASN A N 1
ATOM 2675 C CA . ASN A 1 336 ? -1.432 3.340 5.053 1.00 92.19 336 ASN A CA 1
ATOM 2676 C C . ASN A 1 336 ? -0.393 2.240 4.833 1.00 92.19 336 ASN A C 1
ATOM 2678 O O . ASN A 1 336 ? 0.799 2.529 4.785 1.00 92.19 336 ASN A O 1
ATOM 2682 N N . GLN A 1 337 ? -0.799 0.992 4.594 1.00 93.75 337 GLN A N 1
ATOM 2683 C CA . GLN A 1 337 ? 0.158 -0.063 4.237 1.00 93.75 337 GLN A CA 1
ATOM 2684 C C . GLN A 1 337 ? 0.957 0.293 2.976 1.00 93.75 337 GLN A C 1
ATOM 2686 O O . GLN A 1 337 ? 2.170 0.079 2.918 1.00 93.75 337 GLN A O 1
ATOM 2691 N N . LYS A 1 338 ? 0.308 0.908 1.981 1.00 94.56 338 LYS A N 1
ATOM 2692 C CA . LYS A 1 338 ? 0.992 1.419 0.791 1.00 94.56 338 LYS A CA 1
ATOM 2693 C C . LYS A 1 338 ? 1.955 2.561 1.103 1.00 94.56 338 LYS A C 1
ATOM 2695 O O . LYS A 1 338 ? 3.097 2.502 0.652 1.00 94.56 338 LYS A O 1
ATOM 2700 N N . ILE A 1 339 ? 1.544 3.539 1.911 1.00 96.00 339 ILE A N 1
ATOM 2701 C CA . ILE A 1 339 ? 2.416 4.625 2.392 1.00 96.00 339 ILE A CA 1
ATOM 2702 C C . ILE A 1 339 ? 3.646 4.045 3.098 1.00 96.00 339 ILE A C 1
ATOM 2704 O O . ILE A 1 339 ? 4.767 4.449 2.797 1.00 96.00 339 ILE A O 1
ATOM 2708 N N . ALA A 1 340 ? 3.464 3.052 3.976 1.00 96.94 340 ALA A N 1
ATOM 2709 C CA . ALA A 1 340 ? 4.568 2.394 4.664 1.00 96.94 340 ALA A CA 1
ATOM 2710 C C . ALA A 1 340 ? 5.578 1.802 3.675 1.00 96.94 340 ALA A C 1
ATOM 2712 O O . ALA A 1 340 ? 6.777 2.026 3.824 1.00 96.94 340 ALA A O 1
ATOM 2713 N N . VAL A 1 341 ? 5.107 1.086 2.649 1.00 97.50 341 VAL A N 1
ATOM 2714 C CA . VAL A 1 341 ? 5.978 0.497 1.623 1.00 97.50 341 VAL A CA 1
ATOM 2715 C C . VAL A 1 341 ? 6.676 1.572 0.788 1.00 97.50 341 VAL A C 1
ATOM 2717 O O . VAL A 1 341 ? 7.883 1.469 0.597 1.00 97.50 341 VAL A O 1
ATOM 2720 N N . VAL A 1 342 ? 5.961 2.596 0.316 1.00 97.25 342 VAL A N 1
ATOM 2721 C CA . VAL A 1 342 ? 6.530 3.672 -0.517 1.00 97.25 342 VAL A CA 1
ATOM 2722 C C . VAL A 1 342 ? 7.606 4.443 0.252 1.00 97.25 342 VAL A C 1
ATOM 2724 O O . VAL A 1 342 ? 8.752 4.500 -0.191 1.00 97.25 342 VAL A O 1
ATOM 2727 N N . GLU A 1 343 ? 7.277 4.971 1.431 1.00 97.38 343 GLU A N 1
ATOM 2728 C CA . GLU A 1 343 ? 8.203 5.780 2.234 1.00 97.38 343 GLU A CA 1
ATOM 2729 C C . GLU A 1 343 ? 9.373 4.943 2.765 1.00 97.38 343 GLU A C 1
ATOM 2731 O O . GLU A 1 343 ? 10.539 5.344 2.716 1.00 97.38 343 GLU A O 1
ATOM 2736 N N . GLY A 1 344 ? 9.084 3.734 3.251 1.00 96.94 344 GLY A N 1
ATOM 2737 C CA . GLY A 1 344 ? 10.108 2.866 3.812 1.00 96.94 344 GLY A CA 1
ATOM 2738 C C . GLY A 1 344 ? 11.059 2.291 2.766 1.00 96.94 344 GLY A C 1
ATOM 2739 O O . GLY A 1 344 ? 12.257 2.195 3.035 1.00 96.94 344 GLY A O 1
ATOM 2740 N N . LEU A 1 345 ? 10.572 1.935 1.571 1.00 97.94 345 LEU A N 1
ATOM 2741 C CA . LEU A 1 345 ? 11.450 1.481 0.490 1.00 97.94 345 LEU A CA 1
ATOM 2742 C C . LEU A 1 345 ? 12.225 2.629 -0.146 1.00 97.94 345 LEU A C 1
ATOM 2744 O O . LEU A 1 345 ? 13.382 2.411 -0.490 1.00 97.94 345 LEU A O 1
ATOM 2748 N N . TYR A 1 346 ? 11.661 3.840 -0.231 1.00 97.75 346 TYR A N 1
ATOM 2749 C CA . TYR A 1 346 ? 12.431 5.023 -0.623 1.00 97.75 346 TYR A CA 1
ATOM 2750 C C . TYR A 1 346 ? 13.656 5.192 0.282 1.00 97.75 346 TYR A C 1
ATOM 2752 O O . TYR A 1 346 ? 14.790 5.225 -0.199 1.00 97.75 346 TYR A O 1
ATOM 2760 N N . LEU A 1 347 ? 13.444 5.210 1.602 1.00 96.56 347 LEU A N 1
ATOM 2761 C CA . LEU A 1 347 ? 14.532 5.354 2.568 1.00 96.56 347 LEU A CA 1
ATOM 2762 C C . LEU A 1 347 ? 15.534 4.202 2.483 1.00 96.56 347 LEU A C 1
ATOM 2764 O O . LEU A 1 347 ? 16.737 4.444 2.510 1.00 96.56 347 LEU A O 1
ATOM 2768 N N . LEU A 1 348 ? 15.063 2.960 2.343 1.00 96.81 348 LEU A N 1
ATOM 2769 C CA . LEU A 1 348 ? 15.943 1.804 2.188 1.00 96.81 348 LEU A CA 1
ATOM 2770 C C . LEU A 1 348 ? 16.798 1.919 0.921 1.00 96.81 348 LEU A C 1
ATOM 2772 O O . LEU A 1 348 ? 18.012 1.752 0.984 1.00 96.81 348 LEU A O 1
ATOM 2776 N N . PHE A 1 349 ? 16.186 2.207 -0.226 1.00 96.31 349 PHE A N 1
ATOM 2777 C CA . PHE A 1 349 ? 16.889 2.291 -1.504 1.00 96.31 349 PHE A CA 1
ATOM 2778 C C . PHE A 1 349 ? 17.869 3.455 -1.522 1.00 96.31 349 PHE A C 1
ATOM 2780 O O . PHE A 1 349 ? 18.988 3.296 -2.003 1.00 96.31 349 PHE A O 1
ATOM 2787 N N . ARG A 1 350 ? 17.510 4.589 -0.917 1.00 93.88 350 ARG A N 1
ATOM 2788 C CA . ARG A 1 350 ? 18.415 5.729 -0.789 1.00 93.88 350 ARG A CA 1
ATOM 2789 C C . ARG A 1 350 ? 19.694 5.389 -0.013 1.00 93.88 350 ARG A C 1
ATOM 2791 O O . ARG A 1 350 ? 20.758 5.894 -0.373 1.00 93.88 350 ARG A O 1
ATOM 2798 N N . GLU A 1 351 ? 19.610 4.532 1.004 1.00 92.38 351 GLU A N 1
ATOM 2799 C CA . GLU A 1 351 ? 20.781 4.045 1.754 1.00 92.38 351 GLU A CA 1
ATOM 2800 C C . GLU A 1 351 ? 21.598 2.993 0.990 1.00 92.38 351 GLU A C 1
ATOM 2802 O O . GLU A 1 351 ? 22.805 2.867 1.197 1.00 92.38 351 GLU A O 1
ATOM 2807 N N . LEU A 1 352 ? 20.966 2.234 0.089 1.00 91.88 352 LEU A N 1
ATOM 2808 C CA . LEU A 1 352 ? 21.673 1.269 -0.757 1.00 91.88 352 LEU A CA 1
ATOM 2809 C C . LEU A 1 352 ? 22.454 1.950 -1.890 1.00 91.88 352 LEU A C 1
ATOM 2811 O O . LEU A 1 352 ? 23.539 1.493 -2.257 1.00 91.88 352 LEU A O 1
ATOM 2815 N N . LEU A 1 353 ? 21.900 3.028 -2.446 1.00 90.00 353 LEU A N 1
ATOM 2816 C CA . LEU A 1 353 ? 22.410 3.702 -3.636 1.00 90.00 353 LEU A CA 1
ATOM 2817 C C . LEU A 1 353 ? 23.490 4.752 -3.310 1.00 90.00 353 LEU A C 1
ATOM 2819 O O . LEU A 1 353 ? 23.347 5.497 -2.337 1.00 90.00 353 LEU A O 1
ATOM 2823 N N . PRO A 1 354 ? 24.537 4.891 -4.150 1.00 84.56 354 PRO A N 1
ATOM 2824 C CA . PRO A 1 354 ? 25.625 5.846 -3.935 1.00 84.56 354 PRO A CA 1
ATOM 2825 C C . PRO A 1 354 ? 25.139 7.302 -3.860 1.00 84.56 354 PRO A C 1
ATOM 2827 O O . PRO A 1 354 ? 24.274 7.728 -4.630 1.00 84.56 354 PRO A O 1
ATOM 2830 N N . GLN A 1 355 ? 25.739 8.059 -2.938 1.00 80.06 355 GLN A N 1
ATOM 2831 C CA . GLN A 1 355 ? 25.468 9.479 -2.686 1.00 80.06 355 GLN A CA 1
ATOM 2832 C C . GLN A 1 355 ? 26.711 10.336 -2.977 1.00 80.06 355 GLN A C 1
ATOM 2834 O O . GLN A 1 355 ? 27.845 9.833 -2.984 1.00 80.06 355 GLN A O 1
ATOM 2839 N N . LEU A 1 356 ? 26.499 11.639 -3.180 1.00 65.56 356 LEU A N 1
ATOM 2840 C CA . LEU A 1 356 ? 27.557 12.629 -3.379 1.00 65.56 356 LEU A CA 1
ATOM 2841 C C . LEU A 1 356 ? 28.556 12.590 -2.205 1.00 65.56 356 LEU A C 1
ATOM 2843 O O . LEU A 1 356 ? 28.163 12.677 -1.046 1.00 65.56 356 LEU A O 1
ATOM 2847 N N . GLY A 1 357 ? 29.850 12.439 -2.500 1.00 57.66 357 GLY A N 1
ATOM 2848 C CA . GLY A 1 357 ? 30.907 12.370 -1.480 1.00 57.66 357 GLY A CA 1
ATOM 2849 C C . GLY A 1 357 ? 31.140 10.984 -0.866 1.00 57.66 357 GLY A C 1
ATOM 2850 O O . GLY A 1 357 ? 32.038 10.829 -0.039 1.00 57.66 357 GLY A O 1
ATOM 2851 N N . SER A 1 358 ? 30.395 9.952 -1.281 1.00 63.00 358 SER A N 1
ATOM 2852 C CA . SER A 1 358 ? 30.711 8.575 -0.889 1.00 63.00 358 SER A CA 1
ATOM 2853 C C . SER A 1 358 ? 32.038 8.117 -1.514 1.00 63.00 358 SER A C 1
ATOM 2855 O O . SER A 1 358 ? 32.294 8.331 -2.699 1.00 63.00 358 SER A O 1
ATOM 2857 N N . GLN A 1 359 ? 32.884 7.427 -0.737 1.00 55.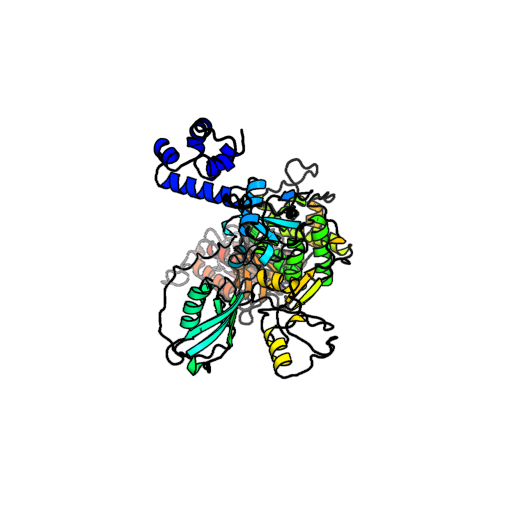59 359 GLN A N 1
ATOM 2858 C CA . GLN A 1 359 ? 34.186 6.889 -1.184 1.00 55.59 359 GLN A CA 1
ATOM 2859 C C . GLN A 1 359 ? 34.075 5.813 -2.291 1.00 55.59 359 GLN A C 1
ATOM 2861 O O . GLN A 1 359 ? 35.073 5.202 -2.660 1.00 55.59 359 GLN A O 1
ATOM 2866 N N . ARG A 1 360 ? 32.873 5.555 -2.830 1.00 59.19 360 ARG A N 1
ATOM 2867 C CA . ARG A 1 360 ? 32.599 4.482 -3.800 1.00 59.19 360 ARG A CA 1
ATOM 2868 C C . ARG A 1 360 ? 32.773 4.872 -5.270 1.00 59.19 360 ARG A C 1
ATOM 2870 O O . ARG A 1 360 ? 32.459 4.056 -6.127 1.00 59.19 360 ARG A O 1
ATOM 2877 N N . GLY A 1 361 ? 33.275 6.073 -5.578 1.00 50.12 361 GLY A N 1
ATOM 2878 C CA . GLY A 1 361 ? 33.778 6.433 -6.918 1.00 50.12 361 GLY A CA 1
ATOM 2879 C C . GLY A 1 361 ? 32.799 6.235 -8.087 1.00 50.12 361 GLY A C 1
ATOM 2880 O O . GLY A 1 361 ? 33.234 5.968 -9.203 1.00 50.12 361 GLY A O 1
ATOM 2881 N N . GLN A 1 362 ? 31.487 6.315 -7.847 1.00 58.94 362 GLN A N 1
ATOM 2882 C CA . GLN A 1 362 ? 30.444 5.917 -8.800 1.00 58.94 362 GLN A CA 1
ATOM 2883 C C . GLN A 1 362 ? 29.459 7.043 -9.120 1.00 58.94 362 GLN A C 1
ATOM 2885 O O . GLN A 1 362 ? 29.406 8.053 -8.419 1.00 58.94 362 GLN A O 1
ATOM 2890 N N . LYS A 1 363 ? 28.683 6.841 -10.200 1.00 64.75 363 LYS A N 1
ATOM 2891 C CA . LYS A 1 363 ? 27.571 7.696 -10.645 1.00 64.75 363 LYS A CA 1
ATOM 2892 C C . LYS A 1 363 ? 26.738 8.123 -9.433 1.00 64.75 363 LYS A C 1
ATOM 2894 O O . LYS A 1 363 ? 26.127 7.282 -8.779 1.00 64.75 363 LYS A O 1
ATOM 2899 N N . ASN A 1 364 ? 26.741 9.419 -9.136 1.00 80.25 364 ASN A N 1
ATOM 2900 C CA . ASN A 1 364 ? 25.888 9.983 -8.100 1.00 80.25 364 ASN A CA 1
ATOM 2901 C C . ASN A 1 364 ? 24.424 9.829 -8.531 1.00 80.25 364 ASN A C 1
ATOM 2903 O O . ASN A 1 364 ? 24.078 10.215 -9.648 1.00 80.25 364 ASN A O 1
ATOM 2907 N N . ILE A 1 365 ? 23.586 9.261 -7.666 1.00 85.62 365 ILE A N 1
ATOM 2908 C CA . ILE A 1 365 ? 22.152 9.113 -7.927 1.00 85.62 365 ILE A CA 1
ATOM 2909 C C . ILE A 1 365 ? 21.430 10.190 -7.131 1.00 85.62 365 ILE A C 1
ATOM 2911 O O . ILE A 1 365 ? 21.506 10.186 -5.901 1.00 85.62 365 ILE A O 1
ATOM 2915 N N . SER A 1 366 ? 20.740 11.092 -7.832 1.00 90.44 366 SER A N 1
ATOM 2916 C CA . SER A 1 366 ? 19.916 12.136 -7.219 1.00 90.44 366 SER A CA 1
ATOM 2917 C C . SER A 1 366 ? 18.803 11.523 -6.372 1.00 90.44 366 SER A C 1
ATOM 2919 O O . SER A 1 366 ? 18.360 10.404 -6.627 1.00 90.44 366 SER A O 1
ATOM 2921 N N . ASP A 1 367 ? 18.315 12.268 -5.386 1.00 93.75 367 ASP A N 1
ATOM 2922 C CA . ASP A 1 367 ? 17.154 11.857 -4.598 1.00 93.75 367 ASP A CA 1
ATOM 2923 C C . ASP A 1 367 ? 15.910 11.666 -5.466 1.00 93.75 367 ASP A C 1
ATOM 2925 O O . ASP A 1 367 ? 15.138 10.753 -5.199 1.00 93.75 367 ASP A O 1
ATOM 2929 N N . LEU A 1 368 ? 15.772 12.429 -6.557 1.00 94.19 368 LEU A N 1
ATOM 2930 C CA . LEU A 1 368 ? 14.673 12.298 -7.524 1.00 94.19 368 LEU A CA 1
ATOM 2931 C C . LEU A 1 368 ? 14.694 10.970 -8.306 1.00 94.19 368 LEU A C 1
ATOM 2933 O O . LEU A 1 368 ? 13.649 10.525 -8.783 1.00 94.19 368 LEU A O 1
ATOM 2937 N N . ASP A 1 369 ? 15.868 10.338 -8.408 1.00 91.12 369 ASP A N 1
ATOM 2938 C CA . ASP A 1 369 ? 16.125 9.187 -9.282 1.00 91.12 369 ASP A CA 1
ATOM 2939 C C . ASP A 1 369 ? 16.218 7.865 -8.497 1.00 91.12 369 ASP A C 1
ATOM 2941 O O . ASP A 1 369 ? 16.555 6.816 -9.056 1.00 91.12 369 ASP A O 1
ATOM 2945 N N . VAL A 1 370 ? 15.955 7.880 -7.184 1.00 95.94 370 VAL A N 1
ATOM 2946 C CA . VAL A 1 370 ? 16.070 6.693 -6.317 1.00 95.94 370 VAL A CA 1
ATOM 2947 C C . VAL A 1 370 ? 15.209 5.552 -6.851 1.00 95.94 370 VAL A C 1
ATOM 2949 O O . VAL A 1 370 ? 15.691 4.427 -7.006 1.00 95.94 370 VAL A O 1
ATOM 2952 N N . PHE A 1 371 ? 13.953 5.837 -7.191 1.00 97.25 371 PHE A N 1
ATOM 2953 C CA . PHE A 1 371 ? 13.036 4.820 -7.689 1.00 97.25 371 PHE A CA 1
ATOM 2954 C C . PHE A 1 371 ? 13.311 4.366 -9.125 1.00 97.25 371 PHE A C 1
ATOM 2956 O O . PHE A 1 371 ? 13.016 3.211 -9.440 1.00 97.25 371 PHE A O 1
ATOM 2963 N N . GLU A 1 372 ? 13.968 5.173 -9.964 1.00 94.06 372 GLU A N 1
ATOM 2964 C CA . GLU A 1 372 ? 14.439 4.707 -11.282 1.00 94.06 372 GLU A CA 1
ATOM 2965 C C . GLU A 1 372 ? 15.455 3.568 -11.155 1.00 94.06 372 GLU A C 1
ATOM 2967 O O . GLU A 1 372 ? 15.579 2.721 -12.037 1.00 94.06 372 GLU A O 1
ATOM 2972 N N . ASN A 1 373 ? 16.153 3.510 -10.021 1.00 92.88 373 ASN A N 1
ATOM 2973 C CA . ASN A 1 373 ? 17.164 2.506 -9.724 1.00 92.88 373 ASN A CA 1
ATOM 2974 C C . ASN A 1 373 ? 16.617 1.332 -8.883 1.00 92.88 373 ASN A C 1
ATOM 2976 O O . ASN A 1 373 ? 17.394 0.492 -8.420 1.00 92.88 373 ASN A O 1
ATOM 2980 N N . SER A 1 374 ? 15.289 1.221 -8.721 1.00 96.19 374 SER A N 1
ATOM 2981 C CA . SER A 1 374 ? 14.646 0.169 -7.911 1.00 96.19 374 SER A CA 1
ATOM 2982 C C . SER A 1 374 ? 15.026 -1.248 -8.350 1.00 96.19 374 SER A C 1
ATOM 2984 O O . SER A 1 374 ? 15.185 -2.121 -7.499 1.00 96.19 374 SER A O 1
ATOM 2986 N N . LEU A 1 375 ? 15.216 -1.492 -9.654 1.00 94.00 375 LEU A N 1
ATOM 2987 C CA . LEU A 1 375 ? 15.604 -2.810 -10.183 1.00 94.00 375 LEU A CA 1
ATOM 2988 C C . LEU A 1 375 ? 16.923 -3.303 -9.574 1.00 94.00 375 LEU A C 1
ATOM 2990 O O . LEU A 1 375 ? 17.017 -4.452 -9.140 1.00 94.00 375 LEU A O 1
ATOM 2994 N N . TYR A 1 376 ? 17.920 -2.420 -9.477 1.00 91.31 376 TYR A N 1
ATOM 2995 C CA . TYR A 1 376 ? 19.226 -2.735 -8.898 1.00 91.31 376 TYR A CA 1
ATOM 2996 C C . TYR A 1 376 ? 19.125 -2.980 -7.391 1.00 91.31 376 TYR A C 1
ATOM 2998 O O . TYR A 1 376 ? 19.717 -3.929 -6.871 1.00 91.31 376 TYR A O 1
ATOM 3006 N N . CYS A 1 377 ? 18.340 -2.157 -6.688 1.00 95.44 377 CYS A N 1
ATOM 3007 C CA . CYS A 1 377 ? 18.077 -2.327 -5.260 1.00 95.44 377 CYS A CA 1
ATOM 3008 C C . CYS A 1 377 ? 17.430 -3.682 -4.971 1.00 95.44 377 CYS A C 1
ATOM 3010 O O . CYS A 1 377 ? 17.901 -4.424 -4.107 1.00 95.44 377 CYS A O 1
ATOM 3012 N N . TRP A 1 378 ? 16.391 -4.045 -5.725 1.00 96.25 378 TRP A N 1
ATOM 3013 C CA . TRP A 1 378 ? 15.738 -5.341 -5.588 1.00 96.25 378 TRP A CA 1
ATOM 3014 C C . TRP A 1 378 ? 16.681 -6.499 -5.890 1.00 96.25 378 TRP A C 1
ATOM 3016 O O . TRP A 1 378 ? 16.732 -7.454 -5.113 1.00 96.25 378 TRP A O 1
ATOM 3026 N N . ALA A 1 379 ? 17.459 -6.413 -6.970 1.00 92.69 379 ALA A N 1
ATOM 3027 C CA . ALA A 1 379 ? 18.416 -7.449 -7.333 1.00 92.69 379 ALA A CA 1
ATOM 3028 C C . ALA A 1 379 ? 19.451 -7.700 -6.225 1.00 92.69 379 ALA A C 1
ATOM 3030 O O . ALA A 1 379 ? 19.682 -8.853 -5.846 1.00 92.69 379 ALA A O 1
ATOM 3031 N N . HIS A 1 380 ? 20.007 -6.632 -5.646 1.00 92.62 380 HIS A N 1
ATOM 3032 C CA . HIS A 1 380 ? 20.908 -6.711 -4.496 1.00 92.62 380 HIS A CA 1
ATOM 3033 C C . HIS A 1 380 ? 20.222 -7.328 -3.267 1.00 92.62 380 HIS A C 1
ATOM 3035 O O . HIS A 1 380 ? 20.722 -8.288 -2.679 1.00 92.62 380 HIS A O 1
ATOM 3041 N N . LEU A 1 381 ? 19.035 -6.839 -2.894 1.00 94.75 381 LEU A N 1
ATOM 3042 C CA . LEU A 1 381 ? 18.309 -7.363 -1.735 1.00 94.75 381 LEU A CA 1
ATOM 3043 C C . LEU A 1 381 ? 18.003 -8.861 -1.884 1.00 94.75 381 LEU A C 1
ATOM 3045 O O . LEU A 1 381 ? 18.160 -9.624 -0.930 1.00 94.75 381 LEU A O 1
ATOM 3049 N N . ILE A 1 382 ? 17.621 -9.305 -3.082 1.00 93.88 382 ILE A N 1
ATOM 3050 C CA . ILE A 1 382 ? 17.324 -10.709 -3.384 1.00 93.88 382 ILE A CA 1
ATOM 3051 C C . ILE A 1 382 ? 18.590 -11.567 -3.355 1.00 93.88 382 ILE A C 1
ATOM 3053 O O . ILE A 1 382 ? 18.562 -12.674 -2.803 1.00 93.88 382 ILE A O 1
ATOM 3057 N N . SER A 1 383 ? 19.698 -11.091 -3.931 1.00 91.31 383 SER A N 1
ATOM 3058 C CA . SER A 1 383 ? 20.957 -11.843 -3.984 1.00 91.31 383 SER A CA 1
ATOM 3059 C C . SER A 1 383 ? 21.484 -12.147 -2.576 1.00 91.31 383 SER A C 1
ATOM 3061 O O . SER A 1 383 ? 21.898 -13.279 -2.295 1.00 91.31 383 SER A O 1
ATOM 3063 N N . VAL A 1 384 ? 21.370 -11.180 -1.661 1.00 91.25 384 VAL A N 1
ATOM 3064 C CA . VAL A 1 384 ? 21.766 -11.332 -0.259 1.00 91.25 384 VAL A CA 1
ATOM 3065 C C . VAL A 1 384 ? 20.741 -12.159 0.521 1.00 91.25 384 VAL A C 1
ATOM 3067 O O . VAL A 1 384 ? 21.124 -13.064 1.269 1.00 91.25 384 VAL A O 1
ATOM 3070 N N . ALA A 1 385 ? 19.440 -11.913 0.331 1.00 92.38 385 ALA A N 1
ATOM 3071 C CA . ALA A 1 385 ? 18.375 -12.612 1.051 1.00 92.38 385 ALA A CA 1
ATOM 3072 C C . ALA A 1 385 ? 18.380 -14.130 0.811 1.00 92.38 385 ALA A C 1
ATOM 3074 O O . ALA A 1 385 ? 18.128 -14.896 1.743 1.00 92.38 385 ALA A O 1
ATOM 3075 N N . LYS A 1 386 ? 18.734 -14.597 -0.398 1.00 90.50 386 LYS A N 1
ATOM 3076 C CA . LYS A 1 386 ? 18.847 -16.038 -0.719 1.00 90.50 386 LYS A CA 1
ATOM 3077 C C . LYS A 1 386 ? 19.713 -16.803 0.294 1.00 90.50 386 LYS A C 1
ATOM 3079 O O . LYS A 1 386 ? 19.367 -17.930 0.665 1.00 90.50 386 LYS A O 1
ATOM 3084 N N . LYS A 1 387 ? 20.790 -16.168 0.772 1.00 88.50 387 LYS A N 1
ATOM 3085 C CA . LYS A 1 387 ? 21.801 -16.740 1.678 1.00 88.50 387 LYS A CA 1
ATOM 3086 C C . LYS A 1 387 ? 21.420 -16.660 3.161 1.00 88.50 387 LYS A C 1
ATOM 3088 O O . LYS A 1 387 ? 22.178 -17.135 4.000 1.00 88.50 387 LYS A O 1
ATOM 3093 N N . ARG A 1 388 ? 20.283 -16.047 3.507 1.00 86.12 388 ARG A N 1
ATOM 3094 C CA . ARG A 1 388 ? 19.884 -15.796 4.900 1.00 86.12 388 ARG A CA 1
ATOM 3095 C C . ARG A 1 388 ? 18.713 -16.678 5.354 1.00 86.12 388 ARG A C 1
ATOM 3097 O O . ARG A 1 388 ? 17.938 -17.149 4.511 1.00 86.12 388 ARG A O 1
ATOM 3104 N N . PRO A 1 389 ? 18.594 -16.935 6.670 1.00 85.94 389 PRO A N 1
ATOM 3105 C CA . PRO A 1 389 ? 17.421 -17.584 7.244 1.00 85.94 389 PRO A CA 1
ATOM 3106 C C . PRO A 1 389 ? 16.219 -16.629 7.282 1.00 85.94 389 PRO A C 1
ATOM 3108 O O . PRO A 1 389 ? 16.369 -15.413 7.167 1.00 85.94 389 PRO A O 1
ATOM 3111 N N . SER A 1 390 ? 15.025 -17.194 7.463 1.00 84.69 390 SER A N 1
ATOM 3112 C CA . SER A 1 390 ? 13.761 -16.455 7.616 1.00 84.69 390 SER A CA 1
ATOM 3113 C C . SER A 1 39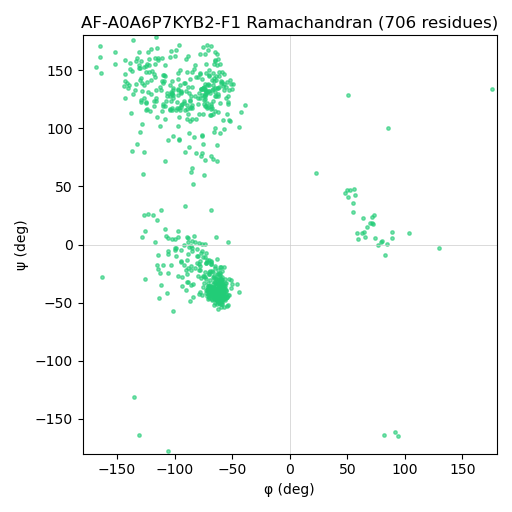0 ? 13.014 -16.872 8.887 1.00 84.69 390 SER A C 1
ATOM 3115 O O . SER A 1 390 ? 11.792 -16.780 8.941 1.00 84.69 390 SER A O 1
ATOM 3117 N N . ASP A 1 391 ? 13.736 -17.373 9.890 1.00 78.94 391 ASP A N 1
ATOM 3118 C CA . ASP A 1 391 ? 13.172 -18.106 11.037 1.00 78.94 391 ASP A CA 1
ATOM 3119 C C . ASP A 1 391 ? 12.263 -17.239 11.920 1.00 78.94 391 ASP A C 1
ATOM 3121 O O . ASP A 1 391 ? 11.415 -17.748 12.654 1.00 78.94 391 ASP A O 1
ATOM 3125 N N . HIS A 1 392 ? 12.412 -15.915 11.822 1.00 83.25 392 HIS A N 1
ATOM 3126 C CA . HIS A 1 392 ? 11.611 -14.955 12.571 1.00 83.25 392 HIS A CA 1
ATOM 3127 C C . HIS A 1 392 ? 10.383 -14.428 11.814 1.00 83.25 392 HIS A C 1
ATOM 3129 O O . HIS A 1 392 ? 9.564 -13.737 12.415 1.00 83.25 392 HIS A O 1
ATOM 3135 N N . GLU A 1 393 ? 10.188 -14.794 10.546 1.00 91.56 393 GLU A N 1
ATOM 3136 C CA . GLU A 1 393 ? 9.037 -14.388 9.725 1.00 91.56 393 GLU A CA 1
ATOM 3137 C C . GLU A 1 393 ? 7.830 -15.320 9.939 1.00 91.56 393 GLU A C 1
ATOM 3139 O O . GLU A 1 393 ? 7.359 -16.008 9.025 1.00 91.56 393 GLU A O 1
ATOM 3144 N N . ASN A 1 394 ? 7.342 -15.337 11.185 1.00 91.38 394 ASN A N 1
ATOM 3145 C CA . ASN A 1 394 ? 6.195 -16.126 11.632 1.00 91.38 394 ASN A CA 1
ATOM 3146 C C . ASN A 1 394 ? 4.984 -15.225 11.865 1.00 91.38 394 ASN A C 1
ATOM 3148 O O . ASN A 1 394 ? 5.077 -14.223 12.574 1.00 91.38 394 ASN A O 1
ATOM 3152 N N . TYR A 1 395 ? 3.851 -15.620 11.287 1.00 93.44 395 TYR A N 1
ATOM 3153 C CA . TYR A 1 395 ? 2.628 -14.830 11.280 1.00 93.44 395 TYR A CA 1
ATOM 3154 C C . TYR A 1 395 ? 1.457 -15.683 11.762 1.00 93.44 395 TYR A C 1
ATOM 3156 O O . TYR A 1 395 ? 1.184 -16.733 11.177 1.00 93.44 395 TYR A O 1
ATOM 3164 N N . ALA A 1 396 ? 0.780 -15.238 12.817 1.00 92.88 396 ALA A N 1
ATOM 3165 C CA . ALA A 1 396 ? -0.430 -15.858 13.332 1.00 92.88 396 ALA A CA 1
ATOM 3166 C C . ALA A 1 396 ? -1.654 -15.291 12.591 1.00 92.88 396 ALA A C 1
ATOM 3168 O O . ALA A 1 396 ? -1.833 -14.073 12.568 1.00 92.88 396 ALA A O 1
ATOM 3169 N N . PRO A 1 397 ? -2.493 -16.129 11.961 1.00 93.38 397 PRO A N 1
ATOM 3170 C CA . PRO A 1 397 ? -3.724 -15.653 11.347 1.00 93.38 397 PRO A CA 1
ATOM 3171 C C . PRO A 1 397 ? -4.750 -15.315 12.435 1.00 93.38 397 PRO A C 1
ATOM 3173 O O . PRO A 1 397 ? -5.077 -16.161 13.265 1.00 93.38 397 PRO A O 1
ATOM 3176 N N . ILE A 1 398 ? -5.277 -14.093 12.412 1.00 93.81 398 ILE A N 1
ATOM 3177 C CA . ILE A 1 398 ? -6.358 -13.642 13.292 1.00 93.81 398 ILE A CA 1
ATOM 3178 C C . ILE A 1 398 ? -7.613 -13.454 12.447 1.00 93.81 398 ILE A C 1
ATOM 3180 O O . ILE A 1 398 ? -7.608 -12.652 11.512 1.00 93.81 398 ILE A O 1
ATOM 3184 N N . SER A 1 399 ? -8.674 -14.206 12.752 1.00 94.19 399 SER A N 1
ATOM 3185 C CA . SER A 1 399 ? -9.975 -14.033 12.097 1.00 94.19 399 SER A CA 1
ATOM 3186 C C . SER A 1 399 ? -10.663 -12.770 12.610 1.00 94.19 399 SER A C 1
ATOM 3188 O O . SER A 1 399 ? -10.712 -12.537 13.815 1.00 94.19 399 SER A O 1
ATOM 3190 N N . LEU A 1 400 ? -11.205 -11.976 11.688 1.00 93.38 400 LEU A N 1
ATOM 3191 C CA . LEU A 1 400 ? -12.034 -10.795 11.965 1.00 93.38 400 LEU A CA 1
ATOM 3192 C C . LEU A 1 400 ? -13.514 -11.052 11.641 1.00 93.38 400 LEU A C 1
ATOM 3194 O O . LEU A 1 400 ? -14.331 -10.131 11.650 1.00 93.38 400 LEU A O 1
ATOM 3198 N N . VAL A 1 401 ? -13.838 -12.304 11.327 1.00 92.56 401 VAL A N 1
ATOM 3199 C CA . VAL A 1 401 ? -15.182 -12.783 11.024 1.00 92.56 401 VAL A CA 1
ATOM 3200 C C . VAL A 1 401 ? -15.547 -13.949 11.938 1.00 92.56 401 VAL A C 1
ATOM 3202 O O . VAL A 1 401 ? -14.666 -14.726 12.330 1.00 92.56 401 VAL A O 1
ATOM 3205 N N . SER A 1 402 ? -16.835 -14.066 12.245 1.00 89.69 402 SER A N 1
ATOM 3206 C CA . SER A 1 402 ? -17.445 -15.230 12.886 1.00 89.69 402 SER A CA 1
ATOM 3207 C C . SER A 1 402 ? -17.534 -16.422 11.928 1.00 89.69 402 SER A C 1
ATOM 3209 O O . SER A 1 402 ? -17.264 -16.308 10.730 1.00 89.69 402 SER A O 1
ATOM 3211 N N . ASP A 1 403 ? -17.921 -17.584 12.460 1.00 85.12 403 ASP A N 1
ATOM 3212 C CA . ASP A 1 403 ? -18.020 -18.844 11.708 1.00 85.12 403 ASP A CA 1
ATOM 3213 C C . ASP A 1 403 ? -19.033 -18.791 10.548 1.00 85.12 403 ASP A C 1
ATOM 3215 O O . ASP A 1 403 ? -18.881 -19.499 9.555 1.00 85.12 403 ASP A O 1
ATOM 3219 N N . ASP A 1 404 ? -20.041 -17.920 10.638 1.00 83.31 404 ASP A N 1
ATOM 3220 C CA . ASP A 1 404 ? -21.008 -17.631 9.569 1.00 83.31 404 ASP A CA 1
ATOM 3221 C C . ASP A 1 404 ? -20.454 -16.686 8.479 1.00 83.31 404 ASP A C 1
ATOM 3223 O O . ASP A 1 404 ? -21.148 -16.340 7.523 1.00 83.31 404 ASP A O 1
ATOM 3227 N N . GLY A 1 405 ? -19.194 -16.262 8.604 1.00 85.25 405 GLY A N 1
ATOM 3228 C CA . GLY A 1 405 ? -18.501 -15.386 7.666 1.00 85.25 405 GLY A CA 1
ATOM 3229 C C . GLY A 1 405 ? -18.834 -13.898 7.803 1.00 85.25 405 GLY A C 1
ATOM 3230 O O . GLY A 1 405 ? -18.304 -13.104 7.011 1.00 85.25 405 GLY A O 1
ATOM 3231 N N . ARG A 1 406 ? -19.670 -13.511 8.779 1.00 86.62 406 ARG A N 1
ATOM 3232 C CA . ARG A 1 406 ? -19.994 -12.109 9.088 1.00 86.62 406 ARG A CA 1
ATOM 3233 C C . ARG A 1 406 ? -18.863 -11.457 9.876 1.00 86.62 406 ARG A C 1
ATOM 3235 O O . ARG A 1 406 ? -18.155 -12.112 10.633 1.00 86.62 406 ARG A O 1
ATOM 3242 N N . ARG A 1 407 ? -18.645 -10.156 9.673 1.00 88.56 407 ARG A N 1
ATOM 3243 C CA . ARG A 1 407 ? -17.621 -9.404 10.413 1.00 88.56 407 ARG A CA 1
ATOM 3244 C C . ARG A 1 407 ? -18.054 -9.232 11.866 1.00 88.56 407 ARG A C 1
ATOM 3246 O O . ARG A 1 407 ? -19.212 -8.908 12.115 1.00 88.56 407 ARG A O 1
ATOM 3253 N N . PHE A 1 408 ? -17.119 -9.404 12.799 1.00 91.62 408 PHE A N 1
ATOM 3254 C CA . PHE A 1 408 ? -17.400 -9.172 14.213 1.00 91.62 408 PHE A CA 1
ATOM 3255 C C . PHE A 1 408 ? -17.809 -7.715 14.475 1.00 91.62 408 PHE A C 1
ATOM 3257 O O . PHE A 1 408 ? -17.158 -6.786 13.989 1.00 91.62 408 PHE A O 1
ATOM 3264 N N . CYS A 1 409 ? -18.849 -7.537 15.286 1.00 89.31 409 CYS A N 1
ATOM 3265 C CA . CYS A 1 409 ? -19.318 -6.253 15.805 1.00 89.31 409 CYS A CA 1
ATOM 3266 C C . CYS A 1 409 ? -18.963 -6.094 17.289 1.00 89.31 409 CYS A C 1
ATOM 3268 O O . CYS A 1 409 ? -18.492 -5.032 17.694 1.00 89.31 409 CYS A O 1
ATOM 3270 N N . GLU A 1 410 ? -19.126 -7.146 18.095 1.00 91.38 410 GLU A N 1
ATOM 3271 C CA . GLU A 1 410 ? -18.728 -7.152 19.504 1.00 91.38 410 GLU A CA 1
ATOM 3272 C C . GLU A 1 410 ? -18.043 -8.490 19.847 1.00 91.38 410 GLU A C 1
ATOM 3274 O O . GLU A 1 410 ? -18.668 -9.413 20.376 1.00 91.38 410 GLU A O 1
ATOM 3279 N N . PRO A 1 411 ? -16.748 -8.654 19.512 1.00 94.81 411 PRO A N 1
ATOM 3280 C CA . PRO A 1 411 ? -16.057 -9.923 19.698 1.00 94.81 411 PRO A CA 1
ATOM 3281 C C . PRO A 1 411 ? -15.760 -10.200 21.181 1.00 94.81 411 PRO A C 1
ATOM 3283 O O . PRO A 1 411 ? -15.140 -9.402 21.889 1.00 94.81 411 PRO A O 1
ATOM 3286 N N . VAL A 1 412 ? -16.131 -11.392 21.644 1.00 95.31 412 VAL A N 1
ATOM 3287 C CA . VAL A 1 412 ? -15.930 -11.857 23.023 1.00 95.31 412 VAL A CA 1
ATOM 3288 C C . VAL A 1 412 ? -15.216 -13.204 23.071 1.00 95.31 412 VAL A C 1
ATOM 3290 O O . VAL A 1 412 ? -15.310 -14.024 22.162 1.00 95.31 412 VAL A O 1
ATOM 3293 N N . ARG A 1 413 ? -14.498 -13.459 24.162 1.00 95.50 413 ARG A N 1
ATOM 3294 C CA . ARG A 1 413 ? -13.880 -14.748 24.475 1.00 95.50 413 ARG A CA 1
ATOM 3295 C C . ARG A 1 413 ? -14.735 -15.486 25.493 1.00 95.50 413 ARG A C 1
ATOM 3297 O O . ARG A 1 413 ? -15.132 -14.921 26.514 1.00 95.50 413 ARG A O 1
ATOM 3304 N N . VAL A 1 414 ? -14.984 -16.761 25.207 1.00 94.62 414 VAL A N 1
ATOM 3305 C CA . VAL A 1 414 ? -15.698 -17.681 26.096 1.00 94.62 414 VAL A CA 1
ATOM 3306 C C . VAL A 1 414 ? -14.667 -18.458 26.926 1.00 94.62 414 VAL A C 1
ATOM 3308 O O . VAL A 1 414 ? -13.716 -18.993 26.349 1.00 94.62 414 VAL A O 1
ATOM 3311 N N . PRO A 1 415 ? -14.822 -18.555 28.260 1.00 93.00 415 PRO A N 1
ATOM 3312 C CA . PRO A 1 415 ? -13.885 -19.284 29.111 1.00 93.00 415 PRO A CA 1
ATOM 3313 C C . PRO A 1 415 ? -13.660 -20.730 28.649 1.00 93.00 415 PRO A C 1
ATOM 3315 O O . PRO A 1 415 ? -14.614 -21.488 28.459 1.00 93.00 415 PRO A O 1
ATOM 3318 N N . GLY A 1 416 ? -12.392 -21.108 28.474 1.00 89.69 416 GLY A N 1
ATOM 3319 C CA . GLY A 1 416 ? -11.990 -22.461 28.073 1.00 89.69 416 GLY A CA 1
ATOM 3320 C C . GLY A 1 416 ? -12.058 -22.754 26.574 1.00 89.69 416 GLY A C 1
ATOM 3321 O O . GLY A 1 416 ? -11.531 -23.775 26.135 1.00 89.69 416 GLY A O 1
ATOM 3322 N N . VAL A 1 417 ? -12.642 -21.854 25.777 1.00 92.19 417 VAL A N 1
ATOM 3323 C CA . VAL A 1 417 ? -12.817 -22.048 24.335 1.00 92.19 417 VAL A CA 1
ATOM 3324 C C . VAL A 1 417 ? -11.795 -21.200 23.571 1.00 92.19 417 VAL A C 1
ATOM 3326 O O . VAL A 1 417 ? -11.684 -19.998 23.824 1.00 92.19 417 VAL A O 1
ATOM 3329 N N . PRO A 1 418 ? -11.017 -21.787 22.644 1.00 89.50 418 PRO A N 1
ATOM 3330 C CA . PRO A 1 418 ? -10.078 -21.021 21.838 1.00 89.50 418 PRO A CA 1
ATOM 3331 C C . PRO A 1 418 ? -10.815 -20.121 20.837 1.00 89.50 418 PRO A C 1
ATOM 3333 O O . PRO A 1 418 ? -11.832 -20.510 20.271 1.00 89.50 418 PRO A O 1
ATOM 3336 N N . GLY A 1 419 ? -10.250 -18.944 20.566 1.00 89.25 419 GLY A N 1
ATOM 3337 C CA . GLY A 1 419 ? -10.793 -17.992 19.592 1.00 89.25 419 GLY A CA 1
ATOM 3338 C C . GLY A 1 419 ? -11.707 -16.932 20.206 1.00 89.25 419 GLY A C 1
ATOM 3339 O O . GLY A 1 419 ? -11.666 -16.683 21.413 1.00 89.25 419 GLY A O 1
ATOM 3340 N N . ALA A 1 420 ? -12.467 -16.262 19.346 1.00 93.81 420 ALA A N 1
ATOM 3341 C CA . ALA A 1 420 ? -13.458 -15.264 19.721 1.00 93.81 420 ALA A CA 1
ATOM 3342 C C . ALA A 1 420 ? -14.780 -15.545 19.010 1.00 93.81 420 ALA A C 1
ATOM 3344 O O . ALA A 1 420 ? -14.802 -16.154 17.943 1.00 93.81 420 ALA A O 1
ATOM 3345 N N . PHE A 1 421 ? -15.860 -15.086 19.624 1.00 94.25 421 PHE A N 1
ATOM 3346 C CA . PHE A 1 421 ? -17.231 -15.272 19.185 1.00 94.25 421 PHE A CA 1
ATOM 3347 C C . PHE A 1 421 ? -17.912 -13.920 19.060 1.00 94.25 421 PHE A C 1
ATOM 3349 O O . PHE A 1 421 ? -17.560 -12.978 19.770 1.00 94.25 421 PHE A O 1
ATOM 3356 N N . GLU A 1 422 ? -18.923 -13.843 18.202 1.00 92.62 422 GLU A N 1
ATOM 3357 C CA . GLU A 1 422 ? -19.821 -12.699 18.203 1.00 92.62 422 GLU A CA 1
ATOM 3358 C C . GLU A 1 422 ? -20.671 -12.759 19.473 1.00 92.62 422 GLU A C 1
ATOM 3360 O O . GLU A 1 422 ? -21.213 -13.811 19.834 1.00 92.62 422 GLU A O 1
ATOM 3365 N N . ARG A 1 423 ? -20.782 -11.642 20.184 1.00 91.62 423 ARG A N 1
ATOM 3366 C CA . ARG A 1 423 ? -21.454 -11.626 21.479 1.00 91.62 423 ARG A CA 1
ATOM 3367 C C . ARG A 1 423 ? -22.930 -11.981 21.376 1.00 91.62 423 ARG A C 1
ATOM 3369 O O . ARG A 1 423 ? -23.427 -12.716 22.229 1.00 91.62 423 ARG A O 1
ATOM 3376 N N . SER A 1 424 ? -23.615 -11.498 20.341 1.00 88.12 424 SER A N 1
ATOM 3377 C CA . SER A 1 424 ? -25.035 -11.793 20.110 1.00 88.12 424 SER A CA 1
ATOM 3378 C C . SER A 1 424 ? -25.284 -13.294 19.932 1.00 88.12 424 SER A C 1
ATOM 3380 O O . SER A 1 424 ? -26.244 -13.828 20.487 1.00 88.12 424 SER A O 1
ATOM 3382 N N . TYR A 1 425 ? -24.368 -14.000 19.262 1.00 90.69 425 TYR A N 1
ATOM 3383 C CA . TYR A 1 425 ? -24.412 -15.454 19.124 1.00 90.69 425 TYR A CA 1
ATOM 3384 C C . TYR A 1 425 ? -24.300 -16.159 20.483 1.00 90.69 425 TYR A C 1
ATOM 3386 O O . TYR A 1 425 ? -25.094 -17.047 20.792 1.00 90.69 425 TYR A O 1
ATOM 3394 N N . VAL A 1 426 ? -23.352 -15.744 21.328 1.00 92.06 426 VAL A N 1
ATOM 3395 C CA . VAL A 1 426 ? -23.174 -16.344 22.661 1.00 92.06 426 VAL A CA 1
ATOM 3396 C C . VAL A 1 426 ? -24.378 -16.066 23.563 1.00 92.06 426 VAL A C 1
ATOM 3398 O O . VAL A 1 426 ? -24.835 -16.962 24.270 1.00 92.06 426 VAL A O 1
ATOM 3401 N N . LEU A 1 427 ? -24.927 -14.850 23.513 1.00 90.75 427 LEU A N 1
ATOM 3402 C CA . LEU A 1 427 ? -26.131 -14.483 24.259 1.00 90.75 427 LEU A CA 1
ATOM 3403 C C . LEU A 1 427 ? -27.351 -15.309 23.843 1.00 90.75 427 LEU A C 1
ATOM 3405 O O . LEU A 1 427 ? -28.113 -15.728 24.713 1.00 90.75 427 LEU A O 1
ATOM 3409 N N . LEU A 1 428 ? -27.515 -15.583 22.545 1.00 89.75 428 LEU A N 1
ATOM 3410 C CA . LEU A 1 428 ? -28.582 -16.452 22.050 1.00 89.75 428 LEU A CA 1
ATOM 3411 C C . LEU A 1 428 ? -28.447 -17.868 22.627 1.00 89.75 428 LEU A C 1
ATOM 3413 O O . LEU A 1 428 ? -29.405 -18.394 23.179 1.00 89.75 428 LEU A O 1
ATOM 3417 N N . LYS A 1 429 ? -27.236 -18.441 22.626 1.00 90.81 429 LYS A N 1
ATOM 3418 C CA . LYS A 1 429 ? -26.982 -19.763 23.229 1.00 90.81 429 LYS A CA 1
ATOM 3419 C C . LYS A 1 429 ? -27.290 -19.797 24.727 1.00 90.81 429 LYS A C 1
ATOM 3421 O O . LYS A 1 429 ? -27.877 -20.765 25.201 1.00 90.81 429 LYS A O 1
ATOM 3426 N N . ILE A 1 430 ? -26.942 -18.736 25.463 1.00 91.56 430 ILE A N 1
ATOM 3427 C CA . ILE A 1 430 ? -27.289 -18.603 26.887 1.00 91.56 430 ILE A CA 1
ATOM 3428 C C . ILE A 1 430 ? -28.813 -18.553 27.066 1.00 91.56 430 ILE A C 1
ATOM 3430 O O . ILE A 1 430 ? -29.342 -19.237 27.942 1.00 91.56 430 ILE A O 1
ATOM 3434 N N . LYS A 1 431 ? -29.519 -17.774 26.235 1.00 90.31 431 LYS A N 1
ATOM 3435 C CA . LYS A 1 431 ? -30.983 -17.637 26.271 1.00 90.31 431 LYS A CA 1
ATOM 3436 C C . LYS A 1 431 ? -31.694 -18.961 25.974 1.00 90.31 431 LYS A C 1
ATOM 3438 O O . LYS A 1 431 ? -32.657 -19.290 26.659 1.00 90.31 431 LYS A O 1
ATOM 3443 N N . ASP A 1 432 ? -31.185 -19.721 25.010 1.00 91.25 432 ASP A N 1
ATOM 3444 C CA . ASP A 1 432 ? -31.754 -21.003 24.582 1.00 91.25 432 ASP A CA 1
ATOM 3445 C C . ASP A 1 432 ? -31.358 -22.170 25.510 1.00 91.25 432 ASP A C 1
ATOM 3447 O O . ASP A 1 432 ? -31.823 -23.298 25.347 1.00 91.25 432 ASP A O 1
ATOM 3451 N N . GLY A 1 433 ? -30.504 -21.917 26.511 1.00 87.25 433 GLY A N 1
ATOM 3452 C CA . GLY A 1 433 ? -29.999 -22.943 27.428 1.00 87.25 433 GLY A CA 1
ATOM 3453 C C . GLY A 1 433 ? -29.038 -23.937 26.767 1.00 87.25 433 GLY A C 1
ATOM 3454 O O . GLY A 1 433 ? -28.804 -25.027 27.298 1.00 87.25 433 GLY A O 1
ATOM 3455 N N . GLU A 1 434 ? -28.475 -23.583 25.613 1.00 89.12 434 GLU A N 1
ATOM 3456 C CA . GLU A 1 434 ? -27.543 -24.417 24.867 1.00 89.12 434 GLU A CA 1
ATOM 3457 C C . GLU A 1 434 ? -26.116 -24.321 25.424 1.00 89.12 434 GLU A C 1
ATOM 3459 O O . GLU A 1 434 ? -25.641 -23.265 25.846 1.00 89.12 434 GLU A O 1
ATOM 3464 N N . LYS A 1 435 ? -25.381 -25.439 25.393 1.00 85.94 435 LYS A N 1
ATOM 3465 C CA . LYS A 1 435 ? -23.979 -25.477 25.833 1.00 85.94 435 LYS A CA 1
ATOM 3466 C C . LYS A 1 435 ? -23.030 -25.188 24.678 1.00 85.94 435 LYS A C 1
ATOM 3468 O O . LYS A 1 435 ? -23.099 -25.836 23.637 1.00 85.94 435 LYS A O 1
ATOM 3473 N N . ILE A 1 436 ? -22.070 -24.295 24.912 1.00 87.62 436 ILE A N 1
ATOM 3474 C CA . ILE A 1 436 ? -20.936 -24.098 24.006 1.00 87.62 436 ILE A CA 1
ATOM 3475 C C . ILE A 1 436 ? -19.905 -25.213 24.257 1.00 87.62 436 ILE A C 1
ATOM 3477 O O . ILE A 1 436 ? -19.482 -25.397 25.405 1.00 87.62 436 ILE A O 1
ATOM 3481 N N . PRO A 1 437 ? -19.483 -25.968 23.223 1.00 86.19 437 PRO A N 1
ATOM 3482 C CA . PRO A 1 437 ? -18.481 -27.019 23.371 1.00 86.19 437 PRO A CA 1
ATOM 3483 C C . PRO A 1 437 ? -17.184 -26.506 24.006 1.00 86.19 437 PRO A C 1
ATOM 3485 O O . PRO A 1 437 ? -16.708 -25.426 23.668 1.00 86.19 437 PRO A O 1
ATOM 3488 N N . ASN A 1 438 ? -16.587 -27.306 24.895 1.00 88.00 438 ASN A N 1
ATOM 3489 C CA . ASN A 1 438 ? -15.324 -27.011 25.592 1.00 88.00 438 ASN A CA 1
ATOM 3490 C C . ASN A 1 438 ? -15.342 -25.784 26.523 1.00 88.00 438 ASN A C 1
ATOM 3492 O O . ASN A 1 438 ? -14.290 -25.390 27.025 1.00 88.00 438 ASN A O 1
ATOM 3496 N N . CYS A 1 439 ? -16.510 -25.194 26.798 1.00 90.75 439 CYS A N 1
ATOM 3497 C CA . CYS A 1 439 ? -16.616 -24.152 27.811 1.00 90.75 439 CYS A CA 1
ATOM 3498 C C . CYS A 1 439 ? -16.281 -24.725 29.196 1.00 90.75 439 CYS A C 1
ATOM 3500 O O . CYS A 1 439 ? -16.834 -25.746 29.610 1.00 90.75 439 CYS A O 1
ATOM 3502 N N . THR A 1 440 ? -15.363 -24.074 29.913 1.00 87.69 440 THR A N 1
ATOM 3503 C CA . THR A 1 440 ? -14.924 -24.522 31.246 1.00 87.69 440 THR A CA 1
ATOM 3504 C C . THR A 1 440 ? -15.913 -24.174 32.354 1.00 87.69 440 THR A C 1
ATOM 3506 O O . THR A 1 440 ? -15.803 -24.703 33.458 1.00 87.69 440 THR A O 1
ATOM 3509 N N . GLU A 1 441 ? -16.870 -23.286 32.091 1.00 87.69 441 GLU A N 1
ATOM 3510 C CA . GLU A 1 441 ? -17.899 -22.930 33.062 1.00 87.69 441 GLU A CA 1
ATOM 3511 C C . GLU A 1 441 ? -19.109 -23.860 32.978 1.00 87.69 441 GLU A C 1
ATOM 3513 O O . GLU A 1 441 ? -19.629 -24.151 31.904 1.00 87.69 441 GLU A O 1
ATOM 3518 N N . GLN A 1 442 ? -19.600 -24.293 34.143 1.00 80.25 442 GLN A N 1
ATOM 3519 C CA . GLN A 1 442 ? -20.804 -25.124 34.223 1.00 80.25 442 GLN A CA 1
ATOM 3520 C C . GLN A 1 442 ? -22.076 -24.356 33.847 1.00 80.25 442 GLN A C 1
ATOM 3522 O O . GLN A 1 442 ? -22.985 -24.936 33.255 1.00 80.25 442 GLN A O 1
ATOM 3527 N N . VAL A 1 443 ? -22.138 -23.069 34.205 1.00 85.94 443 VAL A N 1
ATOM 3528 C CA . VAL A 1 443 ? -23.242 -22.158 33.888 1.00 85.94 443 VAL A CA 1
ATOM 3529 C C . VAL A 1 443 ? -22.638 -20.893 33.300 1.00 85.94 443 VAL A C 1
ATOM 3531 O O . VAL A 1 443 ? -22.197 -20.017 34.042 1.00 85.94 443 VAL A O 1
ATOM 3534 N N . LEU A 1 444 ? -22.618 -20.819 31.972 1.00 89.25 444 LEU A N 1
ATOM 3535 C CA . LEU A 1 444 ? -22.130 -19.648 31.258 1.00 89.25 444 LEU A CA 1
ATOM 3536 C C . LEU A 1 444 ? -23.091 -18.477 31.487 1.00 89.25 444 LEU A C 1
ATOM 3538 O O . LEU A 1 444 ? -24.277 -18.565 31.164 1.00 89.25 444 LEU A O 1
ATOM 3542 N N . ARG A 1 445 ? -22.583 -17.383 32.054 1.00 89.38 445 ARG A N 1
ATOM 3543 C CA . ARG A 1 445 ? -23.332 -16.137 32.243 1.00 89.38 445 ARG A CA 1
ATOM 3544 C C . ARG A 1 445 ? -22.775 -15.059 31.331 1.00 89.38 445 ARG A C 1
ATOM 3546 O O . ARG A 1 445 ? -21.625 -15.106 30.911 1.00 89.38 445 ARG A O 1
ATOM 3553 N N . GLU A 1 446 ? -23.574 -14.033 31.087 1.00 88.31 446 GLU A N 1
ATOM 3554 C CA . GLU A 1 446 ? -23.135 -12.852 30.344 1.00 88.31 446 GLU A CA 1
ATOM 3555 C C . GLU A 1 446 ? -21.900 -12.185 30.976 1.00 88.31 446 GLU A C 1
ATOM 3557 O O . GLU A 1 446 ? -20.973 -11.793 30.274 1.00 88.31 446 GLU A O 1
ATOM 3562 N N . THR A 1 447 ? -21.833 -12.150 32.310 1.00 90.06 447 THR A N 1
ATOM 3563 C CA . THR A 1 447 ? -20.687 -11.623 33.071 1.00 90.06 447 THR A CA 1
ATOM 3564 C C . THR A 1 447 ? -19.417 -12.467 32.955 1.00 90.06 447 THR A C 1
ATOM 3566 O O . THR A 1 447 ? -18.351 -12.009 33.354 1.00 90.06 447 THR A O 1
ATOM 3569 N N . SER A 1 448 ? -19.522 -13.701 32.461 1.00 90.62 448 SER A N 1
ATOM 3570 C CA . SER A 1 448 ? -18.383 -14.602 32.258 1.00 90.62 448 SER A CA 1
ATOM 3571 C C . SER A 1 448 ? -17.592 -14.274 30.989 1.00 90.62 448 SER A C 1
ATOM 3573 O O . SER A 1 448 ? -16.467 -14.743 30.812 1.00 90.62 448 SER A O 1
ATOM 3575 N N . LEU A 1 449 ? -18.184 -13.496 30.079 1.00 93.06 449 LEU A N 1
ATOM 3576 C CA . LEU A 1 449 ? -17.595 -13.163 28.789 1.00 93.06 449 LEU A CA 1
ATOM 3577 C C . LEU A 1 449 ? -16.502 -12.110 28.954 1.00 93.06 449 LEU A C 1
ATOM 3579 O O . LEU A 1 449 ? -16.685 -11.088 29.616 1.00 93.06 449 LEU A O 1
ATOM 3583 N N . GLN A 1 450 ? -15.361 -12.344 28.313 1.00 94.00 450 GLN A N 1
ATOM 3584 C CA . GLN A 1 450 ? -14.256 -11.390 28.288 1.00 94.00 450 GLN A CA 1
ATOM 3585 C C . GLN A 1 450 ? -14.213 -10.690 26.935 1.00 94.00 450 GLN A C 1
ATOM 3587 O O . GLN A 1 450 ? -14.335 -11.339 25.900 1.00 94.00 450 GLN A O 1
ATOM 3592 N N . LYS A 1 451 ? -13.998 -9.374 26.918 1.00 92.94 451 LYS A N 1
ATOM 3593 C CA . LYS A 1 451 ? -13.823 -8.637 25.659 1.00 92.94 451 LYS A CA 1
ATOM 3594 C C . LYS A 1 451 ? -12.578 -9.119 24.920 1.00 92.94 451 LYS A C 1
ATOM 3596 O O . LYS A 1 451 ? -11.508 -9.238 25.521 1.00 92.94 451 LYS A O 1
ATOM 3601 N N . ALA A 1 452 ? -12.691 -9.349 23.616 1.00 95.19 452 ALA A N 1
ATOM 3602 C CA . ALA A 1 452 ? -11.546 -9.671 22.771 1.00 95.19 452 ALA A CA 1
ATOM 3603 C C . ALA A 1 452 ? -10.853 -8.379 22.299 1.00 95.19 452 ALA A C 1
ATOM 3605 O O . ALA A 1 452 ? -10.864 -8.057 21.113 1.00 95.19 452 ALA A O 1
ATOM 3606 N N . ALA A 1 453 ? -10.261 -7.623 23.233 1.00 93.50 453 ALA A N 1
ATOM 3607 C CA . ALA A 1 453 ? -9.688 -6.294 22.971 1.00 93.50 453 ALA A CA 1
ATOM 3608 C C . ALA A 1 453 ? -8.621 -6.284 21.856 1.00 93.50 453 ALA A C 1
ATOM 3610 O O . ALA A 1 453 ? -8.474 -5.298 21.136 1.00 93.50 453 ALA A O 1
ATOM 3611 N N . ASP A 1 454 ? -7.893 -7.389 21.678 1.00 91.75 454 ASP A N 1
ATOM 3612 C CA . ASP A 1 454 ? -6.930 -7.567 20.590 1.00 91.75 454 ASP A CA 1
ATOM 3613 C C . ASP A 1 454 ? -7.600 -7.614 19.206 1.00 91.75 454 ASP A C 1
ATOM 3615 O O . ASP A 1 454 ? -7.075 -7.049 18.246 1.00 91.75 454 ASP A O 1
ATOM 3619 N N . ILE A 1 455 ? -8.787 -8.220 19.114 1.00 94.69 455 ILE A N 1
ATOM 3620 C CA . ILE A 1 455 ? -9.597 -8.270 17.891 1.00 94.69 455 ILE A CA 1
ATOM 3621 C C . ILE A 1 455 ? -10.342 -6.951 17.690 1.00 94.69 455 ILE A C 1
ATOM 3623 O O . ILE A 1 455 ? -10.333 -6.433 16.579 1.00 94.69 455 ILE A O 1
ATOM 3627 N N . GLU A 1 456 ? -10.917 -6.360 18.744 1.00 94.25 456 GLU A N 1
ATOM 3628 C CA . GLU A 1 456 ? -11.539 -5.027 18.665 1.00 94.25 456 GLU A CA 1
ATOM 3629 C C . GLU A 1 456 ? -10.554 -3.997 18.103 1.00 94.25 456 GLU A C 1
ATOM 3631 O O . GLU A 1 456 ? -10.882 -3.253 17.182 1.00 94.25 456 GLU A O 1
ATOM 3636 N N . LYS A 1 457 ? -9.304 -4.013 18.583 1.00 93.62 457 LYS A N 1
ATOM 3637 C CA . LYS A 1 457 ? -8.240 -3.146 18.071 1.00 93.62 457 LYS A CA 1
ATOM 3638 C C . LYS A 1 457 ? -7.998 -3.324 16.571 1.00 93.62 457 LYS A C 1
ATOM 3640 O O . LYS A 1 457 ? -7.834 -2.329 15.873 1.00 93.62 457 LYS A O 1
ATOM 3645 N N . LEU A 1 458 ? -7.983 -4.563 16.075 1.00 93.19 458 LEU A N 1
ATOM 3646 C CA . LEU A 1 458 ? -7.848 -4.861 14.645 1.00 93.19 458 LEU A CA 1
ATOM 3647 C C . LEU A 1 458 ? -9.064 -4.383 13.844 1.00 93.19 458 LEU A C 1
ATOM 3649 O O . LEU A 1 458 ? -8.895 -3.812 12.769 1.00 93.19 458 LEU A O 1
ATOM 3653 N N . LEU A 1 459 ? -10.277 -4.582 14.366 1.00 91.94 459 LEU A N 1
ATOM 3654 C CA . LEU A 1 459 ? -11.520 -4.149 13.723 1.00 91.94 459 LEU A CA 1
ATOM 3655 C C . LEU A 1 459 ? -11.589 -2.624 13.571 1.00 91.94 459 LEU A C 1
ATOM 3657 O O . LEU A 1 459 ? -12.016 -2.152 12.524 1.00 91.94 459 LEU A O 1
ATOM 3661 N N . LEU A 1 460 ? -11.115 -1.880 14.577 1.00 92.06 460 LEU A N 1
ATOM 3662 C CA . LEU A 1 460 ? -11.016 -0.411 14.584 1.00 92.06 460 LEU A CA 1
ATOM 3663 C C . LEU A 1 460 ? -9.889 0.137 13.690 1.00 92.06 460 LEU A C 1
ATOM 3665 O O . LEU A 1 460 ? -9.766 1.347 13.511 1.00 92.06 460 LEU A O 1
ATOM 3669 N N . SER A 1 461 ? -9.014 -0.736 13.194 1.00 89.25 461 SER A N 1
ATOM 3670 C CA . SER A 1 461 ? -7.813 -0.374 12.440 1.00 89.25 461 SER A CA 1
ATOM 3671 C C . SER A 1 461 ? -7.856 -0.797 10.978 1.00 89.25 461 SER A C 1
ATOM 3673 O O . SER A 1 461 ? -7.132 -0.226 10.171 1.00 89.25 461 SER A O 1
ATOM 3675 N N . LEU A 1 462 ? -8.635 -1.821 10.637 1.00 88.12 462 LEU A N 1
ATOM 3676 C CA . LEU A 1 462 ? -8.624 -2.454 9.322 1.00 88.12 462 LEU A CA 1
ATOM 3677 C C . LEU A 1 462 ? -10.010 -2.360 8.678 1.00 88.12 462 LEU A C 1
ATOM 3679 O O . LEU A 1 462 ? -11.007 -2.581 9.368 1.00 88.12 462 LEU A O 1
ATOM 3683 N N . PRO A 1 463 ? -10.103 -2.124 7.359 1.00 84.50 463 PRO A N 1
ATOM 3684 C CA . PRO A 1 463 ? -11.388 -2.026 6.679 1.00 84.50 463 PRO A CA 1
ATOM 3685 C C . PRO A 1 463 ? -12.177 -3.352 6.702 1.00 84.50 463 PRO A C 1
ATOM 3687 O O . PRO A 1 463 ? -11.578 -4.434 6.812 1.00 84.50 463 PRO A O 1
ATOM 3690 N N . PRO A 1 464 ? -13.516 -3.297 6.529 1.00 83.62 464 PRO A N 1
ATOM 3691 C CA . PRO A 1 464 ? -14.395 -4.469 6.479 1.00 83.62 464 PRO A CA 1
ATOM 3692 C C . PRO A 1 464 ? -13.987 -5.547 5.472 1.00 83.62 464 PRO A C 1
ATOM 3694 O O . PRO A 1 464 ? -14.188 -6.738 5.714 1.00 83.62 464 PRO A O 1
ATOM 3697 N N . THR A 1 465 ? -13.343 -5.143 4.374 1.00 81.06 465 THR A N 1
ATOM 3698 C CA . THR A 1 465 ? -12.855 -6.035 3.315 1.00 81.06 465 THR A CA 1
ATOM 3699 C C . THR A 1 465 ? -11.795 -7.031 3.791 1.00 81.06 465 THR A C 1
ATOM 3701 O O . THR A 1 465 ? -11.594 -8.065 3.150 1.00 81.06 465 THR A O 1
ATOM 3704 N N . ILE A 1 466 ? -11.096 -6.743 4.895 1.00 86.50 466 ILE A N 1
ATOM 3705 C CA . ILE A 1 466 ? -10.092 -7.636 5.478 1.00 86.50 466 ILE A CA 1
ATOM 3706 C C . ILE A 1 466 ? -10.781 -8.565 6.477 1.00 86.50 466 ILE A C 1
ATOM 3708 O O . ILE A 1 466 ? -11.166 -8.147 7.567 1.00 86.50 466 ILE A O 1
ATOM 3712 N N . LYS A 1 467 ? -10.911 -9.844 6.110 1.00 89.56 467 LYS A N 1
ATOM 3713 C CA . LYS A 1 467 ? -11.540 -10.885 6.947 1.00 89.56 467 LYS A CA 1
ATOM 3714 C C . LYS A 1 467 ? -10.564 -11.614 7.868 1.00 89.56 467 LYS A C 1
ATOM 3716 O O . LYS A 1 467 ? -10.966 -12.223 8.854 1.00 89.56 467 LYS A O 1
ATOM 3721 N N . THR A 1 468 ? -9.277 -11.587 7.544 1.00 92.25 468 THR A N 1
ATOM 3722 C CA . THR A 1 468 ? -8.225 -12.234 8.330 1.00 92.25 468 THR A CA 1
ATOM 3723 C C . THR A 1 468 ? -6.978 -11.373 8.273 1.00 92.25 468 THR A C 1
ATOM 3725 O O . THR A 1 468 ? -6.612 -10.906 7.197 1.00 92.25 468 THR A O 1
ATOM 3728 N N . TYR A 1 469 ? -6.314 -11.188 9.409 1.00 93.12 469 TYR A N 1
ATOM 3729 C CA . TYR A 1 469 ? -5.075 -10.426 9.498 1.00 93.12 469 TYR A CA 1
ATOM 3730 C C . TYR A 1 469 ? -3.903 -11.324 9.930 1.00 93.12 469 TYR A C 1
ATOM 3732 O O . TYR A 1 469 ? -4.006 -12.008 10.950 1.00 93.12 469 TYR A O 1
ATOM 3740 N N . PRO A 1 470 ? -2.786 -11.369 9.182 1.00 94.44 470 PRO A N 1
ATOM 3741 C CA . PRO A 1 470 ? -1.605 -12.134 9.566 1.00 94.44 470 PRO A CA 1
ATOM 3742 C C . PRO A 1 470 ? -0.737 -11.322 10.539 1.00 94.44 470 PRO A C 1
ATOM 3744 O O . PRO A 1 470 ? 0.127 -10.563 10.110 1.00 94.44 470 PRO A O 1
ATOM 3747 N N . LEU A 1 471 ? -0.937 -11.492 11.845 1.00 93.00 471 LEU A N 1
ATOM 3748 C CA . LEU A 1 471 ? -0.172 -10.801 12.886 1.00 93.00 471 LEU A CA 1
ATOM 3749 C C . LEU A 1 471 ? 1.249 -11.360 13.001 1.00 93.00 471 LEU A C 1
ATOM 3751 O O . LEU A 1 471 ? 1.427 -12.561 13.192 1.00 93.00 471 LEU A O 1
ATOM 3755 N N . TRP A 1 472 ? 2.268 -10.507 12.959 1.00 93.88 472 TRP A N 1
ATOM 3756 C CA . TRP A 1 472 ? 3.649 -10.937 13.170 1.00 93.88 472 TRP A CA 1
ATOM 3757 C C . TRP A 1 472 ? 3.985 -11.110 14.665 1.00 93.88 472 TRP A C 1
ATOM 3759 O O . TRP A 1 472 ? 3.911 -10.172 15.456 1.00 93.88 472 TRP A O 1
ATOM 3769 N N . ILE A 1 473 ? 4.394 -12.322 15.060 1.00 90.12 473 ILE A N 1
ATOM 3770 C CA . ILE A 1 473 ? 4.478 -12.735 16.481 1.00 90.12 473 ILE A CA 1
ATOM 3771 C C . ILE A 1 473 ? 5.894 -12.733 17.083 1.00 90.12 473 ILE A C 1
ATOM 3773 O O . ILE A 1 473 ? 6.083 -13.163 18.216 1.00 90.12 473 ILE A O 1
ATOM 3777 N N . ASN A 1 474 ? 6.908 -12.282 16.342 1.00 84.62 474 ASN A N 1
ATOM 3778 C CA . ASN A 1 474 ? 8.316 -12.348 16.764 1.00 84.62 474 ASN A CA 1
ATOM 3779 C C . ASN A 1 474 ? 8.969 -10.970 16.972 1.00 84.62 474 ASN A C 1
ATOM 3781 O O . ASN A 1 474 ? 10.198 -10.875 16.946 1.00 84.62 474 ASN A O 1
ATOM 3785 N N . HIS A 1 475 ? 8.180 -9.917 17.190 1.00 76.31 475 HIS A N 1
ATOM 3786 C CA . HIS A 1 475 ? 8.690 -8.546 17.293 1.00 76.31 475 HIS A CA 1
ATOM 3787 C C . HIS A 1 475 ? 9.744 -8.350 18.386 1.00 76.31 475 HIS A C 1
ATOM 3789 O O . HIS A 1 475 ? 10.733 -7.660 18.149 1.00 76.31 475 HIS A O 1
ATOM 3795 N N . ASP A 1 476 ? 9.622 -9.050 19.513 1.00 77.06 476 ASP A N 1
ATOM 3796 C CA . ASP A 1 476 ? 10.584 -8.967 20.620 1.00 77.06 476 ASP A CA 1
ATOM 3797 C C . ASP A 1 476 ? 11.933 -9.644 20.337 1.00 77.06 476 ASP A C 1
ATOM 3799 O O . ASP A 1 476 ? 12.912 -9.430 21.049 1.00 77.06 476 ASP A O 1
ATOM 3803 N N . LYS A 1 477 ? 12.006 -10.496 19.308 1.00 75.81 477 LYS A N 1
ATOM 3804 C CA . LYS A 1 477 ? 13.181 -11.340 19.024 1.00 75.81 477 LYS A CA 1
ATOM 3805 C C . LYS A 1 477 ? 14.077 -10.780 17.929 1.00 75.81 477 LYS A C 1
ATOM 3807 O O . LYS A 1 477 ? 15.116 -11.365 17.629 1.00 75.81 477 LYS A O 1
ATOM 3812 N N . THR A 1 478 ? 13.679 -9.682 17.298 1.00 75.56 478 THR A N 1
ATOM 3813 C CA . THR A 1 478 ? 14.391 -9.126 16.148 1.00 75.56 478 THR A CA 1
ATOM 3814 C C . THR A 1 478 ? 14.725 -7.665 16.372 1.00 75.56 478 THR A C 1
ATOM 3816 O O . THR A 1 478 ? 13.840 -6.846 16.598 1.00 75.56 478 THR A O 1
ATOM 3819 N N . THR A 1 479 ? 16.001 -7.323 16.226 1.00 80.56 479 THR A N 1
ATOM 3820 C CA . THR A 1 479 ? 16.469 -5.936 16.238 1.00 80.56 479 THR A CA 1
ATOM 3821 C C . THR A 1 479 ? 16.844 -5.524 14.819 1.00 80.56 479 THR A C 1
ATOM 3823 O O . THR A 1 479 ? 17.596 -6.226 14.136 1.00 80.56 479 THR A O 1
ATOM 3826 N N . GLY A 1 480 ? 16.297 -4.401 14.360 1.00 83.81 480 GLY A N 1
ATOM 3827 C CA . GLY A 1 480 ? 16.647 -3.815 13.070 1.00 83.81 480 GLY A CA 1
ATOM 3828 C C . GLY A 1 480 ? 17.837 -2.863 13.159 1.00 83.81 480 GLY A C 1
ATOM 3829 O O . GLY A 1 480 ? 18.180 -2.379 14.232 1.00 83.81 480 GLY A O 1
ATOM 3830 N N . GLN A 1 481 ? 18.446 -2.565 12.015 1.00 89.12 481 GLN A N 1
ATOM 3831 C CA . GLN A 1 481 ? 19.555 -1.612 11.892 1.00 89.12 481 GLN A CA 1
ATOM 3832 C C . GLN A 1 481 ? 19.083 -0.161 11.736 1.00 89.12 481 GLN A C 1
ATOM 3834 O O . GLN A 1 481 ? 19.909 0.738 11.638 1.00 89.12 481 GLN A O 1
ATOM 3839 N N . ASN A 1 482 ? 17.769 0.083 11.698 1.00 90.25 482 ASN A N 1
ATOM 3840 C CA . ASN A 1 482 ? 17.187 1.415 11.545 1.00 90.25 482 ASN A CA 1
ATOM 3841 C C . ASN A 1 482 ? 17.797 2.218 10.383 1.00 90.25 482 ASN A C 1
ATOM 3843 O O . ASN A 1 482 ? 18.171 3.380 10.541 1.00 90.25 482 ASN A O 1
ATOM 3847 N N . PHE A 1 483 ? 17.926 1.570 9.220 1.00 90.25 483 PHE A N 1
ATOM 3848 C CA . PHE A 1 483 ? 18.502 2.151 8.003 1.00 90.25 483 PHE A CA 1
ATOM 3849 C C . PHE A 1 483 ? 19.997 2.516 8.109 1.00 90.25 483 PHE A C 1
ATOM 3851 O O . PHE A 1 483 ? 20.539 3.124 7.195 1.00 90.25 483 PHE A O 1
ATOM 3858 N N . GLN A 1 484 ? 20.705 2.104 9.165 1.00 86.62 484 GLN A N 1
ATOM 3859 C CA . GLN A 1 484 ? 22.162 2.245 9.267 1.00 86.62 484 GLN A CA 1
ATOM 3860 C C . GLN A 1 484 ? 22.851 1.108 8.500 1.00 86.62 484 GLN A C 1
ATOM 3862 O O . GLN A 1 484 ? 23.268 0.100 9.076 1.00 86.62 484 GLN A O 1
ATOM 3867 N N . ILE A 1 485 ? 22.921 1.241 7.173 1.00 85.56 485 ILE A N 1
ATOM 3868 C CA . ILE A 1 485 ? 23.393 0.176 6.283 1.00 85.56 485 ILE A CA 1
ATOM 3869 C C . ILE A 1 485 ? 24.834 0.445 5.842 1.00 85.56 485 ILE A C 1
ATOM 3871 O O . ILE A 1 485 ? 25.120 1.382 5.102 1.00 85.56 485 ILE A O 1
ATOM 3875 N N . SER A 1 486 ? 25.755 -0.436 6.231 1.00 75.25 486 SER A N 1
ATOM 3876 C CA . SER A 1 486 ? 27.115 -0.459 5.690 1.00 75.25 486 SER A CA 1
ATOM 3877 C C . SER A 1 486 ? 27.165 -1.311 4.422 1.00 75.25 486 SER A C 1
ATOM 3879 O O . SER A 1 486 ? 27.483 -2.500 4.444 1.00 75.25 486 SER A O 1
ATOM 3881 N N . VAL A 1 487 ? 26.825 -0.712 3.281 1.00 73.69 487 VAL A N 1
ATOM 3882 C CA . VAL A 1 487 ? 26.954 -1.429 2.007 1.00 73.69 487 VAL A CA 1
ATOM 3883 C C . VAL A 1 487 ? 28.446 -1.532 1.646 1.00 73.69 487 VAL A C 1
ATOM 3885 O O . VAL A 1 487 ? 29.152 -0.536 1.527 1.00 73.69 487 VAL A O 1
ATOM 3888 N N . GLN A 1 488 ? 28.965 -2.752 1.535 1.00 70.00 488 GLN A N 1
ATOM 3889 C CA . GLN A 1 488 ? 30.339 -2.996 1.066 1.00 70.00 488 GLN A CA 1
ATOM 3890 C C . GLN A 1 488 ? 30.392 -3.149 -0.458 1.00 70.00 488 GLN A C 1
ATOM 3892 O O . GLN A 1 488 ? 31.414 -2.878 -1.081 1.00 70.00 488 GLN A O 1
ATOM 3897 N N . GLU A 1 489 ? 29.276 -3.568 -1.055 1.00 73.12 489 GLU A N 1
ATOM 3898 C CA . GLU A 1 489 ? 29.139 -3.762 -2.493 1.00 73.12 489 GLU A CA 1
ATOM 3899 C C . GLU A 1 489 ? 29.075 -2.423 -3.239 1.00 73.12 489 GLU A C 1
ATOM 3901 O O . GLU A 1 489 ? 28.581 -1.400 -2.747 1.00 73.12 489 GLU A O 1
ATOM 3906 N N . THR A 1 490 ? 29.601 -2.433 -4.458 1.00 80.12 490 THR A N 1
ATOM 3907 C CA . THR A 1 490 ? 29.577 -1.265 -5.333 1.00 80.12 490 THR A CA 1
ATOM 3908 C C . THR A 1 490 ? 28.301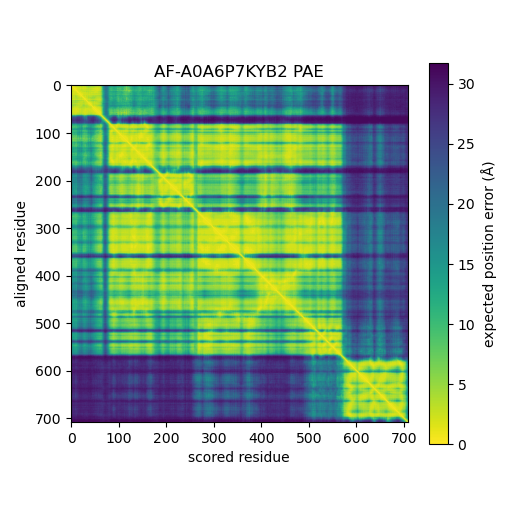 -1.275 -6.183 1.00 80.12 490 THR A C 1
ATOM 3910 O O . THR A 1 490 ? 27.696 -2.327 -6.385 1.00 80.12 490 THR A O 1
ATOM 3913 N N . PHE A 1 491 ? 27.893 -0.132 -6.734 1.00 80.12 491 PHE A N 1
ATOM 3914 C CA . PHE A 1 491 ? 26.768 -0.048 -7.671 1.00 80.12 491 PHE A CA 1
ATOM 3915 C C . PHE A 1 491 ? 26.953 -0.983 -8.876 1.00 80.12 491 PHE A C 1
ATOM 3917 O O . PHE A 1 491 ? 26.012 -1.663 -9.268 1.00 80.12 491 PHE A O 1
ATOM 3924 N N . GLY A 1 492 ? 28.178 -1.111 -9.403 1.00 76.62 492 GLY A N 1
ATOM 3925 C CA . GLY A 1 492 ? 28.507 -2.105 -10.434 1.00 76.62 492 GLY A CA 1
ATOM 3926 C C . GLY A 1 492 ? 28.167 -3.543 -10.021 1.00 76.62 492 GLY A C 1
ATOM 3927 O O . GLY A 1 492 ? 27.579 -4.282 -10.801 1.00 76.62 492 GLY A O 1
ATOM 3928 N N . SER A 1 493 ? 28.411 -3.912 -8.762 1.00 80.75 493 SER A N 1
ATOM 3929 C CA . SER A 1 493 ? 28.030 -5.226 -8.224 1.00 80.75 493 SER A CA 1
ATOM 3930 C C . SER A 1 493 ? 26.505 -5.415 -8.167 1.00 80.75 493 SER A C 1
ATOM 3932 O O . SER A 1 493 ? 26.010 -6.520 -8.380 1.00 80.75 493 SER A O 1
ATOM 3934 N N . MET A 1 494 ? 25.736 -4.344 -7.934 1.00 83.31 494 MET A N 1
ATOM 3935 C CA . MET A 1 494 ? 24.267 -4.385 -8.005 1.00 83.31 494 MET A CA 1
ATOM 3936 C C . MET A 1 494 ? 23.770 -4.559 -9.449 1.00 83.31 494 MET A C 1
ATOM 3938 O O . MET A 1 494 ? 22.797 -5.277 -9.681 1.00 83.31 494 MET A O 1
ATOM 3942 N N . VAL A 1 495 ? 24.454 -3.947 -10.424 1.00 81.69 495 VAL A N 1
ATOM 3943 C CA . VAL A 1 495 ? 24.187 -4.141 -11.861 1.00 81.69 495 VAL A CA 1
ATOM 3944 C C . VAL A 1 495 ? 24.465 -5.589 -12.267 1.00 81.69 495 VAL A C 1
ATOM 3946 O O . VAL A 1 495 ? 23.642 -6.208 -12.935 1.00 81.69 495 VAL A O 1
ATOM 3949 N N . GLU A 1 496 ? 25.572 -6.172 -11.808 1.00 82.12 496 GLU A N 1
ATOM 3950 C CA . GLU A 1 496 ? 25.863 -7.593 -12.024 1.00 82.12 496 GLU A CA 1
ATOM 3951 C C . GLU A 1 496 ? 24.802 -8.491 -11.372 1.00 82.12 496 GLU A C 1
ATOM 3953 O O . GLU A 1 496 ? 24.324 -9.437 -11.999 1.00 82.12 496 GLU A O 1
ATOM 3958 N N . ALA A 1 497 ? 24.358 -8.171 -10.152 1.00 85.88 497 ALA A N 1
ATOM 3959 C CA . ALA A 1 497 ? 23.303 -8.919 -9.471 1.00 85.88 497 ALA A CA 1
ATOM 3960 C C . ALA A 1 497 ? 21.973 -8.917 -10.246 1.00 85.88 497 ALA A C 1
ATOM 3962 O O . ALA A 1 497 ? 21.245 -9.912 -10.189 1.00 85.88 497 ALA A O 1
ATOM 3963 N N . LEU A 1 498 ? 21.664 -7.847 -10.991 1.00 86.00 498 LEU A N 1
ATOM 3964 C CA . LEU A 1 498 ? 20.461 -7.762 -11.827 1.00 86.00 498 LEU A CA 1
ATOM 3965 C C . LEU A 1 498 ? 20.442 -8.851 -12.907 1.00 86.00 498 LEU A C 1
ATOM 3967 O O . LEU A 1 498 ? 19.407 -9.477 -13.125 1.00 86.00 498 LEU A O 1
ATOM 3971 N N . THR A 1 499 ? 21.598 -9.178 -13.495 1.00 83.12 499 THR A N 1
ATOM 3972 C CA . THR A 1 499 ? 21.707 -10.251 -14.503 1.00 83.12 499 THR A CA 1
ATOM 3973 C C . THR A 1 499 ? 21.290 -11.627 -13.963 1.00 83.12 499 THR A C 1
ATOM 3975 O O . THR A 1 499 ? 20.828 -12.482 -14.717 1.00 83.12 499 THR A O 1
ATOM 3978 N N . LEU A 1 500 ? 21.377 -11.826 -12.641 1.00 85.75 500 LEU A N 1
ATOM 3979 C CA . LEU A 1 500 ? 20.994 -13.054 -11.938 1.00 85.75 500 LEU A CA 1
ATOM 3980 C C . LEU A 1 500 ? 19.514 -13.075 -11.509 1.00 85.75 500 LEU A C 1
ATOM 3982 O O . LEU A 1 500 ? 19.074 -14.026 -10.847 1.00 85.75 500 LEU A O 1
ATOM 3986 N N . VAL A 1 501 ? 18.745 -12.034 -11.845 1.00 86.69 501 VAL A N 1
ATOM 3987 C CA . VAL A 1 501 ? 17.327 -11.876 -11.500 1.00 86.69 501 VAL A CA 1
ATOM 3988 C C . VAL A 1 501 ? 16.505 -11.595 -12.770 1.00 86.69 501 VAL A C 1
ATOM 3990 O O . VAL A 1 501 ? 16.125 -10.456 -13.034 1.00 86.69 501 VAL A O 1
ATOM 3993 N N . PRO A 1 502 ? 16.175 -12.637 -13.564 1.00 84.56 502 PRO A N 1
ATOM 3994 C CA . PRO A 1 502 ? 15.550 -12.465 -14.878 1.00 84.56 502 PRO A CA 1
ATOM 3995 C C . PRO A 1 502 ? 14.211 -11.719 -14.870 1.00 84.56 502 PRO A C 1
ATOM 3997 O O . PRO A 1 502 ? 13.897 -11.031 -15.832 1.00 84.56 502 PRO A O 1
ATOM 4000 N N . CYS A 1 503 ? 13.428 -11.823 -13.792 1.00 87.88 503 CYS A N 1
ATOM 4001 C CA . CYS A 1 503 ? 12.131 -11.150 -13.679 1.00 87.88 503 CYS A CA 1
ATOM 4002 C C . CYS A 1 503 ? 12.225 -9.622 -13.567 1.00 87.88 503 CYS A C 1
ATOM 4004 O O . CYS A 1 503 ? 11.225 -8.944 -13.781 1.00 87.88 503 CYS A O 1
ATOM 4006 N N . LEU A 1 504 ? 13.405 -9.087 -13.235 1.00 91.12 504 LEU A N 1
ATOM 4007 C CA . LEU A 1 504 ? 13.669 -7.650 -13.168 1.00 91.12 504 LEU A CA 1
ATOM 4008 C C . LEU A 1 504 ? 14.359 -7.116 -14.432 1.00 91.12 504 LEU A C 1
ATOM 4010 O O . LEU A 1 504 ? 14.579 -5.911 -14.538 1.00 91.12 504 LEU A O 1
ATOM 4014 N N . ASN A 1 505 ? 14.689 -7.980 -15.395 1.00 87.69 505 ASN A N 1
ATOM 4015 C CA . ASN A 1 505 ? 15.239 -7.538 -16.669 1.00 87.69 505 ASN A CA 1
ATOM 4016 C C . ASN A 1 505 ? 14.121 -6.965 -17.542 1.00 87.69 505 ASN A C 1
ATOM 4018 O O . ASN A 1 505 ? 13.092 -7.609 -17.765 1.00 87.69 505 ASN A O 1
ATOM 4022 N N . VAL A 1 506 ? 14.343 -5.758 -18.064 1.00 86.62 506 VAL A N 1
ATOM 4023 C CA . VAL A 1 506 ? 13.438 -5.150 -19.041 1.00 86.62 506 VAL A CA 1
ATOM 4024 C C . VAL A 1 506 ? 13.544 -5.943 -20.337 1.00 86.62 506 VAL A C 1
ATOM 4026 O O . VAL A 1 506 ? 14.610 -6.036 -20.944 1.00 86.62 506 VAL A O 1
ATOM 4029 N N . THR A 1 507 ? 12.434 -6.554 -20.727 1.00 85.69 507 THR A N 1
ATOM 4030 C CA . THR A 1 507 ? 12.338 -7.377 -21.923 1.00 85.69 507 THR A CA 1
ATOM 4031 C C . THR A 1 507 ? 12.030 -6.475 -23.116 1.00 85.69 507 THR A C 1
ATOM 4033 O O . THR A 1 507 ? 11.078 -5.690 -23.054 1.00 85.69 507 THR A O 1
ATOM 4036 N N . PRO A 1 508 ? 12.817 -6.559 -24.203 1.00 82.69 508 PRO A N 1
ATOM 4037 C CA . PRO A 1 508 ? 12.488 -5.867 -25.440 1.00 82.69 508 PRO A CA 1
ATOM 4038 C C . PRO A 1 508 ? 11.108 -6.318 -25.962 1.00 82.69 508 PRO A C 1
ATOM 4040 O O . PRO A 1 508 ? 10.738 -7.476 -25.741 1.00 82.69 508 PRO A O 1
ATOM 4043 N N . PRO A 1 509 ? 10.324 -5.466 -26.648 1.00 82.62 509 PRO A N 1
ATOM 4044 C CA . PRO A 1 509 ? 8.973 -5.840 -27.069 1.00 82.62 509 PRO A CA 1
ATOM 4045 C C . PRO A 1 509 ? 8.916 -7.015 -28.060 1.00 82.62 509 PRO A C 1
ATOM 4047 O O . PRO A 1 509 ? 8.089 -7.909 -27.895 1.00 82.62 509 PRO A O 1
ATOM 4050 N N . LEU A 1 510 ? 9.796 -7.070 -29.070 1.00 79.50 510 LEU A N 1
ATOM 4051 C CA . LEU A 1 510 ? 9.717 -8.059 -30.165 1.00 79.50 510 LEU A CA 1
ATOM 4052 C C . LEU A 1 510 ? 9.718 -9.545 -29.716 1.00 79.50 510 LEU A C 1
ATOM 4054 O O . LEU A 1 510 ? 8.911 -10.323 -30.244 1.00 79.50 510 LEU A O 1
ATOM 4058 N N . PRO A 1 511 ? 10.547 -9.977 -28.739 1.00 77.75 511 PRO A N 1
ATOM 4059 C CA . PRO A 1 511 ? 10.482 -11.322 -28.154 1.00 77.75 511 PRO A CA 1
ATOM 4060 C C . PRO A 1 511 ? 9.090 -11.765 -27.669 1.00 77.75 511 PRO A C 1
ATOM 4062 O O . PRO A 1 511 ? 8.768 -12.958 -27.740 1.00 77.75 511 PRO A O 1
ATOM 4065 N N . LEU A 1 512 ? 8.247 -10.823 -27.227 1.00 79.69 512 LEU A N 1
ATOM 4066 C CA . LEU A 1 512 ? 6.929 -11.096 -26.640 1.00 79.69 512 LEU A CA 1
ATOM 4067 C C . LEU A 1 512 ? 5.912 -11.638 -27.657 1.00 79.69 512 LEU A C 1
ATOM 4069 O O . LEU A 1 512 ? 4.896 -12.208 -27.268 1.00 79.69 512 LEU A O 1
ATOM 4073 N N . LYS A 1 513 ? 6.196 -11.545 -28.965 1.00 74.62 513 LYS A N 1
ATOM 4074 C CA . LYS A 1 513 ? 5.364 -12.166 -30.010 1.00 74.62 513 LYS A CA 1
ATOM 4075 C C . LYS A 1 513 ? 5.322 -13.694 -29.926 1.00 74.62 513 LYS A C 1
ATOM 4077 O O . LYS A 1 513 ? 4.406 -14.312 -30.476 1.00 74.62 513 LYS A O 1
ATOM 4082 N N . SER A 1 514 ? 6.345 -14.320 -29.341 1.00 69.19 514 SER A N 1
ATOM 4083 C CA . SER A 1 514 ? 6.491 -15.777 -29.357 1.00 69.19 514 SER A CA 1
ATOM 4084 C C . SER A 1 514 ? 5.397 -16.478 -28.535 1.00 69.19 514 SER A C 1
ATOM 4086 O O . SER A 1 514 ? 5.082 -16.094 -27.410 1.00 69.19 514 SER A O 1
ATOM 4088 N N . LEU A 1 515 ? 4.789 -17.522 -29.112 1.00 54.69 515 LEU A N 1
ATOM 4089 C CA . LEU A 1 515 ? 3.834 -18.385 -28.413 1.00 54.69 515 LEU A CA 1
ATOM 4090 C C . LEU A 1 515 ? 4.585 -19.147 -27.309 1.00 54.69 515 LEU A C 1
ATOM 4092 O O . LEU A 1 515 ? 5.432 -19.981 -27.619 1.00 54.69 515 LEU A O 1
ATOM 4096 N N . GLY A 1 516 ? 4.292 -18.853 -26.038 1.00 55.94 516 GLY A N 1
ATOM 4097 C CA . GLY A 1 516 ? 4.877 -19.565 -24.892 1.00 55.94 516 GLY A CA 1
ATOM 4098 C C . GLY A 1 516 ? 5.497 -18.694 -23.796 1.00 55.94 516 GLY A C 1
ATOM 4099 O O . GLY A 1 516 ? 5.908 -19.240 -22.774 1.00 55.94 516 GLY A O 1
ATOM 4100 N N . VAL A 1 517 ? 5.539 -17.363 -23.939 1.00 60.12 517 VAL A N 1
ATOM 4101 C CA . VAL A 1 517 ? 5.906 -16.475 -22.820 1.00 60.12 517 VAL A CA 1
ATOM 4102 C C . VAL A 1 517 ? 4.717 -16.387 -21.857 1.00 60.12 517 VAL A C 1
ATOM 4104 O O . VAL A 1 517 ? 3.851 -15.525 -21.989 1.00 60.12 517 VAL A O 1
ATOM 4107 N N . SER A 1 518 ? 4.634 -17.337 -20.925 1.00 60.84 518 SER A N 1
ATOM 4108 C CA . SER A 1 518 ? 3.557 -17.434 -19.926 1.00 60.84 518 SER A CA 1
ATOM 4109 C C . SER A 1 518 ? 3.833 -16.653 -18.643 1.00 60.84 518 SER A C 1
ATOM 4111 O O . SER A 1 518 ? 2.967 -16.573 -17.777 1.00 60.84 518 SER A O 1
ATOM 4113 N N . ASN A 1 519 ? 5.046 -16.126 -18.486 1.00 73.38 519 ASN A N 1
ATOM 4114 C CA . ASN A 1 519 ? 5.472 -15.492 -17.248 1.00 73.38 519 ASN A CA 1
ATOM 4115 C C . ASN A 1 519 ? 5.428 -13.973 -17.395 1.00 73.38 519 ASN A C 1
ATOM 4117 O O . ASN A 1 519 ? 5.832 -13.433 -18.423 1.00 73.38 519 ASN A O 1
ATOM 4121 N N . THR A 1 520 ? 4.994 -13.305 -16.331 1.00 85.50 520 THR A N 1
ATOM 4122 C CA . THR A 1 520 ? 4.983 -11.847 -16.192 1.00 85.50 520 THR A CA 1
ATOM 4123 C C . THR A 1 520 ? 6.355 -11.257 -16.549 1.00 85.50 520 THR A C 1
ATOM 4125 O O . THR A 1 520 ? 7.363 -11.774 -16.090 1.00 85.50 520 THR A O 1
ATOM 4128 N N . GLN A 1 521 ? 6.476 -10.200 -17.344 1.00 89.56 521 GLN A N 1
ATOM 4129 C CA . GLN A 1 521 ? 7.795 -9.622 -17.678 1.00 89.56 521 GLN A CA 1
ATOM 4130 C C . GLN A 1 521 ? 7.740 -8.101 -17.662 1.00 89.56 521 GLN A C 1
ATOM 4132 O O . GLN A 1 521 ? 6.691 -7.520 -17.913 1.00 89.56 521 GLN A O 1
ATOM 4137 N N . LEU A 1 522 ? 8.857 -7.445 -17.357 1.00 91.94 522 LEU A N 1
ATOM 4138 C CA . LEU A 1 522 ? 8.939 -5.990 -17.457 1.00 91.94 522 LEU A CA 1
ATOM 4139 C C . LEU A 1 522 ? 9.104 -5.598 -18.923 1.00 91.94 522 LEU A C 1
ATOM 4141 O O . LEU A 1 522 ? 9.932 -6.182 -19.615 1.00 91.94 522 LEU A O 1
ATOM 4145 N N . VAL A 1 523 ? 8.344 -4.613 -19.390 1.00 91.25 523 VAL A N 1
ATOM 4146 C CA . VAL A 1 523 ? 8.398 -4.124 -20.774 1.00 91.25 523 VAL A CA 1
ATOM 4147 C C . VAL A 1 523 ? 8.285 -2.606 -20.785 1.00 91.25 523 VAL A C 1
ATOM 4149 O O . VAL A 1 523 ? 7.484 -2.029 -20.054 1.00 91.25 523 VAL A O 1
ATOM 4152 N N . LEU A 1 524 ? 9.097 -1.936 -21.597 1.00 89.38 524 LEU A N 1
ATOM 4153 C CA . LEU A 1 524 ? 9.016 -0.485 -21.735 1.00 89.38 524 LEU A CA 1
ATOM 4154 C C . LEU A 1 524 ? 7.770 -0.122 -22.565 1.00 89.38 524 LEU A C 1
ATOM 4156 O O . LEU A 1 524 ? 7.581 -0.673 -23.641 1.00 89.38 524 LEU A O 1
ATOM 4160 N N . LEU A 1 525 ? 6.911 0.770 -22.064 1.00 89.50 525 LEU A N 1
ATOM 4161 C CA . LEU A 1 525 ? 5.708 1.287 -22.747 1.00 89.50 525 LEU A CA 1
ATOM 4162 C C . LEU A 1 525 ? 5.965 2.643 -23.440 1.00 89.50 525 LEU A C 1
ATOM 4164 O O . LEU A 1 525 ? 5.301 3.026 -24.413 1.00 89.50 525 LEU A O 1
ATOM 4168 N N . SER A 1 526 ? 6.927 3.391 -22.907 1.00 86.56 526 SER A N 1
ATOM 4169 C CA . SER A 1 526 ? 7.513 4.630 -23.433 1.00 86.56 526 SER A CA 1
ATOM 4170 C C . SER A 1 526 ? 8.818 4.917 -22.691 1.00 86.56 526 SER A C 1
ATOM 4172 O O . SER A 1 526 ? 9.070 4.287 -21.671 1.00 86.56 526 SER A O 1
ATOM 4174 N N . GLU A 1 527 ? 9.599 5.902 -23.139 1.00 80.38 527 GLU A N 1
ATOM 4175 C CA . GLU A 1 527 ? 10.855 6.333 -22.493 1.00 80.38 527 GLU A CA 1
ATOM 4176 C C . GLU A 1 527 ? 10.758 6.453 -20.955 1.00 80.38 527 GLU A C 1
ATOM 4178 O O . GLU A 1 527 ? 11.632 5.958 -20.237 1.00 80.38 527 GLU A O 1
ATOM 4183 N N . ASP A 1 528 ? 9.638 6.997 -20.463 1.00 87.00 528 ASP A N 1
ATOM 4184 C CA . ASP A 1 528 ? 9.381 7.238 -19.036 1.00 87.00 528 ASP A CA 1
ATOM 4185 C C . ASP A 1 528 ? 8.336 6.309 -18.398 1.00 87.00 528 ASP A C 1
ATOM 4187 O O . ASP A 1 528 ? 7.835 6.593 -17.310 1.00 87.00 528 ASP A O 1
ATOM 4191 N N . ASN A 1 529 ? 7.949 5.211 -19.057 1.00 92.38 529 ASN A N 1
ATOM 4192 C CA . ASN A 1 529 ? 6.963 4.288 -18.490 1.00 92.38 529 ASN A CA 1
ATOM 4193 C C . ASN A 1 529 ? 7.358 2.829 -18.713 1.00 92.38 529 ASN A C 1
ATOM 4195 O O . ASN A 1 529 ? 7.353 2.336 -19.840 1.00 92.38 529 ASN A O 1
ATOM 4199 N N . LEU A 1 530 ? 7.660 2.136 -17.622 1.00 93.50 530 LEU A N 1
ATOM 4200 C CA . LEU A 1 530 ? 7.844 0.700 -17.548 1.00 93.50 530 LEU A CA 1
ATOM 4201 C C . LEU A 1 530 ? 6.531 0.023 -17.139 1.00 93.50 530 LEU A C 1
ATOM 4203 O O . LEU A 1 530 ? 6.011 0.250 -16.052 1.00 93.50 530 LEU A O 1
ATOM 4207 N N . GLY A 1 531 ? 6.020 -0.857 -17.987 1.00 92.88 531 GLY A N 1
ATOM 4208 C CA . GLY A 1 531 ? 4.846 -1.674 -17.710 1.00 92.88 531 GLY A CA 1
ATOM 4209 C C . GLY A 1 531 ? 5.196 -3.126 -17.427 1.00 92.88 531 GLY A C 1
ATOM 4210 O O . GLY A 1 531 ? 6.360 -3.544 -17.431 1.00 92.88 531 GLY A O 1
ATOM 4211 N N . VAL A 1 532 ? 4.147 -3.912 -17.221 1.00 93.12 532 VAL A N 1
ATOM 4212 C CA . VAL A 1 532 ? 4.253 -5.340 -16.948 1.00 93.12 532 VAL A CA 1
ATOM 4213 C C . VAL A 1 532 ? 3.480 -6.128 -18.000 1.00 93.12 532 VAL A C 1
ATOM 4215 O O . VAL A 1 532 ? 2.260 -6.055 -18.055 1.00 93.12 532 VAL A O 1
ATOM 4218 N N . TYR A 1 533 ? 4.166 -6.919 -18.818 1.00 92.06 533 TYR A N 1
ATOM 4219 C CA . TYR A 1 533 ? 3.534 -7.908 -19.687 1.00 92.06 533 TYR A CA 1
ATOM 4220 C C . TYR A 1 533 ? 2.798 -8.954 -18.845 1.00 92.06 533 TYR A C 1
ATOM 4222 O O . TYR A 1 533 ? 3.390 -9.545 -17.939 1.00 92.06 533 TYR A O 1
ATOM 4230 N N . LEU A 1 534 ? 1.521 -9.181 -19.159 1.00 89.12 534 LEU A N 1
ATOM 4231 C CA . LEU A 1 534 ? 0.681 -10.179 -18.501 1.00 89.12 534 LEU A CA 1
ATOM 4232 C C . LEU A 1 534 ? 0.544 -11.436 -19.360 1.00 89.12 534 LEU A C 1
ATOM 4234 O O . LEU A 1 534 ? 0.841 -12.536 -18.902 1.00 89.12 534 LEU A O 1
ATOM 4238 N N . HIS A 1 535 ? 0.060 -11.280 -20.590 1.00 87.44 535 HIS A N 1
ATOM 4239 C CA . HIS A 1 535 ? -0.169 -12.382 -21.517 1.00 87.44 535 HIS A CA 1
ATOM 4240 C C . HIS A 1 535 ? -0.359 -11.867 -22.946 1.00 87.44 535 HIS A C 1
ATOM 4242 O O . HIS A 1 535 ? -0.677 -10.700 -23.172 1.00 87.44 535 HIS A O 1
ATOM 4248 N N . LYS A 1 536 ? -0.185 -12.759 -23.919 1.00 85.88 536 LYS A N 1
ATOM 4249 C CA . LYS A 1 536 ? -0.516 -12.510 -25.321 1.00 85.88 536 LYS A CA 1
ATOM 4250 C C . LYS A 1 536 ? -2.032 -12.526 -25.522 1.00 85.88 536 LYS A C 1
ATOM 4252 O O . LYS A 1 536 ? -2.711 -13.395 -24.968 1.00 85.88 536 LYS A O 1
ATOM 4257 N N . ASP A 1 537 ? -2.547 -11.594 -26.320 1.00 82.44 537 ASP A N 1
ATOM 4258 C CA . ASP A 1 537 ? -3.963 -11.582 -26.675 1.00 82.44 537 ASP A CA 1
ATOM 4259 C C . ASP A 1 537 ? -4.320 -12.816 -27.520 1.00 82.44 537 ASP A C 1
ATOM 4261 O O . ASP A 1 537 ? -3.545 -13.271 -28.364 1.00 82.44 537 ASP A O 1
ATOM 4265 N N . LYS A 1 538 ? -5.499 -13.397 -27.279 1.00 76.50 538 LYS A N 1
ATOM 4266 C CA . LYS A 1 538 ? -5.931 -14.614 -27.988 1.00 76.50 538 LYS A CA 1
ATOM 4267 C C . LYS A 1 538 ? -6.446 -14.326 -29.401 1.00 76.50 538 LYS A C 1
ATOM 4269 O O . LYS A 1 538 ? -6.482 -15.248 -30.212 1.00 76.50 538 LYS A O 1
ATOM 4274 N N . GLY A 1 539 ? -6.878 -13.095 -29.678 1.00 71.00 539 GLY A N 1
ATOM 4275 C CA . GLY A 1 539 ? -7.503 -12.686 -30.936 1.00 71.00 539 GLY A CA 1
ATOM 4276 C C . GLY A 1 539 ? -6.531 -12.143 -31.984 1.00 71.00 539 GLY A C 1
ATOM 4277 O O . GLY A 1 539 ? -6.887 -12.108 -33.159 1.00 71.00 539 GLY A O 1
ATOM 4278 N N . SER A 1 540 ? -5.313 -11.748 -31.599 1.00 76.50 540 SER A N 1
ATOM 4279 C CA . SER A 1 540 ? -4.309 -11.208 -32.525 1.00 76.50 540 SER A CA 1
ATOM 4280 C C . SER A 1 540 ? -2.885 -11.670 -32.205 1.00 76.50 540 SER A C 1
ATOM 4282 O O . SER A 1 540 ? -2.458 -11.724 -31.053 1.00 76.50 540 SER A O 1
ATOM 4284 N N . THR A 1 541 ? -2.114 -11.991 -33.248 1.00 72.94 541 THR A N 1
ATOM 4285 C CA . THR A 1 541 ? -0.724 -12.458 -33.140 1.00 72.94 541 THR A CA 1
ATOM 4286 C C . THR A 1 541 ? 0.255 -11.382 -32.683 1.00 72.94 541 THR A C 1
ATOM 4288 O O . THR A 1 541 ? 1.300 -11.735 -32.132 1.00 72.94 541 THR A O 1
ATOM 4291 N N . ASP A 1 542 ? -0.081 -10.109 -32.890 1.00 81.38 542 ASP A N 1
ATOM 4292 C CA . ASP A 1 542 ? 0.784 -8.955 -32.622 1.00 81.38 542 ASP A CA 1
ATOM 4293 C C . ASP A 1 542 ? 0.376 -8.166 -31.373 1.00 81.38 542 ASP A C 1
ATOM 4295 O O . ASP A 1 542 ? 1.093 -7.254 -30.967 1.00 81.38 542 ASP A O 1
ATOM 4299 N N . MET A 1 543 ? -0.746 -8.526 -30.743 1.00 87.75 543 MET A N 1
ATOM 4300 C CA . MET A 1 543 ? -1.270 -7.833 -29.569 1.00 87.75 543 MET A CA 1
ATOM 4301 C C . MET A 1 543 ? -0.868 -8.538 -28.274 1.00 87.75 543 MET A C 1
ATOM 4303 O O . MET A 1 543 ? -1.006 -9.755 -28.122 1.00 87.75 543 MET A O 1
ATOM 4307 N N . ILE A 1 544 ? -0.402 -7.751 -27.310 1.00 89.88 544 ILE A N 1
ATOM 4308 C CA . ILE A 1 544 ? -0.112 -8.200 -25.948 1.00 89.88 544 ILE A CA 1
ATOM 4309 C C . ILE A 1 544 ? -0.916 -7.386 -24.940 1.00 89.88 544 ILE A C 1
ATOM 4311 O O . ILE A 1 544 ? -1.174 -6.201 -25.148 1.00 89.88 544 ILE A O 1
ATOM 4315 N N . THR A 1 545 ? -1.278 -8.015 -23.826 1.00 91.25 545 THR A N 1
ATOM 4316 C CA . THR A 1 545 ? -1.873 -7.342 -22.672 1.00 91.25 545 THR A CA 1
ATOM 4317 C C . THR A 1 545 ? -0.767 -6.974 -21.694 1.00 91.25 545 THR A C 1
ATOM 4319 O O . THR A 1 545 ? -0.034 -7.836 -21.198 1.00 91.25 545 THR A O 1
ATOM 4322 N N . VAL A 1 546 ? -0.651 -5.682 -21.413 1.00 92.50 546 VAL A N 1
ATOM 4323 C CA . VAL A 1 546 ? 0.284 -5.107 -20.447 1.00 92.50 546 VAL A CA 1
ATOM 4324 C C . VAL A 1 546 ? -0.493 -4.410 -19.339 1.00 92.50 546 VAL A C 1
ATOM 4326 O O . VAL A 1 546 ? -1.550 -3.839 -19.580 1.00 92.50 546 VAL A O 1
ATOM 4329 N N . TYR A 1 547 ? 0.029 -4.432 -18.124 1.00 92.44 547 TYR A N 1
ATOM 4330 C CA . TYR A 1 547 ? -0.474 -3.640 -17.015 1.00 92.44 547 TYR A CA 1
ATOM 4331 C C . TYR A 1 547 ? 0.384 -2.381 -16.870 1.00 92.44 547 TYR A C 1
ATOM 4333 O O . TYR A 1 547 ? 1.608 -2.472 -16.729 1.00 92.44 547 TYR A O 1
ATOM 4341 N N . ASP A 1 548 ? -0.252 -1.214 -16.938 1.00 93.56 548 ASP A N 1
ATOM 4342 C CA . ASP A 1 548 ? 0.392 0.083 -16.751 1.00 93.56 548 ASP A CA 1
ATOM 4343 C C . ASP A 1 548 ? 0.216 0.537 -15.297 1.00 93.56 548 ASP A C 1
ATOM 4345 O O . ASP A 1 548 ? -0.882 0.863 -14.847 1.00 93.56 548 ASP A O 1
ATOM 4349 N N . CYS A 1 549 ? 1.311 0.543 -14.539 1.00 92.75 549 CYS A N 1
ATOM 4350 C CA . CYS A 1 549 ? 1.285 0.902 -13.125 1.00 92.75 549 CYS A CA 1
ATOM 4351 C C . CYS A 1 549 ? 1.055 2.398 -12.865 1.00 92.75 549 CYS A C 1
ATOM 4353 O O . CYS A 1 549 ? 0.795 2.765 -11.721 1.00 92.75 549 CYS A O 1
ATOM 4355 N N . LEU A 1 550 ? 1.159 3.275 -13.870 1.00 91.50 550 LEU A N 1
ATOM 4356 C CA . LEU A 1 550 ? 0.905 4.702 -13.663 1.00 91.50 550 LEU A CA 1
ATOM 4357 C C . LEU A 1 550 ? -0.590 5.017 -13.610 1.00 91.50 550 LEU A C 1
ATOM 4359 O O . LEU A 1 550 ? -1.002 5.805 -12.764 1.00 91.50 550 LEU A O 1
ATOM 4363 N N . ASP A 1 551 ? -1.402 4.393 -14.467 1.00 86.56 551 ASP A N 1
ATOM 4364 C CA . ASP A 1 551 ? -2.860 4.592 -14.485 1.00 86.56 551 ASP A CA 1
ATOM 4365 C C . ASP A 1 551 ? -3.664 3.419 -13.903 1.00 86.56 551 ASP A C 1
ATOM 4367 O O . ASP A 1 551 ? -4.875 3.544 -13.705 1.00 86.56 551 ASP A O 1
ATOM 4371 N N . GLY A 1 552 ? -2.998 2.301 -13.606 1.00 87.06 552 GLY A N 1
ATOM 4372 C CA . GLY A 1 552 ? -3.590 1.126 -12.981 1.00 87.06 552 GLY A CA 1
ATOM 4373 C C . GLY A 1 552 ? -4.484 0.302 -13.890 1.00 87.06 552 GLY A C 1
ATOM 4374 O O . GLY A 1 552 ? -5.410 -0.353 -13.407 1.00 87.06 552 GLY A O 1
ATOM 4375 N N . LYS A 1 553 ? -4.261 0.366 -15.204 1.00 88.81 553 LYS A N 1
ATOM 4376 C CA . LYS A 1 553 ? -5.114 -0.302 -16.187 1.00 88.81 553 LYS A CA 1
ATOM 4377 C C . LYS A 1 553 ? -4.355 -1.357 -16.971 1.00 88.81 553 LYS A C 1
ATOM 4379 O O . LYS A 1 553 ? -3.193 -1.195 -17.342 1.00 88.81 553 LYS A O 1
ATOM 4384 N N . GLU A 1 554 ? -5.071 -2.431 -17.283 1.00 91.69 554 GLU A N 1
ATOM 4385 C CA . GLU A 1 554 ? -4.669 -3.349 -18.340 1.00 91.69 554 GLU A CA 1
ATOM 4386 C C . GLU A 1 554 ? -4.902 -2.681 -19.699 1.00 91.69 554 GLU A C 1
ATOM 4388 O O . GLU A 1 554 ? -5.966 -2.112 -19.959 1.00 91.69 554 GLU A O 1
ATOM 4393 N N . LYS A 1 555 ? -3.887 -2.729 -20.557 1.00 91.75 555 LYS A N 1
ATOM 4394 C CA . LYS A 1 555 ? -3.881 -2.163 -21.903 1.00 91.75 555 LYS A CA 1
ATOM 4395 C C . LYS A 1 555 ? -3.487 -3.241 -22.892 1.00 91.75 555 LYS A C 1
ATOM 4397 O O . LYS A 1 555 ? -2.526 -3.974 -22.673 1.00 91.75 555 LYS A O 1
ATOM 4402 N N . THR A 1 556 ? -4.188 -3.289 -24.012 1.00 92.19 556 THR A N 1
ATOM 4403 C CA . THR A 1 556 ? -3.779 -4.095 -25.160 1.00 92.19 556 THR A CA 1
ATOM 4404 C C . THR A 1 556 ? -2.935 -3.225 -26.083 1.00 92.19 556 THR A C 1
ATOM 4406 O O . THR A 1 556 ? -3.379 -2.155 -26.499 1.00 92.19 556 THR A O 1
ATOM 4409 N N . VAL A 1 557 ? -1.710 -3.655 -26.376 1.00 90.94 557 VAL A N 1
ATOM 4410 C CA . VAL A 1 557 ? -0.747 -2.902 -27.192 1.00 90.94 557 VAL A CA 1
ATOM 4411 C C . VAL A 1 557 ? -0.181 -3.772 -28.310 1.00 90.94 557 VAL A C 1
ATOM 4413 O O . VAL A 1 557 ? 0.058 -4.964 -28.115 1.00 90.94 557 VAL A O 1
ATOM 4416 N N . ASP A 1 558 ? 0.049 -3.162 -29.474 1.00 88.06 558 ASP A N 1
ATOM 4417 C CA . ASP A 1 558 ? 0.725 -3.805 -30.603 1.00 88.06 558 ASP A CA 1
ATOM 4418 C C . ASP A 1 558 ? 2.239 -3.828 -30.357 1.00 88.06 558 ASP A C 1
ATOM 4420 O O . ASP A 1 558 ? 2.865 -2.794 -30.101 1.00 88.06 558 ASP A O 1
ATOM 4424 N N . VAL A 1 559 ? 2.836 -5.016 -30.441 1.00 85.88 559 VAL A N 1
ATOM 4425 C CA . VAL A 1 559 ? 4.257 -5.243 -30.158 1.00 85.88 559 VAL A CA 1
ATOM 4426 C C . VAL A 1 559 ? 5.179 -4.503 -31.132 1.00 85.88 559 VAL A C 1
ATOM 4428 O O . VAL A 1 559 ? 6.241 -4.034 -30.723 1.00 85.88 559 VAL A O 1
ATOM 4431 N N . ASN A 1 560 ? 4.804 -4.378 -32.408 1.00 80.25 560 ASN A N 1
ATOM 4432 C CA . ASN A 1 560 ? 5.620 -3.704 -33.424 1.00 80.25 560 ASN A CA 1
ATOM 4433 C C . ASN A 1 560 ? 5.632 -2.195 -33.199 1.00 80.25 560 ASN A C 1
ATOM 4435 O O . ASN A 1 560 ? 6.693 -1.569 -33.230 1.00 80.25 560 ASN A O 1
ATOM 4439 N N . VAL A 1 561 ? 4.453 -1.629 -32.920 1.00 84.75 561 VAL A N 1
ATOM 4440 C CA . VAL A 1 561 ? 4.312 -0.210 -32.571 1.00 84.75 561 VAL A CA 1
ATOM 4441 C C . VAL A 1 561 ? 5.105 0.091 -31.305 1.00 84.75 561 VAL A C 1
ATOM 4443 O O . VAL A 1 561 ? 5.802 1.104 -31.232 1.00 84.75 561 VAL A O 1
ATOM 4446 N N . LEU A 1 562 ? 5.047 -0.812 -30.323 1.00 84.50 562 LEU A N 1
ATOM 4447 C CA . LEU A 1 562 ? 5.787 -0.650 -29.085 1.00 84.50 562 LEU A CA 1
ATOM 4448 C C . LEU A 1 562 ? 7.303 -0.698 -29.308 1.00 84.50 562 LEU A C 1
ATOM 4450 O O . LEU A 1 562 ? 7.993 0.205 -28.848 1.00 84.50 562 LEU A O 1
ATOM 4454 N N . ALA A 1 563 ? 7.806 -1.673 -30.072 1.00 78.56 563 ALA A N 1
ATOM 4455 C CA . ALA A 1 563 ? 9.226 -1.779 -30.417 1.00 78.56 563 ALA A CA 1
ATOM 4456 C C . ALA A 1 563 ? 9.754 -0.529 -31.139 1.00 78.56 563 ALA A C 1
ATOM 4458 O O . ALA A 1 563 ? 10.841 -0.041 -30.822 1.00 78.56 563 ALA A O 1
ATOM 4459 N N . ALA A 1 564 ? 8.973 0.010 -32.084 1.00 75.81 564 ALA A N 1
ATOM 4460 C CA . ALA A 1 564 ? 9.312 1.245 -32.786 1.00 75.81 564 ALA A CA 1
ATOM 4461 C C . ALA A 1 564 ? 9.380 2.443 -31.825 1.00 75.81 564 ALA A C 1
ATOM 4463 O O . ALA A 1 564 ? 10.342 3.205 -31.864 1.00 75.81 564 ALA A O 1
ATOM 4464 N N . LYS A 1 565 ? 8.401 2.575 -30.921 1.00 78.25 565 LYS A N 1
ATOM 4465 C CA . LYS A 1 565 ? 8.317 3.677 -29.952 1.00 78.25 565 LYS A CA 1
ATOM 4466 C C . LYS A 1 565 ? 9.425 3.642 -28.898 1.00 78.25 565 LYS A C 1
ATOM 4468 O O . LYS A 1 565 ? 9.899 4.693 -28.482 1.00 78.25 565 LYS A O 1
ATOM 4473 N N . THR A 1 566 ? 9.814 2.460 -28.427 1.00 75.00 566 THR A N 1
ATOM 4474 C CA . THR A 1 566 ? 10.811 2.307 -27.352 1.00 75.00 566 THR A CA 1
ATOM 4475 C C . THR A 1 566 ? 12.247 2.325 -27.851 1.00 75.00 566 THR A C 1
ATOM 4477 O O . THR A 1 566 ? 13.162 2.088 -27.066 1.00 75.00 566 THR A O 1
ATOM 4480 N N . GLY A 1 567 ? 12.457 2.540 -29.149 1.00 60.88 567 GLY 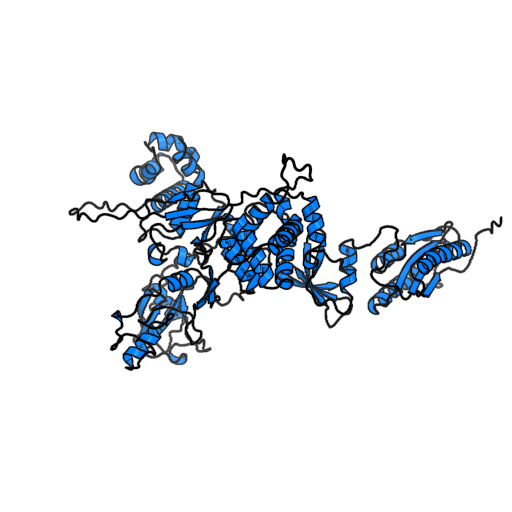A N 1
ATOM 4481 C CA . GLY A 1 567 ? 13.785 2.481 -29.731 1.00 60.88 567 GLY A CA 1
ATOM 4482 C C . GLY A 1 567 ? 14.423 1.093 -29.650 1.00 60.88 567 GLY A C 1
ATOM 4483 O O . GLY A 1 567 ? 15.648 0.994 -29.712 1.00 60.88 567 GLY A O 1
ATOM 4484 N N . ASP A 1 568 ? 13.625 0.017 -29.522 1.00 56.59 568 ASP A N 1
ATOM 4485 C CA . ASP A 1 568 ? 14.116 -1.358 -29.693 1.00 56.59 568 ASP A CA 1
ATOM 4486 C C . ASP A 1 568 ? 14.350 -1.585 -31.186 1.00 56.59 568 ASP A C 1
ATOM 4488 O O . ASP A 1 568 ? 13.572 -2.202 -31.918 1.00 56.59 568 ASP A O 1
ATOM 4492 N N . HIS A 1 569 ? 15.419 -0.956 -31.652 1.00 52.75 569 HIS A N 1
ATOM 4493 C CA . HIS A 1 569 ? 15.813 -0.955 -33.038 1.00 52.75 569 HIS A CA 1
ATOM 4494 C C . HIS A 1 569 ? 16.911 -1.968 -33.314 1.00 52.75 569 HIS A C 1
ATOM 4496 O O . HIS A 1 569 ? 17.203 -2.131 -34.490 1.00 52.75 569 HIS A O 1
ATOM 4502 N N . ARG A 1 570 ? 17.526 -2.586 -32.279 1.00 47.09 570 ARG A N 1
ATOM 4503 C CA . ARG A 1 570 ? 18.779 -3.371 -32.374 1.00 47.09 570 ARG A CA 1
ATOM 4504 C C . ARG A 1 570 ? 19.579 -2.935 -33.611 1.00 47.09 570 ARG A C 1
ATOM 4506 O O . ARG A 1 570 ? 19.720 -3.672 -34.579 1.00 47.09 570 ARG A O 1
ATOM 4513 N N . ASP A 1 571 ? 19.952 -1.654 -33.563 1.00 34.47 571 ASP A N 1
ATOM 4514 C CA . ASP A 1 571 ? 20.420 -0.805 -34.669 1.00 34.47 571 ASP A CA 1
ATOM 4515 C C . ASP A 1 571 ? 21.892 -0.458 -34.496 1.00 34.47 571 ASP A C 1
ATOM 4517 O O . ASP A 1 571 ? 22.367 0.582 -34.941 1.00 34.47 571 ASP A O 1
ATOM 4521 N N . ASP A 1 572 ? 22.638 -1.348 -33.860 1.00 33.09 572 ASP A N 1
ATOM 4522 C CA . ASP A 1 572 ? 24.039 -1.437 -34.201 1.00 33.09 572 ASP A CA 1
ATOM 4523 C C . ASP A 1 572 ? 24.042 -2.067 -35.590 1.00 33.09 572 ASP A C 1
ATOM 4525 O O . ASP A 1 572 ? 23.377 -3.075 -35.808 1.00 33.09 572 ASP A O 1
ATOM 4529 N N . GLN A 1 573 ? 24.790 -1.526 -36.549 1.00 40.81 573 GLN A N 1
ATOM 4530 C CA . GLN A 1 573 ? 24.956 -2.095 -37.899 1.00 40.81 573 GLN A CA 1
ATOM 4531 C C . GLN A 1 573 ? 25.415 -3.582 -37.906 1.00 40.81 573 GLN A C 1
ATOM 4533 O O . GLN A 1 573 ? 25.634 -4.182 -38.959 1.00 40.81 573 GLN A O 1
ATOM 4538 N N . SER A 1 574 ? 25.563 -4.206 -36.735 1.00 43.53 574 SER A N 1
ATOM 4539 C CA . SER A 1 574 ? 25.512 -5.640 -36.521 1.00 43.53 574 SER A CA 1
ATOM 4540 C C . SER A 1 574 ? 24.107 -6.223 -36.727 1.00 43.53 574 SER A C 1
ATOM 4542 O O . SER A 1 574 ? 23.166 -5.974 -35.988 1.00 43.53 574 SER A O 1
ATOM 4544 N N . PHE A 1 575 ? 24.019 -7.122 -37.697 1.00 49.09 575 PHE A N 1
ATOM 4545 C CA . PHE A 1 575 ? 22.943 -8.093 -37.884 1.00 49.09 575 PHE A CA 1
ATOM 4546 C C . PHE A 1 575 ? 22.525 -8.777 -36.552 1.00 49.09 575 PHE A C 1
ATOM 4548 O O . PHE A 1 575 ? 23.227 -9.693 -36.112 1.00 49.09 575 PHE A O 1
ATOM 4555 N N . VAL A 1 576 ? 21.416 -8.359 -35.919 1.00 47.62 576 VAL A N 1
ATOM 4556 C CA . VAL A 1 576 ? 20.854 -8.986 -34.701 1.00 47.62 576 VAL A CA 1
ATOM 4557 C C . VAL A 1 576 ? 19.366 -9.296 -34.900 1.00 47.62 576 VAL A C 1
ATOM 4559 O O . VAL A 1 576 ? 18.507 -8.422 -34.831 1.00 47.62 576 VAL A O 1
ATOM 4562 N N . THR A 1 577 ? 19.054 -10.571 -35.120 1.00 51.91 577 THR A N 1
ATOM 4563 C CA . THR A 1 577 ? 17.686 -11.099 -35.246 1.00 51.91 577 THR A CA 1
ATOM 4564 C C . THR A 1 577 ? 17.232 -11.675 -33.895 1.00 51.91 577 THR A C 1
ATOM 4566 O O . THR A 1 577 ? 18.048 -12.213 -33.150 1.00 51.91 577 THR A O 1
ATOM 4569 N N . THR A 1 578 ? 15.960 -11.521 -33.490 1.00 47.78 578 THR A N 1
ATOM 4570 C CA . THR A 1 578 ? 15.417 -12.214 -32.292 1.00 47.78 578 THR A CA 1
ATOM 4571 C C . THR A 1 578 ? 15.224 -13.700 -32.553 1.00 47.78 578 THR A C 1
ATOM 4573 O O . THR A 1 578 ? 15.280 -14.499 -31.619 1.00 47.78 578 THR A O 1
ATOM 4576 N N . ARG A 1 579 ? 14.951 -14.071 -33.806 1.00 62.03 579 ARG A N 1
ATOM 4577 C CA . ARG A 1 579 ? 14.691 -15.448 -34.226 1.00 62.03 579 ARG A CA 1
ATOM 4578 C C . ARG A 1 579 ? 15.687 -15.849 -35.310 1.00 62.03 579 ARG A C 1
ATOM 4580 O O . ARG A 1 579 ? 16.283 -15.003 -35.972 1.00 62.03 579 ARG A O 1
ATOM 4587 N N . THR A 1 580 ? 15.869 -17.150 -35.514 1.00 67.94 580 THR A N 1
ATOM 4588 C CA . THR A 1 580 ? 16.582 -17.664 -36.691 1.00 67.94 580 THR A CA 1
ATOM 4589 C C . THR A 1 580 ? 15.717 -17.375 -37.928 1.00 67.94 580 THR A C 1
ATOM 4591 O O . THR A 1 580 ? 14.633 -17.959 -38.036 1.00 67.94 580 THR A O 1
ATOM 4594 N N . PRO A 1 581 ? 16.120 -16.468 -38.840 1.00 77.81 581 PRO A N 1
ATOM 4595 C CA . PRO A 1 581 ? 15.303 -16.135 -40.001 1.00 77.81 581 PRO A CA 1
ATOM 4596 C C . PRO A 1 581 ? 15.211 -17.343 -40.937 1.00 77.81 581 PRO A C 1
ATOM 4598 O O . PRO A 1 581 ? 16.218 -17.980 -41.250 1.00 77.81 581 PRO A O 1
ATOM 4601 N N . LYS A 1 582 ? 13.998 -17.655 -41.402 1.00 83.00 582 LYS A N 1
ATOM 4602 C CA . LYS A 1 582 ? 13.779 -18.675 -42.442 1.00 83.00 582 LYS A CA 1
ATOM 4603 C C . LYS A 1 582 ? 14.071 -18.117 -43.833 1.00 83.00 582 LYS A C 1
ATOM 4605 O O . LYS A 1 582 ? 14.420 -18.870 -44.742 1.00 83.00 582 LYS A O 1
ATOM 4610 N N . GLU A 1 583 ? 13.924 -16.805 -43.990 1.00 87.81 583 GLU A N 1
ATOM 4611 C CA . GLU A 1 583 ? 14.173 -16.091 -45.235 1.00 87.81 583 GLU A CA 1
ATOM 4612 C C . GLU A 1 583 ? 14.790 -14.708 -44.971 1.00 87.81 583 GLU A C 1
ATOM 4614 O O . GLU A 1 583 ? 14.420 -14.014 -44.028 1.00 87.81 583 GLU A O 1
ATOM 4619 N N . ALA A 1 584 ? 15.738 -14.297 -45.804 1.00 89.00 584 ALA A N 1
ATOM 4620 C CA . ALA A 1 584 ? 16.322 -12.966 -45.812 1.00 89.00 584 ALA A CA 1
ATOM 4621 C C . ALA A 1 584 ? 16.018 -12.315 -47.158 1.00 89.00 584 ALA A C 1
ATOM 4623 O O . ALA A 1 584 ? 16.408 -12.834 -48.206 1.00 89.00 584 ALA A O 1
ATOM 4624 N N . ILE A 1 585 ? 15.305 -11.192 -47.119 1.00 91.56 585 ILE A N 1
ATOM 4625 C CA . ILE A 1 585 ? 14.838 -10.471 -48.298 1.00 91.56 585 ILE A CA 1
ATOM 4626 C C . ILE A 1 585 ? 15.595 -9.154 -48.381 1.00 91.56 585 ILE A C 1
ATOM 4628 O O . ILE A 1 585 ? 15.448 -8.291 -47.521 1.00 91.56 585 ILE A O 1
ATOM 4632 N N . LEU A 1 586 ? 16.401 -8.981 -49.420 1.00 90.75 586 LEU A N 1
ATOM 4633 C CA . LEU A 1 586 ? 17.013 -7.696 -49.714 1.00 90.75 586 LEU A CA 1
ATOM 4634 C C . LEU A 1 586 ? 16.214 -6.993 -50.803 1.00 90.75 586 LEU A C 1
ATOM 4636 O O . LEU A 1 586 ? 16.135 -7.471 -51.936 1.00 90.75 586 LEU A O 1
ATOM 4640 N N . VAL A 1 587 ? 15.623 -5.861 -50.446 1.00 92.31 587 VAL A N 1
ATOM 4641 C CA . VAL A 1 587 ? 14.879 -5.026 -51.379 1.00 92.31 587 VAL A CA 1
ATOM 4642 C C . VAL A 1 587 ? 15.839 -4.026 -52.016 1.00 92.31 587 VAL A C 1
ATOM 4644 O O . VAL A 1 587 ? 16.456 -3.224 -51.315 1.00 92.31 587 VAL A O 1
ATOM 4647 N N . LEU A 1 588 ? 15.965 -4.085 -53.341 1.00 89.88 588 LEU A N 1
ATOM 4648 C CA . LEU A 1 588 ? 16.702 -3.110 -54.140 1.00 89.88 588 LEU A CA 1
ATOM 4649 C C . LEU A 1 588 ? 15.681 -2.201 -54.828 1.00 89.88 588 LEU A C 1
ATOM 4651 O O . LEU A 1 588 ? 14.897 -2.682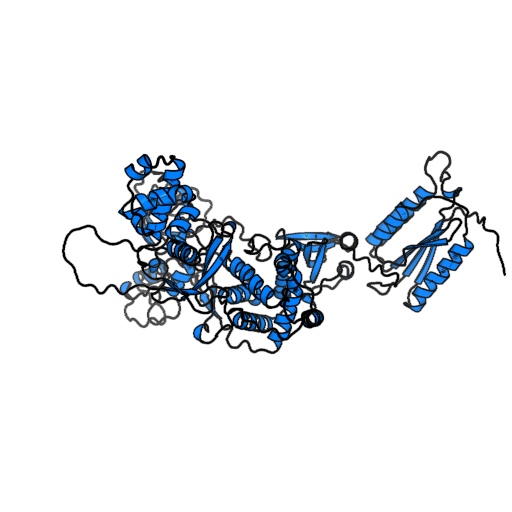 -55.649 1.00 89.88 588 LEU A O 1
ATOM 4655 N N . ILE A 1 589 ? 15.691 -0.911 -54.499 1.00 90.56 589 ILE A N 1
ATOM 4656 C CA . ILE A 1 589 ? 14.793 0.076 -55.105 1.00 90.56 589 ILE A CA 1
ATOM 4657 C C . ILE A 1 589 ? 15.590 1.011 -56.001 1.00 90.56 589 ILE A C 1
ATOM 4659 O O . ILE A 1 589 ? 16.501 1.697 -55.536 1.00 90.56 589 ILE A O 1
ATOM 4663 N N . ASP A 1 590 ? 15.205 1.035 -57.270 1.00 87.75 590 ASP A N 1
ATOM 4664 C CA . ASP A 1 590 ? 15.657 2.025 -58.232 1.00 87.75 590 ASP A CA 1
ATOM 4665 C C . ASP A 1 590 ? 15.108 3.398 -57.840 1.00 87.75 590 ASP A C 1
ATOM 4667 O O . ASP A 1 590 ? 13.900 3.582 -57.653 1.00 87.75 590 ASP A O 1
ATOM 4671 N N . THR A 1 591 ? 16.010 4.353 -57.666 1.00 86.50 591 THR A N 1
ATOM 4672 C CA . THR A 1 591 ? 15.674 5.748 -57.405 1.00 86.50 591 THR A CA 1
ATOM 4673 C C . THR A 1 591 ? 16.210 6.655 -58.498 1.00 86.50 591 THR A C 1
ATOM 4675 O O . THR A 1 591 ? 16.439 7.813 -58.209 1.00 86.50 591 THR A O 1
ATOM 4678 N N . SER A 1 592 ? 16.421 6.175 -59.724 1.00 85.25 592 SER A N 1
ATOM 4679 C CA . SER A 1 592 ? 16.838 6.999 -60.867 1.00 85.25 592 SER A CA 1
ATOM 4680 C C . SER A 1 592 ? 15.797 8.059 -61.259 1.00 85.25 592 SER A C 1
ATOM 4682 O O . SER A 1 592 ? 14.622 7.991 -60.886 1.00 85.25 592 SER A O 1
ATOM 4684 N N . SER A 1 593 ? 16.206 9.059 -62.044 1.00 84.62 593 SER A N 1
ATOM 4685 C CA . SER A 1 593 ? 15.305 10.126 -62.505 1.00 84.62 593 SER A CA 1
ATOM 4686 C C . SER A 1 593 ? 14.128 9.611 -63.349 1.00 84.62 593 SER A C 1
ATOM 4688 O O . SER A 1 593 ? 13.063 10.219 -63.346 1.00 84.62 593 SER A O 1
ATOM 4690 N N . SER A 1 594 ? 14.255 8.471 -64.031 1.00 82.38 594 SER A N 1
ATOM 4691 C CA . SER A 1 594 ? 13.158 7.863 -64.804 1.00 82.38 594 SER A CA 1
ATOM 4692 C C . SER A 1 594 ? 12.042 7.279 -63.925 1.00 82.38 594 SER A C 1
ATOM 4694 O O . SER A 1 594 ? 10.931 7.022 -64.405 1.00 82.38 594 SER A O 1
ATOM 4696 N N . MET A 1 595 ? 12.287 7.134 -62.617 1.00 83.81 595 MET A N 1
ATOM 4697 C CA . MET A 1 595 ? 11.274 6.795 -61.612 1.00 83.81 595 MET A CA 1
ATOM 4698 C C . MET A 1 595 ? 10.355 7.980 -61.266 1.00 83.81 595 MET A C 1
ATOM 4700 O O . MET A 1 595 ? 9.324 7.791 -60.609 1.00 83.81 595 MET A O 1
ATOM 4704 N N . GLU A 1 596 ? 10.697 9.192 -61.719 1.00 84.94 596 GLU A N 1
ATOM 4705 C CA . GLU A 1 596 ? 9.838 10.376 -61.641 1.00 84.94 596 GLU A CA 1
ATOM 4706 C C . GLU A 1 596 ? 8.739 10.393 -62.719 1.00 84.94 596 GLU A C 1
ATOM 4708 O O . GLU A 1 596 ? 7.731 11.084 -62.561 1.00 84.94 596 GLU A O 1
ATOM 4713 N N . GLU A 1 597 ? 8.891 9.600 -63.781 1.00 83.44 597 GLU A N 1
ATOM 4714 C CA . GLU A 1 597 ? 7.908 9.501 -64.860 1.00 83.44 597 GLU A CA 1
ATOM 4715 C C . GLU A 1 597 ? 6.573 8.907 -64.386 1.00 83.44 597 GLU A C 1
ATOM 4717 O O . GLU A 1 597 ? 6.492 8.182 -63.387 1.00 83.44 597 GLU A O 1
ATOM 4722 N N . GLU A 1 598 ? 5.504 9.176 -65.137 1.00 83.38 598 GLU A N 1
ATOM 4723 C CA . GLU A 1 598 ? 4.197 8.576 -64.874 1.00 83.38 598 GLU A CA 1
ATOM 4724 C C . GLU A 1 598 ? 4.224 7.054 -65.087 1.00 83.38 598 GLU A C 1
ATOM 4726 O O . GLU A 1 598 ? 4.735 6.540 -66.081 1.00 83.38 598 GLU A O 1
ATOM 4731 N N . CYS A 1 599 ? 3.635 6.322 -64.141 1.00 75.56 599 CYS A N 1
ATOM 4732 C CA . CYS A 1 599 ? 3.544 4.864 -64.160 1.00 75.56 599 CYS A CA 1
ATOM 4733 C C . CYS A 1 599 ? 2.564 4.356 -65.230 1.00 75.56 599 CYS A C 1
ATOM 4735 O O . CYS A 1 599 ? 2.819 3.346 -65.881 1.00 75.56 599 CYS A O 1
ATOM 4737 N N . TYR A 1 600 ? 1.471 5.091 -65.446 1.00 74.31 600 TYR A N 1
ATOM 4738 C CA . TYR A 1 600 ? 0.473 4.822 -66.478 1.00 74.31 600 TYR A CA 1
ATOM 4739 C C . TYR A 1 600 ? 0.160 6.125 -67.207 1.00 74.31 600 TYR A C 1
ATOM 4741 O O . TYR A 1 600 ? 0.000 7.160 -66.559 1.00 74.31 600 TYR A O 1
ATOM 4749 N N . ARG A 1 601 ? 0.042 6.073 -68.541 1.00 69.88 601 ARG A N 1
ATOM 4750 C CA . ARG A 1 601 ? -0.308 7.253 -69.346 1.00 69.88 601 ARG A CA 1
ATOM 4751 C C . ARG A 1 601 ? -1.599 7.881 -68.809 1.00 69.88 601 ARG A C 1
ATOM 4753 O O . ARG A 1 601 ? -2.626 7.205 -68.787 1.00 69.88 601 ARG A O 1
ATOM 4760 N N . ASN A 1 602 ? -1.538 9.161 -68.442 1.00 65.88 602 ASN A N 1
ATOM 4761 C CA . ASN A 1 602 ? -2.665 9.982 -67.980 1.00 65.88 602 ASN A CA 1
ATOM 4762 C C . ASN A 1 602 ? -3.196 9.648 -66.572 1.00 65.88 602 ASN A C 1
ATOM 4764 O O . ASN A 1 602 ? -4.319 10.031 -66.247 1.00 65.88 602 ASN A O 1
ATOM 4768 N N . ALA A 1 603 ? -2.430 8.943 -65.733 1.00 70.19 603 ALA A N 1
ATOM 4769 C CA . ALA A 1 603 ? -2.842 8.642 -64.357 1.00 70.19 603 ALA A CA 1
ATOM 4770 C C . ALA A 1 603 ? -2.323 9.652 -63.317 1.00 70.19 603 ALA A C 1
ATOM 4772 O O . ALA A 1 603 ? -2.795 9.635 -62.184 1.00 70.19 603 ALA A O 1
ATOM 4773 N N . GLY A 1 604 ? -1.334 10.493 -63.653 1.00 75.56 604 GLY A N 1
ATOM 4774 C CA . GLY A 1 604 ? -0.723 11.448 -62.714 1.00 75.56 604 GLY A CA 1
ATOM 4775 C C . GLY A 1 604 ? 0.051 10.810 -61.546 1.00 75.56 604 GLY A C 1
ATOM 4776 O O . GLY A 1 604 ? 0.494 11.511 -60.637 1.00 75.56 604 GLY A O 1
ATOM 4777 N N . ILE A 1 605 ? 0.223 9.482 -61.539 1.00 82.81 605 ILE A N 1
ATOM 4778 C CA . ILE A 1 605 ? 0.943 8.736 -60.498 1.00 82.81 605 ILE A CA 1
ATOM 4779 C C . ILE A 1 605 ? 2.370 8.471 -60.978 1.00 82.81 605 ILE A C 1
ATOM 4781 O O . ILE A 1 605 ? 2.571 7.737 -61.946 1.00 82.81 605 ILE A O 1
ATOM 4785 N N . LYS A 1 606 ? 3.365 9.018 -60.270 1.00 87.38 606 LYS A N 1
ATOM 4786 C CA . LYS A 1 606 ? 4.790 8.741 -60.518 1.00 87.38 606 LYS A CA 1
ATOM 4787 C C . LYS A 1 606 ? 5.129 7.274 -60.218 1.00 87.38 606 LYS A C 1
ATOM 4789 O O . LYS A 1 606 ? 4.621 6.722 -59.238 1.00 87.38 606 LYS A O 1
ATOM 4794 N N . LYS A 1 607 ? 6.024 6.653 -60.996 1.00 87.12 607 LYS A N 1
ATOM 4795 C CA . LYS A 1 607 ? 6.482 5.260 -60.782 1.00 87.12 607 LYS A CA 1
ATOM 4796 C C . LYS A 1 607 ? 6.974 5.035 -59.349 1.00 87.12 607 LYS A C 1
ATOM 4798 O O . LYS A 1 607 ? 6.556 4.069 -58.713 1.00 87.12 607 LYS A O 1
ATOM 4803 N N . ILE A 1 608 ? 7.757 5.964 -58.793 1.00 87.06 608 ILE A N 1
ATOM 4804 C CA . ILE A 1 608 ? 8.250 5.882 -57.408 1.00 87.06 608 ILE A CA 1
ATOM 4805 C C . ILE A 1 608 ? 7.123 5.805 -56.362 1.00 87.06 608 ILE A C 1
ATOM 4807 O O . ILE A 1 608 ? 7.255 5.098 -55.366 1.00 87.06 608 ILE A O 1
ATOM 4811 N N . ASN A 1 609 ? 5.982 6.463 -56.590 1.00 87.38 609 ASN A N 1
ATOM 4812 C CA . ASN A 1 609 ? 4.851 6.410 -55.660 1.00 87.38 609 ASN A CA 1
ATOM 4813 C C . ASN A 1 609 ? 4.194 5.024 -55.668 1.00 87.38 609 ASN A C 1
ATOM 4815 O O . ASN A 1 609 ? 3.856 4.502 -54.608 1.00 87.38 609 ASN A O 1
ATOM 4819 N N . ALA A 1 610 ? 4.087 4.386 -56.838 1.00 87.56 610 ALA A N 1
ATOM 4820 C CA . ALA A 1 610 ? 3.599 3.011 -56.941 1.00 87.56 610 ALA A CA 1
ATOM 4821 C C . ALA A 1 610 ? 4.538 2.015 -56.234 1.00 87.56 610 ALA A C 1
ATOM 4823 O O . ALA A 1 610 ? 4.070 1.101 -55.557 1.00 87.56 610 ALA A O 1
ATOM 4824 N N . VAL A 1 611 ? 5.857 2.226 -56.326 1.00 88.38 611 VAL A N 1
ATOM 4825 C CA . VAL A 1 611 ? 6.858 1.433 -55.592 1.00 88.38 611 VAL A CA 1
ATOM 4826 C C . VAL A 1 611 ? 6.692 1.575 -54.080 1.00 88.38 611 VAL A C 1
ATOM 4828 O O . VAL A 1 611 ? 6.680 0.571 -53.363 1.00 88.38 611 VAL A O 1
ATOM 4831 N N . LYS A 1 612 ? 6.537 2.812 -53.592 1.00 89.94 612 LYS A N 1
ATOM 4832 C CA . LYS A 1 612 ? 6.314 3.087 -52.168 1.00 89.94 612 LYS A CA 1
ATOM 4833 C C . LYS A 1 612 ? 5.073 2.365 -51.652 1.00 89.94 612 LYS A C 1
ATOM 4835 O O . LYS A 1 612 ? 5.154 1.681 -50.635 1.00 89.94 612 LYS A O 1
ATOM 4840 N N . GLU A 1 613 ? 3.963 2.448 -52.382 1.00 88.19 613 GLU A N 1
ATOM 4841 C CA . GLU A 1 613 ? 2.717 1.757 -52.033 1.00 88.19 613 GLU A CA 1
ATOM 4842 C C . GLU A 1 613 ? 2.850 0.229 -52.087 1.00 88.19 613 GLU A C 1
ATOM 4844 O O . GLU A 1 613 ? 2.351 -0.470 -51.201 1.00 88.19 613 GLU A O 1
ATOM 4849 N N . LEU A 1 614 ? 3.563 -0.320 -53.076 1.00 90.88 614 LEU A N 1
ATOM 4850 C CA . LEU A 1 614 ? 3.811 -1.760 -53.174 1.00 90.88 614 LEU A CA 1
ATOM 4851 C C . LEU A 1 614 ? 4.561 -2.276 -51.944 1.00 90.88 614 LEU A C 1
ATOM 4853 O O . LEU A 1 614 ? 4.121 -3.240 -51.317 1.00 90.88 614 LEU A O 1
ATOM 4857 N N . PHE A 1 615 ? 5.671 -1.633 -51.576 1.00 90.06 615 PHE A N 1
ATOM 4858 C CA . PHE A 1 615 ? 6.476 -2.065 -50.434 1.00 90.06 615 PHE A CA 1
ATOM 4859 C C . PHE A 1 615 ? 5.828 -1.736 -49.090 1.00 90.06 615 PHE A C 1
ATOM 4861 O O . PHE A 1 615 ? 6.016 -2.484 -48.129 1.00 90.06 615 PHE A O 1
ATOM 4868 N N . HIS A 1 616 ? 4.995 -0.695 -49.025 1.00 86.25 616 HIS A N 1
ATOM 4869 C CA . HIS A 1 616 ? 4.147 -0.443 -47.866 1.00 86.25 616 HIS A CA 1
ATOM 4870 C C . HIS A 1 616 ? 3.156 -1.594 -47.644 1.00 86.25 616 HIS A C 1
ATOM 4872 O O . HIS A 1 616 ? 3.072 -2.139 -46.543 1.00 86.25 616 HIS A O 1
ATOM 4878 N N . ASN A 1 617 ? 2.460 -2.020 -48.703 1.00 87.88 617 ASN A N 1
ATOM 4879 C CA . ASN A 1 617 ? 1.532 -3.151 -48.659 1.00 87.88 617 ASN A CA 1
ATOM 4880 C C . ASN A 1 617 ? 2.243 -4.486 -48.416 1.00 87.88 617 ASN A C 1
ATOM 4882 O O . ASN A 1 617 ? 1.732 -5.318 -47.665 1.00 87.88 617 ASN A O 1
ATOM 4886 N N . PHE A 1 618 ? 3.423 -4.684 -49.009 1.00 88.44 618 PHE A N 1
ATOM 4887 C CA . PHE A 1 618 ? 4.275 -5.843 -48.757 1.00 88.44 618 PHE A CA 1
ATOM 4888 C C . PHE A 1 618 ? 4.612 -5.945 -47.270 1.00 88.44 618 PHE A C 1
ATOM 4890 O O . PHE A 1 618 ? 4.304 -6.959 -46.656 1.00 88.44 618 PHE A O 1
ATOM 4897 N N . ALA A 1 619 ? 5.145 -4.875 -46.673 1.00 84.44 619 ALA A N 1
ATOM 4898 C CA . ALA A 1 619 ? 5.476 -4.830 -45.253 1.00 84.44 619 ALA A CA 1
ATOM 4899 C C . ALA A 1 619 ? 4.237 -5.049 -44.368 1.00 84.44 619 ALA A C 1
ATOM 4901 O O . ALA A 1 619 ? 4.276 -5.871 -43.457 1.00 84.44 619 ALA A O 1
ATOM 4902 N N . SER A 1 620 ? 3.114 -4.384 -44.665 1.00 80.81 620 SER A N 1
ATOM 4903 C CA . SER A 1 620 ? 1.856 -4.547 -43.918 1.00 80.81 620 SER A CA 1
ATOM 4904 C C . SER A 1 620 ? 1.332 -5.984 -43.939 1.00 80.81 620 SER A C 1
ATOM 4906 O O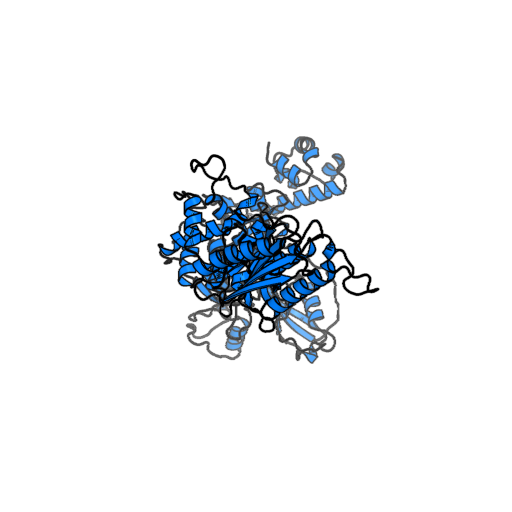 . SER A 1 620 ? 0.963 -6.518 -42.897 1.00 80.81 620 SER A O 1
ATOM 4908 N N . ARG A 1 621 ? 1.339 -6.643 -45.104 1.00 82.88 621 ARG A N 1
ATOM 4909 C CA . ARG A 1 621 ? 0.918 -8.047 -45.223 1.00 82.88 621 ARG A CA 1
ATOM 4910 C C . ARG A 1 621 ? 1.914 -8.991 -44.562 1.00 82.88 621 ARG A C 1
ATOM 4912 O O . ARG A 1 621 ? 1.506 -9.921 -43.879 1.00 82.88 621 ARG A O 1
ATOM 4919 N N . SER A 1 622 ? 3.205 -8.736 -44.734 1.00 79.88 622 SER A N 1
ATOM 4920 C CA . SER A 1 622 ? 4.278 -9.499 -44.102 1.00 79.88 622 SER A CA 1
ATOM 4921 C C . SER A 1 622 ? 4.187 -9.500 -42.575 1.00 79.88 622 SER A C 1
ATOM 4923 O O . SER A 1 622 ? 4.408 -10.547 -41.969 1.00 79.88 622 SER A O 1
ATOM 4925 N N . MET A 1 623 ? 3.815 -8.367 -41.966 1.00 74.00 623 MET A N 1
ATOM 4926 C CA . MET A 1 623 ? 3.522 -8.287 -40.531 1.00 74.00 623 MET A CA 1
ATOM 4927 C C . MET A 1 623 ? 2.263 -9.073 -40.165 1.00 74.00 623 MET A C 1
ATOM 4929 O O . MET A 1 623 ? 2.317 -9.886 -39.252 1.00 74.00 623 MET A O 1
ATOM 4933 N N . ALA A 1 624 ? 1.165 -8.893 -40.909 1.00 66.56 624 ALA A N 1
ATOM 4934 C CA . ALA A 1 624 ? -0.111 -9.552 -40.618 1.00 66.56 624 ALA A CA 1
ATOM 4935 C C . ALA A 1 624 ? -0.037 -11.092 -40.647 1.00 66.56 624 ALA A C 1
ATOM 4937 O O . ALA A 1 624 ? -0.793 -11.759 -39.947 1.00 66.56 624 ALA A O 1
ATOM 4938 N N . TYR A 1 625 ? 0.861 -11.665 -41.455 1.00 74.81 625 TYR A N 1
ATOM 4939 C CA . TYR A 1 625 ? 1.074 -13.115 -41.537 1.00 74.81 625 TYR A CA 1
ATOM 4940 C C . TYR A 1 625 ? 2.169 -13.652 -40.589 1.00 74.81 625 TYR A C 1
ATOM 4942 O O . TYR A 1 625 ? 2.427 -14.855 -40.606 1.00 74.81 625 TYR A O 1
ATOM 4950 N N . ASP A 1 626 ? 2.824 -12.796 -39.791 1.00 67.00 626 ASP A N 1
ATOM 4951 C CA . ASP A 1 626 ? 3.947 -13.132 -38.888 1.00 67.00 626 ASP A CA 1
ATOM 4952 C C . ASP A 1 626 ? 5.048 -13.985 -39.563 1.00 67.00 626 ASP A C 1
ATOM 4954 O O . ASP A 1 626 ? 5.540 -14.986 -39.031 1.00 67.00 626 ASP A O 1
ATOM 4958 N N . PHE A 1 627 ? 5.434 -13.626 -40.794 1.00 76.88 627 PHE A N 1
ATOM 4959 C CA . PHE A 1 627 ? 6.471 -14.368 -41.512 1.00 76.88 627 PHE A CA 1
ATOM 4960 C C . PHE A 1 627 ? 7.850 -14.173 -40.865 1.00 76.88 627 PHE A C 1
ATOM 4962 O O . PHE A 1 627 ? 8.322 -13.052 -40.708 1.00 76.88 627 PHE A O 1
ATOM 4969 N N . HIS A 1 628 ? 8.562 -15.277 -40.622 1.00 75.94 628 HIS A N 1
ATOM 4970 C CA . HIS A 1 628 ? 9.923 -15.313 -40.066 1.00 75.94 628 HIS A CA 1
ATOM 4971 C C . HIS A 1 628 ? 11.007 -14.896 -41.074 1.00 75.94 628 HIS A C 1
ATOM 4973 O O . HIS A 1 628 ? 11.895 -15.692 -41.404 1.00 75.94 628 HIS A O 1
ATOM 4979 N N . HIS A 1 629 ? 10.921 -13.673 -41.587 1.00 82.12 629 HIS A N 1
ATOM 4980 C CA . HIS A 1 629 ? 11.895 -13.115 -42.513 1.00 82.12 629 HIS A CA 1
ATOM 4981 C C . HIS A 1 629 ? 12.511 -11.831 -41.977 1.00 82.12 629 HIS A C 1
ATOM 4983 O O . HIS A 1 629 ? 11.911 -11.121 -41.174 1.00 82.12 629 HIS A O 1
ATOM 4989 N N . VAL A 1 630 ? 13.720 -11.549 -42.449 1.00 84.31 630 VAL A N 1
ATOM 4990 C CA . VAL A 1 630 ? 14.408 -10.278 -42.215 1.00 84.31 630 VAL A CA 1
ATOM 4991 C C . VAL A 1 630 ? 14.472 -9.505 -43.517 1.00 84.31 630 VAL A C 1
ATOM 4993 O O . VAL A 1 630 ? 14.721 -10.099 -44.568 1.00 84.31 630 VAL A O 1
ATOM 4996 N N . ILE A 1 631 ? 14.247 -8.194 -43.458 1.00 87.56 631 ILE A N 1
ATOM 4997 C CA . ILE A 1 631 ? 14.241 -7.331 -44.639 1.00 87.56 631 ILE A CA 1
ATOM 4998 C C . ILE A 1 631 ? 15.370 -6.307 -44.578 1.00 87.56 631 ILE A C 1
ATOM 5000 O O . ILE A 1 631 ? 15.573 -5.668 -43.550 1.00 87.56 631 ILE A O 1
ATOM 5004 N N . GLY A 1 632 ? 16.107 -6.155 -45.672 1.00 87.50 632 GLY A N 1
ATOM 5005 C CA . GLY A 1 632 ? 17.058 -5.062 -45.876 1.00 87.50 632 GLY A CA 1
ATOM 5006 C C . GLY A 1 632 ? 16.601 -4.149 -47.011 1.00 87.50 632 GLY A C 1
ATOM 5007 O O . GLY A 1 632 ? 15.840 -4.576 -47.882 1.00 87.50 632 GLY A O 1
ATOM 5008 N N . LEU A 1 633 ? 17.092 -2.909 -47.027 1.00 89.38 633 LEU A N 1
ATOM 5009 C CA . LEU A 1 633 ? 16.791 -1.931 -48.072 1.00 89.38 633 LEU A CA 1
ATOM 5010 C C . LEU A 1 633 ? 18.069 -1.301 -48.627 1.00 89.38 633 LEU A C 1
ATOM 5012 O O . LEU A 1 633 ? 18.853 -0.675 -47.907 1.00 89.38 633 LEU A O 1
ATOM 5016 N N . VAL A 1 634 ? 18.232 -1.406 -49.940 1.00 87.81 634 VAL A N 1
ATOM 5017 C CA . VAL A 1 634 ? 19.264 -0.719 -50.716 1.00 87.81 634 VAL A CA 1
ATOM 5018 C C . VAL A 1 634 ? 18.560 0.146 -51.745 1.00 87.81 634 VAL A C 1
ATOM 5020 O O . VAL A 1 634 ? 17.700 -0.340 -52.479 1.00 87.81 634 VAL A O 1
ATOM 5023 N N . LYS A 1 635 ? 18.939 1.420 -51.810 1.00 88.31 635 LYS A N 1
ATOM 5024 C CA . LYS A 1 635 ? 18.582 2.260 -52.949 1.00 88.31 635 LYS A CA 1
ATOM 5025 C C . LYS A 1 635 ? 19.732 2.295 -53.942 1.00 88.31 635 LYS A C 1
ATOM 5027 O O . LYS A 1 635 ? 20.897 2.231 -53.533 1.00 88.31 635 LYS A O 1
ATOM 5032 N N . PHE A 1 636 ? 19.409 2.413 -55.218 1.00 85.62 636 PHE A N 1
ATOM 5033 C CA . PHE A 1 636 ? 20.409 2.628 -56.248 1.00 85.62 636 PHE A CA 1
ATOM 5034 C C . PHE A 1 636 ? 19.950 3.700 -57.230 1.00 85.62 636 PHE A C 1
ATOM 5036 O O . PHE A 1 636 ? 18.829 3.683 -57.730 1.00 85.62 636 PHE A O 1
ATOM 5043 N N . ASP A 1 637 ? 20.852 4.647 -57.441 1.00 83.50 637 ASP A N 1
ATOM 5044 C CA . ASP A 1 637 ? 20.797 5.722 -58.420 1.00 83.50 637 ASP A CA 1
ATOM 5045 C C . ASP A 1 637 ? 22.191 5.804 -59.083 1.00 83.50 637 ASP A C 1
ATOM 5047 O O . ASP A 1 637 ? 22.749 4.768 -59.457 1.00 83.50 637 ASP A O 1
ATOM 5051 N N . THR A 1 638 ? 22.802 6.992 -59.199 1.00 78.69 638 THR A N 1
ATOM 5052 C CA . THR A 1 638 ? 24.217 7.123 -59.594 1.00 78.69 638 THR A CA 1
ATOM 5053 C C . THR A 1 638 ? 25.175 6.492 -58.585 1.00 78.69 638 THR A C 1
ATOM 5055 O O . THR A 1 638 ? 26.360 6.344 -58.881 1.00 78.69 638 THR A O 1
ATOM 5058 N N . MET A 1 639 ? 24.692 6.133 -57.393 1.00 79.06 639 MET A N 1
ATOM 5059 C CA . MET A 1 639 ? 25.411 5.338 -56.408 1.00 79.06 639 MET A CA 1
ATOM 5060 C C . MET A 1 639 ? 24.499 4.278 -55.780 1.00 79.06 639 MET A C 1
ATOM 5062 O O . MET A 1 639 ? 23.302 4.475 -55.574 1.00 79.06 639 MET A O 1
ATOM 5066 N N . VAL A 1 640 ? 25.090 3.149 -55.390 1.00 82.62 640 VAL A N 1
ATOM 5067 C CA . VAL A 1 640 ? 24.400 2.106 -54.621 1.00 82.62 640 VAL A CA 1
ATOM 5068 C C . VAL A 1 640 ? 24.601 2.371 -53.131 1.00 82.62 640 VAL A C 1
ATOM 5070 O O . VAL A 1 640 ? 25.723 2.294 -52.626 1.00 82.62 640 VAL A O 1
ATOM 5073 N N . LYS A 1 641 ? 23.517 2.652 -52.400 1.00 82.81 641 LYS A N 1
ATOM 5074 C CA . LYS A 1 641 ? 23.558 2.937 -50.959 1.00 82.81 641 LYS A CA 1
ATOM 5075 C C . LYS A 1 641 ? 22.631 2.008 -50.183 1.00 82.81 641 LYS A C 1
ATOM 5077 O O . LYS A 1 641 ? 21.416 2.007 -50.374 1.00 82.81 641 LYS A O 1
ATOM 5082 N N . THR A 1 642 ? 23.194 1.267 -49.233 1.00 81.12 642 THR A N 1
ATOM 5083 C CA . THR A 1 642 ? 22.409 0.548 -48.222 1.00 81.12 642 THR A CA 1
ATOM 5084 C C . THR A 1 642 ? 21.779 1.569 -47.277 1.00 81.12 642 THR A C 1
ATOM 5086 O O . THR A 1 642 ? 22.490 2.257 -46.547 1.00 81.12 642 THR A O 1
ATOM 5089 N N . LEU A 1 643 ? 20.453 1.703 -47.322 1.00 78.06 643 LEU A N 1
ATOM 5090 C CA . LEU A 1 643 ? 19.704 2.596 -46.433 1.00 78.06 643 LEU A CA 1
ATOM 5091 C C . LEU A 1 643 ? 19.363 1.913 -45.119 1.00 78.06 643 LEU A C 1
ATOM 5093 O O . LEU A 1 643 ? 19.339 2.559 -44.078 1.00 78.06 643 LEU A O 1
ATOM 5097 N N . HIS A 1 644 ? 19.104 0.610 -45.180 1.00 77.44 644 HIS A N 1
ATOM 5098 C CA . HIS A 1 644 ? 18.725 -0.163 -44.018 1.00 77.44 644 HIS A CA 1
ATOM 5099 C C . HIS A 1 644 ? 19.335 -1.562 -44.084 1.00 77.44 644 HIS A C 1
ATOM 5101 O O . HIS A 1 644 ? 19.171 -2.274 -45.080 1.00 77.44 644 HIS A O 1
ATOM 5107 N N . ALA A 1 645 ? 20.059 -1.948 -43.031 1.00 78.19 645 ALA A N 1
ATOM 5108 C CA . ALA A 1 645 ? 20.530 -3.318 -42.859 1.00 78.19 645 ALA A CA 1
ATOM 5109 C C . ALA A 1 645 ? 19.344 -4.266 -42.590 1.00 78.19 645 ALA A C 1
ATOM 5111 O O . ALA A 1 645 ? 18.214 -3.823 -42.398 1.00 78.19 645 ALA A O 1
ATOM 5112 N N . PHE A 1 646 ? 19.590 -5.577 -42.600 1.00 79.25 646 PHE A N 1
ATOM 5113 C CA . PHE A 1 646 ? 18.538 -6.564 -42.354 1.00 79.25 646 PHE A CA 1
ATOM 5114 C C . PHE A 1 646 ? 17.918 -6.401 -40.960 1.00 79.25 646 PHE A C 1
ATOM 5116 O O . PHE A 1 646 ? 18.619 -6.527 -39.957 1.00 79.25 646 PHE A O 1
ATOM 5123 N N . THR A 1 647 ? 16.604 -6.182 -40.912 1.00 72.38 647 THR A N 1
ATOM 5124 C CA . THR A 1 647 ? 15.821 -6.020 -39.682 1.00 72.38 647 THR A CA 1
ATOM 5125 C C . THR A 1 647 ? 14.596 -6.932 -39.660 1.00 72.38 647 THR A C 1
ATOM 5127 O O . THR A 1 647 ? 14.087 -7.343 -40.703 1.00 72.38 647 THR A O 1
ATOM 5130 N N . GLU A 1 648 ? 14.091 -7.207 -38.460 1.00 74.44 648 GLU A N 1
ATOM 5131 C CA . GLU A 1 648 ? 12.760 -7.789 -38.233 1.00 74.44 648 GLU A CA 1
ATOM 5132 C C . GLU A 1 648 ? 11.674 -6.697 -38.094 1.00 74.44 648 GLU A C 1
ATOM 5134 O O . GLU A 1 648 ? 10.484 -6.999 -38.145 1.00 74.44 648 GLU A O 1
ATOM 5139 N N . ASN A 1 649 ? 12.061 -5.423 -37.921 1.00 73.50 649 ASN A N 1
ATOM 5140 C CA . ASN A 1 649 ? 11.135 -4.305 -37.736 1.00 73.50 649 ASN A CA 1
ATOM 5141 C C . ASN A 1 649 ? 10.687 -3.712 -39.086 1.00 73.50 649 ASN A C 1
ATOM 5143 O O . ASN A 1 649 ? 11.348 -2.855 -39.677 1.00 73.50 649 ASN A O 1
ATOM 5147 N N . LEU A 1 650 ? 9.523 -4.157 -39.560 1.00 80.81 650 LEU A N 1
ATOM 5148 C CA . LEU A 1 650 ? 8.955 -3.748 -40.847 1.00 80.81 650 LEU A CA 1
ATOM 5149 C C . LEU A 1 650 ? 8.395 -2.309 -40.866 1.00 80.81 650 LEU A C 1
ATOM 5151 O O . LEU A 1 650 ? 8.221 -1.754 -41.952 1.00 80.81 650 LEU A O 1
ATOM 5155 N N . GLU A 1 651 ? 8.162 -1.669 -39.715 1.00 78.38 651 GLU A N 1
ATOM 5156 C CA . GLU A 1 651 ? 7.726 -0.262 -39.661 1.00 78.38 651 GLU A CA 1
ATOM 5157 C C . GLU A 1 651 ? 8.866 0.701 -40.014 1.00 78.38 651 GLU A C 1
ATOM 5159 O O . GLU A 1 651 ? 8.692 1.592 -40.845 1.00 78.38 651 GLU A O 1
ATOM 5164 N N . LYS A 1 652 ? 10.083 0.448 -39.520 1.00 74.38 652 LYS A N 1
ATOM 5165 C CA . LYS A 1 652 ? 11.264 1.232 -39.917 1.00 74.38 652 LYS A CA 1
ATOM 5166 C C . LYS A 1 652 ? 11.566 1.086 -41.409 1.00 74.38 652 LYS A C 1
ATOM 5168 O O . LYS A 1 652 ? 11.911 2.062 -42.075 1.00 74.38 652 LYS A O 1
ATOM 5173 N N . PHE A 1 653 ? 11.382 -0.112 -41.967 1.00 83.56 653 PHE A N 1
ATOM 5174 C CA . PHE A 1 653 ? 11.462 -0.317 -43.415 1.00 83.56 653 PHE A CA 1
ATOM 5175 C C . PHE A 1 653 ? 10.461 0.581 -44.166 1.00 83.56 653 PHE A C 1
ATOM 5177 O O . PHE A 1 653 ? 10.849 1.249 -45.125 1.00 83.56 653 PHE A O 1
ATOM 5184 N N . LYS A 1 654 ? 9.205 0.681 -43.704 1.00 85.06 654 LYS A N 1
ATOM 5185 C CA . LYS A 1 654 ? 8.200 1.580 -44.302 1.00 85.06 654 LYS A CA 1
ATOM 5186 C C . LYS A 1 654 ? 8.609 3.051 -44.231 1.00 85.06 654 LYS A C 1
ATOM 5188 O O . LYS A 1 654 ? 8.391 3.773 -45.202 1.00 85.06 654 LYS A O 1
ATOM 5193 N N . GLU A 1 655 ? 9.195 3.502 -43.124 1.00 84.81 655 GLU A N 1
ATOM 5194 C CA . GLU A 1 655 ? 9.695 4.879 -42.986 1.00 84.81 655 GLU A CA 1
ATOM 5195 C C . GLU A 1 655 ? 10.787 5.194 -44.016 1.00 84.81 655 GLU A C 1
ATOM 5197 O O . GLU A 1 655 ? 10.698 6.206 -44.713 1.00 84.81 655 GLU A O 1
ATOM 5202 N N . HIS A 1 656 ? 11.766 4.296 -44.183 1.00 84.69 656 HIS A N 1
ATOM 5203 C CA . HIS A 1 656 ? 12.840 4.470 -45.168 1.00 84.69 656 HIS A CA 1
ATOM 5204 C C . HIS A 1 656 ? 12.327 4.409 -46.610 1.00 84.69 656 HIS A C 1
ATOM 5206 O O . HIS A 1 656 ? 12.841 5.111 -47.473 1.00 84.69 656 HIS A O 1
ATOM 5212 N N . VAL A 1 657 ? 11.304 3.596 -46.889 1.00 87.19 657 VAL A N 1
ATOM 5213 C CA . VAL A 1 657 ? 10.659 3.559 -48.211 1.00 87.19 657 VAL A CA 1
ATOM 5214 C C . VAL A 1 657 ? 9.917 4.870 -48.496 1.00 87.19 657 VAL A C 1
ATOM 5216 O O . VAL A 1 657 ? 10.000 5.403 -49.603 1.00 87.19 657 VAL A O 1
ATOM 5219 N N . ARG A 1 658 ? 9.217 5.437 -47.504 1.00 86.69 658 ARG A N 1
ATOM 5220 C CA . ARG A 1 658 ? 8.481 6.705 -47.660 1.00 86.69 658 ARG A CA 1
ATOM 5221 C C . ARG A 1 658 ? 9.398 7.884 -47.991 1.00 86.69 658 ARG A C 1
ATOM 5223 O O . ARG A 1 658 ? 8.982 8.745 -48.767 1.00 86.69 658 ARG A O 1
ATOM 5230 N N . SER A 1 659 ? 10.628 7.895 -47.475 1.00 85.94 659 SER A N 1
ATOM 5231 C CA . SER A 1 659 ? 11.607 8.973 -47.681 1.00 85.94 659 SER A CA 1
ATOM 5232 C C . SER A 1 659 ? 12.403 8.897 -48.993 1.00 85.94 659 SER A C 1
ATOM 5234 O O . SER A 1 659 ? 13.255 9.747 -49.230 1.00 85.94 659 SER A O 1
ATOM 5236 N N . LEU A 1 660 ? 12.141 7.913 -49.863 1.00 86.69 660 LEU A N 1
ATOM 5237 C CA . LEU A 1 660 ? 12.839 7.790 -51.150 1.00 86.69 660 LEU A CA 1
ATOM 5238 C C . LEU A 1 660 ? 12.441 8.895 -52.135 1.00 86.69 660 LEU A C 1
ATOM 5240 O O . LEU A 1 660 ? 11.255 9.169 -52.320 1.00 86.69 660 LEU A O 1
ATOM 5244 N N . GLU A 1 661 ? 13.417 9.459 -52.838 1.00 84.56 661 GLU A N 1
ATOM 5245 C CA . GLU A 1 661 ? 13.209 10.456 -53.892 1.00 84.56 661 GLU A CA 1
ATOM 5246 C C . GLU A 1 661 ? 13.981 10.057 -55.157 1.00 84.56 661 GLU A C 1
ATOM 5248 O O . GLU A 1 661 ? 15.088 9.523 -55.030 1.00 84.56 661 GLU A O 1
ATOM 5253 N N . PRO A 1 662 ? 13.409 10.275 -56.358 1.00 84.38 662 PRO A N 1
ATOM 5254 C CA . PRO A 1 662 ? 14.072 9.971 -57.619 1.00 84.38 662 PRO A CA 1
ATOM 5255 C C . PRO A 1 662 ? 15.183 10.990 -57.922 1.00 84.38 662 PRO A C 1
ATOM 5257 O O . PRO A 1 662 ? 14.985 12.196 -57.789 1.00 84.38 662 PRO A O 1
ATOM 5260 N N . ASN A 1 663 ? 16.355 10.510 -58.322 1.00 79.44 663 ASN A N 1
ATOM 5261 C CA . ASN A 1 663 ? 17.524 11.277 -58.723 1.00 79.44 663 ASN A CA 1
ATOM 5262 C C . ASN A 1 663 ? 18.513 10.372 -59.483 1.00 79.44 663 ASN A C 1
ATOM 5264 O O . ASN A 1 663 ? 18.682 9.213 -59.135 1.00 79.44 663 ASN A O 1
ATOM 5268 N N . GLY A 1 664 ? 19.253 10.901 -60.454 1.00 79.38 664 GLY A N 1
ATOM 5269 C CA . GLY A 1 664 ? 20.417 10.217 -61.019 1.00 79.38 664 GLY A CA 1
ATOM 5270 C C . GLY A 1 664 ? 20.131 9.152 -62.089 1.00 79.38 664 GLY A C 1
ATOM 5271 O O . GLY A 1 664 ? 19.067 9.126 -62.703 1.00 79.38 664 GLY A O 1
ATOM 5272 N N . CYS A 1 665 ? 21.136 8.312 -62.356 1.00 75.75 665 CYS A N 1
ATOM 5273 C CA . CYS A 1 665 ? 21.145 7.260 -63.387 1.00 75.75 665 CYS A CA 1
ATOM 5274 C C . CYS A 1 665 ? 20.936 5.878 -62.753 1.00 75.75 665 CYS A C 1
ATOM 5276 O O . CYS A 1 665 ? 21.071 5.749 -61.548 1.00 75.75 665 CYS A O 1
ATOM 5278 N N . THR A 1 666 ? 20.640 4.843 -63.530 1.00 80.88 666 THR A N 1
ATOM 5279 C CA . THR A 1 666 ? 20.392 3.488 -63.002 1.00 80.88 666 THR A CA 1
ATOM 5280 C C . THR A 1 666 ? 21.675 2.651 -63.030 1.00 80.88 666 THR A C 1
ATOM 5282 O O . THR A 1 666 ? 22.213 2.415 -64.111 1.00 80.88 666 THR A O 1
ATOM 5285 N N . LEU A 1 667 ? 22.152 2.199 -61.859 1.00 82.69 667 LEU A N 1
ATOM 5286 C CA . LEU A 1 667 ? 23.281 1.263 -61.694 1.00 82.69 667 LEU A CA 1
ATOM 5287 C C . LEU A 1 667 ? 22.806 -0.126 -61.229 1.00 82.69 667 LEU A C 1
ATOM 5289 O O . LEU A 1 667 ? 22.998 -0.523 -60.073 1.00 82.69 667 LEU A O 1
ATOM 5293 N N . LEU A 1 668 ? 22.156 -0.878 -62.119 1.00 83.25 668 LEU A N 1
ATOM 5294 C CA . LEU A 1 668 ? 21.464 -2.115 -61.741 1.00 83.25 668 LEU A CA 1
ATOM 5295 C C . LEU A 1 668 ? 22.432 -3.246 -61.359 1.00 83.25 668 LEU A C 1
ATOM 5297 O O . LEU A 1 668 ? 22.239 -3.917 -60.341 1.00 83.25 668 LEU A O 1
ATOM 5301 N N . TYR A 1 669 ? 23.483 -3.471 -62.153 1.00 83.75 669 TYR A N 1
ATOM 5302 C CA . TYR A 1 669 ? 24.422 -4.574 -61.908 1.00 83.75 669 TYR A CA 1
ATOM 5303 C C . TYR A 1 669 ? 25.244 -4.371 -60.634 1.00 83.75 669 TYR A C 1
ATOM 5305 O O . TYR A 1 669 ? 25.457 -5.326 -59.882 1.00 83.75 669 TYR A O 1
ATOM 5313 N N . ASP A 1 670 ? 25.640 -3.132 -60.341 1.00 81.06 670 ASP A N 1
ATOM 5314 C CA . ASP A 1 670 ? 26.324 -2.798 -59.091 1.00 81.06 670 ASP A CA 1
ATOM 5315 C C . ASP A 1 670 ? 25.406 -3.007 -57.883 1.00 81.06 670 ASP A C 1
ATOM 5317 O O . ASP A 1 670 ? 25.842 -3.534 -56.853 1.00 81.06 670 ASP A O 1
ATOM 5321 N N . ALA A 1 671 ? 24.118 -2.667 -58.015 1.00 84.88 671 ALA A N 1
ATOM 5322 C CA . ALA A 1 671 ? 23.123 -2.896 -56.974 1.00 84.88 671 ALA A CA 1
ATOM 5323 C C . ALA A 1 671 ? 22.920 -4.392 -56.701 1.00 84.88 671 ALA A C 1
ATOM 5325 O O . ALA A 1 671 ? 22.901 -4.812 -55.540 1.00 84.88 671 ALA A O 1
ATOM 5326 N N . LEU A 1 672 ? 22.840 -5.211 -57.754 1.00 87.00 672 LEU A N 1
ATOM 5327 C CA . LEU A 1 672 ? 22.745 -6.667 -57.637 1.00 87.00 672 LEU A CA 1
ATOM 5328 C C . LEU A 1 672 ? 24.000 -7.265 -56.997 1.00 87.00 672 LEU A C 1
ATOM 5330 O O . LEU A 1 672 ? 23.886 -8.045 -56.051 1.00 87.00 672 LEU A O 1
ATOM 5334 N N . ARG A 1 673 ? 25.197 -6.865 -57.447 1.00 85.62 673 ARG A N 1
ATOM 5335 C CA . ARG A 1 673 ? 26.470 -7.330 -56.874 1.00 85.62 673 ARG A CA 1
ATOM 5336 C C . ARG A 1 673 ? 26.574 -6.968 -55.396 1.00 85.62 673 ARG A C 1
ATOM 5338 O O . ARG A 1 673 ? 26.932 -7.814 -54.577 1.00 85.62 673 ARG A O 1
ATOM 5345 N N . ARG A 1 674 ? 26.219 -5.732 -55.032 1.00 83.25 674 ARG A N 1
ATOM 5346 C CA . ARG A 1 674 ? 26.166 -5.304 -53.630 1.00 83.25 674 ARG A CA 1
ATOM 5347 C C . ARG A 1 674 ? 25.152 -6.123 -52.842 1.00 83.25 674 ARG A C 1
ATOM 5349 O O . ARG A 1 674 ? 25.435 -6.505 -51.710 1.00 83.25 674 ARG A O 1
ATOM 5356 N N . GLY A 1 675 ? 24.001 -6.416 -53.439 1.00 85.19 675 GLY A N 1
ATOM 5357 C CA . GLY A 1 675 ? 22.961 -7.194 -52.790 1.00 85.19 675 GLY A CA 1
ATOM 5358 C C . GLY A 1 675 ? 23.365 -8.635 -52.489 1.00 85.19 675 GLY A C 1
ATOM 5359 O O . GLY A 1 675 ? 23.098 -9.126 -51.392 1.00 85.19 675 GLY A O 1
ATOM 5360 N N . VAL A 1 676 ? 24.081 -9.280 -53.414 1.00 87.25 676 VAL A N 1
ATOM 5361 C CA . VAL A 1 676 ? 24.677 -10.607 -53.198 1.00 87.25 676 VAL A CA 1
ATOM 5362 C C . VAL A 1 676 ? 25.664 -10.570 -52.031 1.00 87.25 676 VAL A C 1
ATOM 5364 O O . VAL A 1 676 ? 25.531 -11.374 -51.112 1.00 87.25 676 VAL A O 1
ATOM 5367 N N . LEU A 1 677 ? 26.575 -9.590 -51.997 1.00 84.50 677 LEU A N 1
ATOM 5368 C CA . LEU A 1 677 ? 27.557 -9.454 -50.914 1.00 84.50 677 LEU A CA 1
ATOM 5369 C C . LEU A 1 677 ? 26.903 -9.266 -49.536 1.00 84.50 677 LEU A C 1
ATOM 5371 O O . LEU A 1 677 ? 27.388 -9.803 -48.542 1.00 84.50 677 LEU A O 1
ATOM 5375 N N . GLU A 1 678 ? 25.808 -8.507 -49.444 1.00 82.62 678 GLU A N 1
ATOM 5376 C CA . GLU A 1 678 ? 25.086 -8.340 -48.176 1.00 82.62 678 GLU A CA 1
ATOM 5377 C C . GLU A 1 678 ? 24.338 -9.619 -47.763 1.00 82.62 678 GLU A C 1
ATOM 5379 O O . GLU A 1 678 ? 24.339 -9.969 -46.583 1.00 82.62 678 GLU A O 1
ATOM 5384 N N . LEU A 1 679 ? 23.750 -10.359 -48.710 1.00 85.69 679 LEU A N 1
ATOM 5385 C CA . LEU A 1 679 ? 23.075 -11.635 -48.433 1.00 85.69 679 LEU A CA 1
ATOM 5386 C C . LEU A 1 679 ? 24.052 -12.767 -48.075 1.00 85.69 679 LEU A C 1
ATOM 5388 O O . LEU A 1 679 ? 23.727 -13.608 -47.236 1.00 85.69 679 LEU A O 1
ATOM 5392 N N . GLU A 1 680 ? 25.260 -12.784 -48.638 1.00 85.94 680 GLU A N 1
ATOM 5393 C CA . GLU A 1 680 ? 26.311 -13.746 -48.274 1.00 85.94 680 GLU A CA 1
ATOM 5394 C C . GLU A 1 680 ? 26.726 -13.608 -46.804 1.00 85.94 680 GLU A C 1
ATOM 5396 O O . GLU A 1 680 ? 26.900 -14.616 -46.112 1.00 85.94 680 GLU A O 1
ATOM 5401 N N . LYS A 1 681 ? 26.776 -12.376 -46.276 1.00 83.62 681 LYS A N 1
ATOM 5402 C CA . LYS A 1 681 ? 26.997 -12.137 -44.837 1.00 83.62 681 LYS A CA 1
ATOM 5403 C C . LYS A 1 681 ? 25.902 -12.775 -43.981 1.00 83.62 681 LYS A C 1
ATOM 5405 O O . LYS A 1 681 ? 26.189 -13.270 -42.891 1.00 83.62 681 LYS A O 1
ATOM 5410 N N . VAL A 1 682 ? 24.658 -12.788 -44.468 1.00 82.19 682 VAL A N 1
ATOM 5411 C CA . VAL A 1 682 ? 23.534 -13.448 -43.787 1.00 82.19 682 VAL A CA 1
ATOM 5412 C C . VAL A 1 682 ? 23.687 -14.958 -43.828 1.00 82.19 682 VAL A C 1
ATOM 5414 O O . VAL A 1 682 ? 23.537 -15.608 -42.798 1.00 82.19 682 VAL A O 1
ATOM 5417 N N . LYS A 1 683 ? 24.038 -15.518 -44.990 1.00 83.62 683 LYS A N 1
ATOM 5418 C CA . LYS A 1 683 ? 24.240 -16.961 -45.170 1.00 83.62 683 LYS A CA 1
ATOM 5419 C C . LYS A 1 683 ? 25.358 -17.510 -44.292 1.00 83.62 683 LYS A C 1
ATOM 5421 O O . LYS A 1 683 ? 25.208 -18.592 -43.733 1.00 83.62 683 LYS A O 1
ATOM 5426 N N . GLY A 1 684 ? 26.438 -16.743 -44.130 1.00 81.19 684 GLY A N 1
ATOM 5427 C CA . GLY A 1 684 ? 27.537 -17.087 -43.229 1.00 81.19 684 GLY A CA 1
ATOM 5428 C C . GLY A 1 684 ? 27.113 -17.170 -41.759 1.00 81.19 684 GLY A C 1
ATOM 5429 O O . GLY A 1 684 ? 27.649 -17.988 -41.019 1.00 81.19 684 GLY A O 1
ATOM 5430 N N . LYS A 1 685 ? 26.126 -16.366 -41.336 1.00 79.12 685 LYS A N 1
ATOM 5431 C CA . LYS A 1 685 ? 25.571 -16.396 -39.970 1.00 79.12 685 LYS A CA 1
ATOM 5432 C C . LYS A 1 685 ? 24.421 -17.396 -39.802 1.00 79.12 685 LYS A C 1
ATOM 5434 O O . LYS A 1 685 ? 24.268 -17.967 -38.728 1.00 79.12 685 LYS A O 1
ATOM 5439 N N . PHE A 1 686 ? 23.624 -17.611 -40.848 1.00 82.81 686 PHE A N 1
ATOM 5440 C CA . PHE A 1 686 ? 22.434 -18.464 -40.847 1.00 82.81 686 PHE A CA 1
ATOM 5441 C C . PHE A 1 686 ? 22.444 -19.395 -42.070 1.00 82.81 686 PHE A C 1
ATOM 5443 O O . PHE A 1 686 ? 21.839 -19.071 -43.100 1.00 82.81 686 PHE A O 1
ATOM 5450 N N . PRO A 1 687 ? 23.101 -20.568 -41.971 1.00 83.94 687 PRO A N 1
ATOM 5451 C CA . PRO A 1 687 ? 23.272 -21.485 -43.099 1.00 83.94 687 PRO A CA 1
ATOM 5452 C C . PRO A 1 687 ? 21.953 -21.994 -43.689 1.00 83.94 687 PRO A C 1
ATOM 5454 O O . PRO A 1 687 ? 21.862 -22.187 -44.899 1.00 83.94 687 PRO A O 1
ATOM 5457 N N . ASP A 1 688 ? 20.907 -22.133 -42.874 1.00 82.62 688 ASP A N 1
ATOM 5458 C CA . ASP A 1 688 ? 19.601 -22.660 -43.301 1.00 82.62 688 ASP A CA 1
ATOM 5459 C C . ASP A 1 688 ? 18.644 -21.584 -43.848 1.00 82.62 688 ASP A C 1
ATOM 5461 O O . ASP A 1 688 ? 17.544 -21.893 -44.309 1.00 82.62 688 ASP A O 1
ATOM 5465 N N . CYS A 1 689 ? 19.054 -20.311 -43.839 1.00 86.38 689 CYS A N 1
ATOM 5466 C CA . CYS A 1 689 ? 18.229 -19.201 -44.311 1.00 86.38 689 CYS A CA 1
ATOM 5467 C C . CYS A 1 689 ? 18.146 -19.172 -45.850 1.00 86.38 689 CYS A C 1
ATOM 5469 O O . CYS A 1 689 ? 19.157 -19.321 -46.557 1.00 86.38 689 CYS A O 1
ATOM 5471 N N . ARG A 1 690 ? 16.932 -18.970 -46.382 1.00 88.88 690 ARG A N 1
ATOM 5472 C CA . ARG A 1 690 ? 16.685 -18.725 -47.813 1.00 88.88 690 ARG A CA 1
ATOM 5473 C C . ARG A 1 690 ? 17.011 -17.272 -48.148 1.00 88.88 690 ARG A C 1
ATOM 5475 O O . ARG A 1 690 ? 16.536 -16.371 -47.473 1.00 88.88 690 ARG A O 1
ATOM 5482 N N . LEU A 1 691 ? 17.799 -17.036 -49.190 1.00 91.25 691 LEU A N 1
ATOM 5483 C CA . LEU A 1 691 ? 18.205 -15.688 -49.596 1.00 91.25 691 LEU A CA 1
ATOM 5484 C C . LEU A 1 691 ? 17.369 -15.251 -50.799 1.00 91.25 691 LEU A C 1
ATOM 5486 O O . LEU A 1 691 ? 17.267 -15.998 -51.773 1.00 91.25 691 LEU A O 1
ATOM 5490 N N . ARG A 1 692 ? 16.788 -14.053 -50.747 1.00 92.94 692 ARG A N 1
ATOM 5491 C CA . ARG A 1 692 ? 15.982 -13.490 -51.832 1.00 92.94 692 ARG A CA 1
ATOM 5492 C C . ARG A 1 692 ? 16.366 -12.039 -52.079 1.00 92.94 692 ARG A C 1
ATOM 5494 O O . ARG A 1 692 ? 16.428 -11.244 -51.148 1.00 92.94 692 ARG A O 1
ATOM 5501 N N . ILE A 1 693 ? 16.554 -11.687 -53.345 1.00 92.06 693 ILE A N 1
ATOM 5502 C CA . ILE A 1 693 ? 16.609 -10.294 -53.787 1.00 92.06 693 ILE A CA 1
ATOM 5503 C C . ILE A 1 693 ? 15.267 -9.963 -54.432 1.00 92.06 693 ILE A C 1
ATOM 5505 O O . ILE A 1 693 ? 14.797 -10.700 -55.298 1.00 92.06 693 ILE A O 1
ATOM 5509 N N . VAL A 1 694 ? 14.655 -8.861 -54.011 1.00 91.62 694 VAL A N 1
ATOM 5510 C CA . VAL A 1 694 ? 13.504 -8.263 -54.692 1.00 91.62 694 VAL A CA 1
ATOM 5511 C C . VAL A 1 694 ? 13.982 -6.937 -55.256 1.00 91.62 694 VAL A C 1
ATOM 5513 O O . VAL A 1 694 ? 14.157 -5.973 -54.518 1.00 91.62 694 VAL A O 1
ATOM 5516 N N . CYS A 1 695 ? 14.251 -6.913 -56.557 1.00 89.00 695 CYS A N 1
ATOM 5517 C CA . CYS A 1 695 ? 14.703 -5.719 -57.254 1.00 89.00 695 CYS A CA 1
ATOM 5518 C C . CYS A 1 695 ? 13.545 -5.124 -58.049 1.00 89.00 695 CYS A C 1
ATOM 5520 O O . CYS A 1 695 ? 12.873 -5.845 -58.788 1.00 89.00 695 CYS A O 1
ATOM 5522 N N . LEU A 1 696 ? 13.318 -3.823 -57.884 1.00 88.12 696 LEU A N 1
ATOM 5523 C CA . LEU A 1 696 ? 12.329 -3.083 -58.649 1.00 88.12 696 LEU A CA 1
ATOM 5524 C C . LEU A 1 696 ? 13.014 -1.908 -59.344 1.00 88.12 696 LEU A C 1
ATOM 5526 O O . LEU A 1 696 ? 13.557 -1.029 -58.679 1.00 88.12 696 LEU A O 1
ATOM 5530 N N . THR A 1 697 ? 12.991 -1.940 -60.672 1.00 84.44 697 THR A N 1
ATOM 5531 C CA . THR A 1 697 ? 13.636 -0.988 -61.583 1.00 84.44 697 THR A CA 1
ATOM 5532 C C . THR A 1 697 ? 12.747 -0.774 -62.798 1.00 84.44 697 THR A C 1
ATOM 5534 O O . THR A 1 697 ? 11.891 -1.611 -63.101 1.00 84.44 697 THR A O 1
ATOM 5537 N N . ASP A 1 698 ? 12.945 0.340 -63.492 1.00 76.62 698 ASP A N 1
ATOM 5538 C CA . ASP A 1 698 ? 12.339 0.588 -64.797 1.00 76.62 698 ASP A CA 1
ATOM 5539 C C . ASP A 1 698 ? 13.029 -0.183 -65.945 1.00 76.62 698 ASP A C 1
ATOM 5541 O O . ASP A 1 698 ? 12.522 -0.198 -67.067 1.00 76.62 698 ASP A O 1
ATOM 5545 N N . GLY A 1 699 ? 14.140 -0.872 -65.651 1.00 65.38 699 GLY A N 1
ATOM 5546 C CA . GLY A 1 699 ? 14.816 -1.814 -66.541 1.00 65.38 699 GLY A CA 1
ATOM 5547 C C . GLY A 1 699 ? 15.870 -1.199 -67.461 1.00 65.38 699 GLY A C 1
ATOM 5548 O O . GLY A 1 699 ? 16.403 -1.922 -68.304 1.00 65.38 699 GLY A O 1
ATOM 5549 N N . ASN A 1 700 ? 16.185 0.093 -67.319 1.00 67.62 700 ASN A N 1
ATOM 5550 C CA . ASN A 1 700 ? 17.109 0.786 -68.215 1.00 67.62 700 ASN A CA 1
ATOM 5551 C C . ASN A 1 700 ? 18.468 1.032 -67.536 1.00 67.62 700 ASN A C 1
ATOM 5553 O O . ASN A 1 700 ? 18.680 2.055 -66.889 1.00 67.62 700 ASN A O 1
ATOM 5557 N N . ASP A 1 701 ? 19.402 0.087 -67.665 1.00 67.12 701 ASP A N 1
ATOM 5558 C CA . ASP A 1 701 ? 20.753 0.246 -67.112 1.00 67.12 701 ASP A CA 1
ATOM 5559 C C . ASP A 1 701 ? 21.553 1.247 -67.957 1.00 67.12 701 ASP A C 1
ATOM 5561 O O . ASP A 1 701 ? 21.741 1.066 -69.161 1.00 67.12 701 ASP A O 1
ATOM 5565 N N . SER A 1 702 ? 21.988 2.337 -67.329 1.00 64.12 702 SER A N 1
ATOM 5566 C CA . SER A 1 702 ? 22.651 3.469 -67.998 1.00 64.12 702 SER A CA 1
ATOM 5567 C C . SER A 1 702 ? 24.090 3.674 -67.511 1.00 64.12 702 SER A C 1
ATOM 5569 O O . SER A 1 702 ? 24.783 4.588 -67.965 1.00 64.12 702 SER A O 1
ATOM 5571 N N . GLY A 1 703 ? 24.556 2.800 -66.613 1.00 55.94 703 GLY A N 1
ATOM 5572 C CA . GLY A 1 703 ? 25.927 2.751 -66.126 1.00 55.94 703 GLY A CA 1
ATOM 5573 C C . GLY A 1 703 ? 26.896 2.186 -67.161 1.00 55.94 703 GLY A C 1
ATOM 5574 O O . GLY A 1 703 ? 26.691 1.114 -67.724 1.00 55.94 703 GLY A O 1
ATOM 5575 N N . ILE A 1 704 ? 27.995 2.898 -67.402 1.00 46.56 704 ILE A N 1
ATOM 5576 C CA . ILE A 1 704 ? 29.106 2.392 -68.211 1.00 46.56 704 ILE A CA 1
ATOM 5577 C C . ILE A 1 704 ? 29.833 1.306 -67.408 1.00 46.56 704 ILE A C 1
ATOM 5579 O O . ILE A 1 704 ? 30.360 1.573 -66.330 1.00 46.56 704 ILE A O 1
ATOM 5583 N N . PHE A 1 705 ? 29.903 0.096 -67.966 1.00 41.69 705 PHE A N 1
ATOM 5584 C CA . PHE A 1 705 ? 30.779 -0.989 -67.519 1.00 41.69 705 PHE A CA 1
ATOM 5585 C C . PHE A 1 705 ? 32.237 -0.492 -67.435 1.00 41.69 705 PHE A C 1
ATOM 5587 O O . PHE A 1 705 ? 32.898 -0.334 -68.461 1.00 41.69 705 PHE A O 1
ATOM 5594 N N . THR A 1 706 ? 32.785 -0.292 -66.236 1.00 33.59 706 THR A N 1
ATOM 5595 C CA . THR A 1 706 ? 34.244 -0.300 -66.044 1.00 33.59 706 THR A CA 1
ATOM 5596 C C . THR A 1 706 ? 34.668 -1.686 -65.579 1.00 33.59 706 THR A C 1
ATOM 5598 O O . THR A 1 706 ? 34.690 -1.977 -64.386 1.00 33.59 706 THR A O 1
ATOM 5601 N N . CYS A 1 707 ? 34.994 -2.554 -66.539 1.00 29.59 707 CYS A N 1
ATOM 5602 C CA . CYS A 1 707 ? 35.889 -3.681 -66.297 1.00 29.59 707 CYS A CA 1
ATOM 5603 C C . CYS A 1 707 ? 37.325 -3.156 -66.192 1.00 29.59 707 CYS A C 1
ATOM 5605 O O . CYS A 1 707 ? 37.825 -2.593 -67.166 1.00 29.59 707 CYS A O 1
ATOM 5607 N N . LEU A 1 708 ? 37.970 -3.391 -65.047 1.00 29.72 708 LEU A N 1
ATOM 5608 C CA . LEU A 1 708 ? 39.330 -3.934 -64.926 1.00 29.72 708 LEU A CA 1
ATOM 5609 C C . LEU A 1 708 ? 39.550 -4.451 -63.501 1.00 29.72 708 LEU A C 1
ATOM 5611 O O . LEU A 1 708 ? 39.318 -3.671 -62.549 1.00 29.72 708 LEU A O 1
#

pLDDT: mean 83.32, std 13.63, range [29.59, 97.94]

Nearest PDB structures (foldseek):
  6mse-assembly1_b  TM=8.763E-01  e=9.926E-04  Homo sapiens
  6sn1-assembly1_B  TM=7.820E-01  e=7.160E-04  Homo sapiens
  6to1-assembly1_A  TM=6.301E-01  e=8.569E-05  Porphyromonas gingivalis ATCC 33277
  6tnj-assembly1_A  TM=6.647E-01  e=3.342E-04  Porphyromonas gingivalis ATCC 33277
  9fa7-assembly1_B  TM=7.409E-01  e=2.792E-03  Homo sapiens

Secondary structure (DSSP, 8-state):
--HHHHHHHHTT-GGGHHHHHHTT--STTHHHHT--HHHHHHTT--HHHHHHHHHHHHHHHHHS--------S-----------EEEE-TT--SPEEE-S--TTT-BHHHHHHHHHHHTT--TTEEEEEEETTS-BSSSSHHHHTSBTTTTT--TT-EEEEEEEEGGGSPPPPPPPP---------EEEEEEETTTEEEEEEE-TTT--HHHHHHHHHHHH---GGGEEE-S---S-SSTTTTT--TT-EEEEEE-SS-TTS-----SSSS-S--SS---HHHHHHHHHHHHHHHHHS-HHHHHHHHHHHHHHH--HHHHHHHIIIIIS-----HHHHHHHHHHHHHHHHHHS--TT-TT---PPPGGGTGGGHHHHHHHHHHHHTTS--TT--EEEEE-B-TTSPBPSSEEEPTT-SS-EEHHHHHHHHHTTPPPTT-S-SS--GGGPEE-HHHHHHHTTS-TT--EEEEE--GGG----TT-----S-HHHHHHHHHT-GGGSEEPSGGGGSTT--S-EEEEEETTEEEEEEEE-SS-SSEEEEEETTTTEEEEEEHHHHHHHTT----SSS---SS--SEEEEEEEE-SGGGGSBSSTTS--BHHHHHHHHHHHHHHHHHHTT--EEEEEEEESSSEEEEEEEES-HHHHHHHHHT----S---HHHHHHHHHHHHHHHHHH-TTPEEEEEEE--S---------

Radius of gyration: 35.71 Å; Cα contacts (8 Å, |Δi|>4): 1222; chains: 1; bounding box: 85×73×118 Å

InterPro domains:
  IPR002035 von Willebrand factor, type A [PF13519] (585-699)
  IPR002035 von Willebrand factor, type A [PS50234] (584-708)
  IPR036465 von Willebrand factor A-like domain superfamily [G3DSA:3.40.50.410] (579-704)
  IPR036465 von Willebrand factor A-like domain superfamily [SSF53300] (584-703)

Sequence (708 aa):
MGEVLKLLERHRLDNYYDHFVQLGVKDERDFVDSVTEEDLNS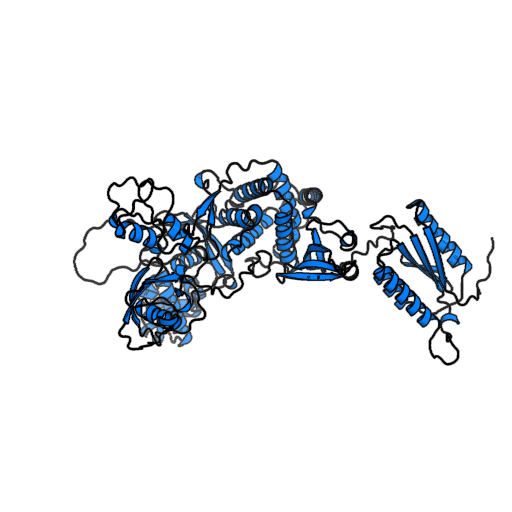LGLSHVEKNRFSAMKSFILRLGAPDQRVHTVMPVQKSLEFFSLKYTYPKCPQPKLVKDMDPGQNTMEDLMLRICHLENVGHMKGVCLYTVDGMPLTDDPFFNTWSLKERHIPNGSVIYAIFTPKENLAEAPPASRRESAETLGEDLIRCHIMLRGDYELMVNLESDTINSVRLKLASASGIPLHVLHYTGEHSGADTLQDYGISEGSTLAFSLWTLSDDTPYKETFFINDVVPSVQQTQKGISVFLSSLYALKSHYSSRLLKKLIAYIRKLTGCNPVAQSLHQLLCRNEKMTRNQKIAVVEGLYLLFRELLPQLGSQRGQKNISDLDVFENSLYCWAHLISVAKKRPSDHENYAPISLVSDDGRRFCEPVRVPGVPGAFERSYVLLKIKDGEKIPNCTEQVLRETSLQKAADIEKLLLSLPPTIKTYPLWINHDKTTGQNFQISVQETFGSMVEALTLVPCLNVTPPLPLKSLGVSNTQLVLLSEDNLGVYLHKDKGSTDMITVYDCLDGKEKTVDVNVLAAKTGDHRDDQSFVTTRTPKEAILVLIDTSSSMEEECYRNAGIKKINAVKELFHNFASRSMAYDFHHVIGLVKFDTMVKTLHAFTENLEKFKEHVRSLEPNGCTLLYDALRRGVLELEKVKGKFPDCRLRIVCLTDGNDSGIFTCL

Solvent-accessible surface area (backbone atoms only — not comparable to full-atom values): 39955 Å² total; per-residue (Å²): 143,60,63,58,54,52,55,25,49,75,51,74,44,43,94,45,48,72,58,43,45,72,73,64,45,83,50,73,63,36,56,64,78,69,56,49,74,66,54,47,55,74,71,64,56,50,75,69,51,47,52,35,49,51,52,47,41,54,50,51,56,54,62,46,49,86,76,92,73,75,91,76,85,79,87,77,88,67,84,76,77,80,44,35,37,30,37,33,37,87,70,45,89,66,67,45,80,46,67,60,49,42,46,82,71,40,22,47,50,36,52,43,53,41,52,36,56,78,67,69,54,54,91,66,45,43,62,47,41,21,41,65,51,18,49,60,55,54,61,35,34,58,56,22,71,38,20,28,51,81,54,63,57,61,75,67,40,54,34,35,39,45,72,34,36,38,88,66,55,74,74,53,76,75,80,61,77,86,67,81,76,83,64,91,29,86,38,48,33,36,37,34,35,45,84,74,46,78,42,82,44,60,37,37,47,85,73,34,24,72,66,52,49,42,45,46,46,19,63,77,71,70,46,47,52,79,28,56,40,77,69,68,85,89,64,99,49,76,25,31,43,70,67,69,49,52,74,71,37,76,48,48,28,44,77,48,66,72,67,88,83,56,78,86,71,61,57,83,50,38,69,82,70,69,60,76,65,62,59,41,68,34,9,54,14,34,36,37,30,44,54,53,32,52,45,76,73,54,55,51,72,59,51,40,13,34,37,40,43,50,27,38,44,36,46,42,34,35,29,31,43,36,48,44,39,48,49,59,65,70,46,83,59,53,71,55,41,49,49,32,39,53,51,48,46,50,56,50,42,52,56,72,46,57,48,84,89,51,94,74,86,63,81,63,55,51,78,43,45,44,37,56,44,34,50,34,49,49,22,39,50,46,66,56,16,74,80,47,77,41,88,67,71,46,61,48,79,41,72,47,39,37,96,88,67,47,68,58,49,47,44,23,27,53,54,72,37,88,70,67,40,42,43,69,61,54,50,48,33,52,73,73,72,51,82,66,79,66,45,71,55,96,75,76,49,81,88,62,53,39,77,33,57,74,55,52,37,48,58,59,20,46,64,86,89,57,50,62,47,72,45,51,76,41,59,93,79,59,79,42,46,34,56,67,64,85,75,85,74,50,71,69,55,22,55,57,34,29,74,78,33,69,54,64,41,73,42,66,45,67,72,65,57,50,92,78,67,77,63,62,35,29,28,65,76,35,96,54,33,35,20,29,38,54,42,66,44,92,89,42,79,55,32,32,33,28,38,36,24,62,82,55,42,79,43,80,43,49,33,67,64,40,16,65,68,55,63,63,59,71,74,56,96,58,85,63,70,97,60,87,47,56,28,39,38,39,36,37,40,55,24,14,44,76,30,58,40,64,64,45,95,93,64,85,43,33,34,51,57,55,52,38,52,50,52,42,51,49,37,54,50,44,58,77,67,67,56,60,46,28,43,24,35,30,41,21,15,78,54,71,43,80,78,38,70,61,36,76,58,52,66,61,52,41,55,59,48,69,72,64,67,59,41,59,43,31,37,55,68,62,39,51,53,51,48,51,58,57,48,50,58,47,38,76,77,36,76,83,35,43,80,43,79,50,75,50,69,96,79,68,72,68,61,80,86,79,88,129

Organism: Betta splendens (NCBI:txid158456)